Protein AF-A0A834GKZ4-F1 (afdb_monomer_lite)

pLDDT: mean 85.75, std 13.31, range [31.8, 98.5]

Sequence (608 aa):
MCSLTSIPEKIVEKIVETVFQSVGRHVSFLLHYKQNLKNLEDEVNNLQEQRSSVEREVDEANHRGEAINNDVLDWLKYVDETKQGVDKFMDDKTVKENMCVNFSCPNFISRYRLSKEAEKKVIDIKHVTEKGGKIGTVSHPRKAPPELEFLSSKDYEVFHSRDKVFEGIVESLKDPNVNMIGVYGTSGVGKTTMVRKVGDVVKKDGTFDEVIMAVVSQDVNVIKIQGQLADRLNLTLSGETEVGRATGLWNRLNNRKKNLILLDDVRQELDFKEIGIPITDENKSCKVVLTSRNRDVWKNMDVKDFKIEILSEEESWTLFKKKVGNNVEAHELRDKAWAICKECQCLPGAIIAHGASLKGKDMDAWQDELNKLKKPMPNKKLSYINAAFRSSRTNQAYLFMKNEYLLLDYAPGTNNDRVLNGPLRIFKGYPSLKNTTFAEAGIDCAFGSHHGDEAFIFSRNLCARINYAPGTTNDKIIQGPMTIIEMFHFFKGTVFESSVDSAFESTVSDEAYLFKGNQYALINYNNPHLIAIRHVTEGFASLKDTIFESGIEAAFASHRTNEAYLFKGNSYTCINFAPRTTNDYIIDGVKEIVPYWPSLRGILPRKN

Secondary structure (DSSP, 8-state):
---TTHHHHHHHHHHHHHHHHHHHHHHHHHHSHHHHHHHHHHHHHHHHHHHHHHHHHHHHHHHTTPEEPHHHHHHHHHHHHHHHHHHHHHHHHHHHHHTTTSS----HHHHHHHHHHHHHHHHHHHHHHHHHTT---SEEPPPPPGGGTS--TTTPPP-GGGHHHHHHHHHHHH-TT--EEEEE-STTSSHHHHHHHHHHHHHHTTS-SEEEEEEPPSS--HHHHHHHHHHHHT-----SSHHHHHHHHHHHH-SSS-EEEEEES--S---HHHHT---BTTBTTEEEEEEES-GGGGTTS--EEEEPPPPPHHHHHHHHHHHH-GGGGSHHHHHHHHHHHHHTTT-HHHHHHHHHHTTT--HHHHHHHHHHHHS--TT-S--S-SEEEE-SSTTEEEEEETTEEEEEE--TTSS--EEEEEEEEHHHH-GGGTTSHHHHT--SEEEE-SSTTEEEEEETTEEEEEE--TTSS--EEEEEEEEHHHH-GGGTTSTTSS--SEEEE-SSTTEEEEEETTEEEEEETTTTEEEEEEEHHHH-GGGTTSTTTT--SEEEE-SSTTEEEEEETTEEEEEE--TTSS--EEEEEEEEHHHH-GGGBTTBS---

Radius of gyration: 41.43 Å; chains: 1; bounding box: 109×66×119 Å

Foldseek 3Di:
DDDPPVPVVVVVVVVVVVVCVVVVVLVCLQVCLVVLLVLLVVLLVVLVVLLVVLVVLVVVCVVVVWAFDVLSVVLNVLNVVLVVVVVVLVVVVVVVVVVPPPDDDDCRVVSSVSSVVSVVSSVVSVVSVVSSVPDDRGTAHDADDVVVQAPDPVRADDAPVCPVVLVVVLVLLLDLVAQAAEEAAAPLQQSVVSVRVSQVVCCVVVVFVEEFEDEADPPGDLVRRLVRRCSNLVHDQPDPDLLSSLCRLLVSQQPPTAYEYEYEAQDAADDSSSSNFPDDNVDSRYHYYYYYHDPVRQVVDPYHYDYRDAHDLVVLLVLLCVLQDDPCPPPVNVVLSSLCSVLLVSRNRSSNVLSNVNHPDDPVVSVVSSVCSVVPDPPDQLFQFQEKEDFPDAQWMWTKAFQFIWIKNCPPPALPIATPGDRDGNCVQAVQCPPHCCRHGHFREKYAAPDAQWIWTDDFQFIFIKRSPPPDRPIHTPDDRDGPCVLAVQCVPHLPRGHFQYKEAAPPHQWIWTKDFQKIWIARNVPRDTPDIDGPCVQAVQCPPHPPNRHFRYKYAHPPHQWIWTGDRQKIWIKRGDPPDRPIHTDPDIGGCCVRNVNCVVVPNPDD

InterPro domains:
  IPR002182 NB-ARC [PF00931] (164-327)
  IPR018487 Hemopexin-like repeats [PS51642] (497-543)
  IPR018487 Hemopexin-like repeats [PS51642] (549-600)
  IPR018487 Hemopexin-like repeats [SM00120] (385-432)
  IPR018487 Hemopexin-like repeats [SM00120] (500-545)
  IPR018487 Hemopexin-like repeats [SM00120] (552-589)
  IPR027417 P-loop containing nucleoside triphosphate hydrolase [G3DSA:3.40.50.300] (149-310)
  IPR027417 P-loop containing nucleoside triphosphate hydrolase [SSF52540] (148-385)
  IPR036375 Hemopexin-like domain superfamily [G3DSA:2.110.10.10] (385-606)
  IPR036375 Hemopexin-like domain superfamily [SSF50923] (384-590)
  IPR042197 Apoptotic protease-activating factors, helical domain [G3DSA:1.10.8.430] (311-384)
  IPR050905 Plant disease resistance NBS-LRR [PTHR33463] (23-384)

Structure (mmCIF, N/CA/C/O backbone):
data_AF-A0A834GKZ4-F1
#
_entry.id   AF-A0A834GKZ4-F1
#
loop_
_atom_site.group_PDB
_atom_site.id
_atom_site.type_symbol
_atom_site.label_atom_id
_atom_site.label_alt_id
_atom_site.label_comp_id
_atom_site.label_asym_id
_atom_site.label_entity_id
_atom_site.label_seq_id
_atom_site.pdbx_PDB_ins_code
_atom_site.Cartn_x
_atom_site.Cartn_y
_atom_site.Cartn_z
_atom_site.occupancy
_atom_site.B_iso_or_equiv
_atom_site.auth_seq_id
_atom_site.auth_comp_id
_atom_site.auth_asym_id
_atom_site.auth_atom_id
_atom_site.pdbx_PDB_model_num
ATOM 1 N N . MET A 1 1 ? -64.827 -24.936 81.371 1.00 37.88 1 MET A N 1
ATOM 2 C CA . MET A 1 1 ? -65.372 -23.646 80.899 1.00 37.88 1 MET A CA 1
ATOM 3 C C . MET A 1 1 ? -64.215 -22.670 80.807 1.00 37.88 1 MET A C 1
ATOM 5 O O . MET A 1 1 ? -63.679 -22.277 81.834 1.00 37.88 1 MET A O 1
ATOM 9 N N . CYS A 1 2 ? -63.751 -22.398 79.588 1.00 36.53 2 CYS A N 1
ATOM 10 C CA . CYS A 1 2 ? -62.677 -21.448 79.314 1.00 36.53 2 CYS A CA 1
ATOM 11 C C . CYS A 1 2 ? -63.178 -20.027 79.581 1.00 36.53 2 CYS A C 1
ATOM 13 O O . CYS A 1 2 ? -64.219 -19.636 79.056 1.00 36.53 2 CYS A O 1
ATOM 15 N N . SER A 1 3 ? -62.448 -19.276 80.404 1.00 38.28 3 SER A N 1
ATOM 16 C CA . SER A 1 3 ? -62.730 -17.865 80.644 1.00 38.28 3 SER A CA 1
ATOM 17 C C . SER A 1 3 ? -62.572 -17.063 79.348 1.00 38.28 3 SER A C 1
ATOM 19 O O . SER A 1 3 ? -61.500 -17.047 78.745 1.00 38.28 3 SER A O 1
ATOM 21 N N . LEU A 1 4 ? -63.644 -16.380 78.945 1.00 44.22 4 LEU A N 1
ATOM 22 C CA . LEU A 1 4 ? -63.705 -15.431 77.829 1.00 44.22 4 LEU A CA 1
ATOM 23 C C . LEU A 1 4 ? -63.156 -14.033 78.198 1.00 44.22 4 LEU A C 1
ATOM 25 O O . LEU A 1 4 ? -63.308 -13.097 77.418 1.00 44.22 4 LEU A O 1
ATOM 29 N N . THR A 1 5 ? -62.497 -13.865 79.353 1.00 46.75 5 THR A N 1
ATOM 30 C CA . THR A 1 5 ? -62.009 -12.550 79.817 1.00 46.75 5 THR A CA 1
ATOM 31 C C . THR A 1 5 ? -60.605 -12.162 79.331 1.00 46.75 5 THR A C 1
ATOM 33 O O . THR A 1 5 ? -60.229 -11.012 79.501 1.00 46.75 5 THR A O 1
ATOM 36 N N . SER A 1 6 ? -59.838 -13.050 78.681 1.00 53.84 6 SER A N 1
ATOM 37 C CA . SER A 1 6 ? -58.428 -12.781 78.307 1.00 53.84 6 SER A CA 1
ATOM 38 C C . SER A 1 6 ? -58.203 -12.255 76.879 1.00 53.84 6 SER A C 1
ATOM 40 O O . SER A 1 6 ? -57.093 -11.860 76.522 1.00 53.84 6 SER A O 1
ATOM 42 N N . ILE A 1 7 ? -59.240 -12.256 76.034 1.00 50.81 7 ILE A N 1
ATOM 43 C CA . ILE A 1 7 ? -59.170 -11.762 74.647 1.00 50.81 7 ILE A CA 1
ATOM 44 C C . ILE A 1 7 ? -59.251 -10.222 74.584 1.00 50.81 7 ILE A C 1
ATOM 46 O O . ILE A 1 7 ? -58.447 -9.633 73.859 1.00 50.81 7 ILE A O 1
ATOM 50 N N . PRO A 1 8 ? -60.137 -9.539 75.345 1.00 52.84 8 PRO A N 1
ATOM 51 C CA . PRO A 1 8 ? -60.192 -8.077 75.359 1.00 52.84 8 PRO A CA 1
ATOM 52 C C . PRO A 1 8 ? -58.909 -7.449 75.911 1.00 52.84 8 PRO A C 1
ATOM 54 O O . PRO A 1 8 ? -58.435 -6.471 75.349 1.00 52.84 8 PRO A O 1
ATOM 57 N N . GLU A 1 9 ? -58.305 -8.039 76.948 1.00 52.84 9 GLU A N 1
ATOM 58 C CA . GLU A 1 9 ? -57.062 -7.540 77.556 1.00 52.84 9 GLU A CA 1
ATOM 59 C C . GLU A 1 9 ? -55.887 -7.571 76.576 1.00 52.84 9 GLU A C 1
ATOM 61 O O . GLU A 1 9 ? -55.215 -6.560 76.415 1.00 52.84 9 GLU A O 1
ATOM 66 N N . LYS A 1 10 ? -55.699 -8.667 75.826 1.00 54.72 10 LYS A N 1
ATOM 67 C CA . LYS A 1 10 ? -54.648 -8.756 74.795 1.00 54.72 10 LYS A CA 1
ATOM 68 C C . LYS A 1 10 ? -54.867 -7.801 73.622 1.00 54.72 10 LYS A C 1
ATOM 70 O O . LYS A 1 10 ? -53.905 -7.345 73.009 1.00 54.72 10 LYS A O 1
ATOM 75 N N . ILE A 1 11 ? -56.122 -7.516 73.273 1.00 55.12 11 ILE A N 1
ATOM 76 C CA . ILE A 1 11 ? -56.456 -6.540 72.228 1.00 55.12 11 ILE A CA 1
ATOM 77 C C . ILE A 1 11 ? -56.189 -5.118 72.734 1.00 55.12 11 ILE A C 1
ATOM 79 O O . ILE A 1 11 ? -55.584 -4.329 72.014 1.00 55.12 11 ILE A O 1
ATOM 83 N N . VAL A 1 12 ? -56.582 -4.802 73.971 1.00 52.94 12 VAL A N 1
ATOM 84 C CA . VAL A 1 12 ? -56.315 -3.508 74.614 1.00 52.94 12 VAL A CA 1
ATOM 85 C C . VAL A 1 12 ? -54.816 -3.288 74.779 1.00 52.94 12 VAL A C 1
ATOM 87 O O . VAL A 1 12 ? -54.335 -2.229 74.406 1.00 52.94 12 VAL A O 1
ATOM 90 N N . GLU A 1 13 ? -54.062 -4.284 75.236 1.00 55.50 13 GLU A N 1
ATOM 91 C CA . GLU A 1 13 ? -52.603 -4.226 75.376 1.00 55.50 13 GLU A CA 1
ATOM 92 C C . GLU A 1 13 ? -51.919 -3.954 74.030 1.00 55.50 13 GLU A C 1
ATOM 94 O O . GLU A 1 13 ? -51.102 -3.044 73.924 1.00 55.50 13 GLU A O 1
ATOM 99 N N . LYS A 1 14 ? -52.345 -4.634 72.958 1.00 57.78 14 LYS A N 1
ATOM 100 C CA . LYS A 1 14 ? -51.806 -4.431 71.606 1.00 57.78 14 LYS A CA 1
ATOM 101 C C . LYS A 1 14 ? -52.193 -3.074 71.005 1.00 57.78 14 LYS A C 1
ATOM 103 O O . LYS A 1 14 ? -51.390 -2.462 70.303 1.00 57.78 14 LYS A O 1
ATOM 108 N N . ILE A 1 15 ? -53.402 -2.575 71.278 1.00 54.44 15 ILE A N 1
ATOM 109 C CA . ILE A 1 15 ? -53.840 -1.225 70.878 1.00 54.44 15 ILE A CA 1
ATOM 110 C C . ILE A 1 15 ? -53.055 -0.166 71.652 1.00 54.44 15 ILE A C 1
ATOM 112 O O . ILE A 1 15 ? -52.579 0.792 71.050 1.00 54.44 15 ILE A O 1
ATOM 116 N N . VAL A 1 16 ? -52.882 -0.348 72.961 1.00 53.38 16 VAL A N 1
ATOM 117 C CA . VAL A 1 16 ? -52.107 0.539 73.831 1.00 53.38 16 VAL A CA 1
ATOM 118 C C . VAL A 1 16 ? -50.648 0.555 73.384 1.00 53.38 16 VAL A C 1
ATOM 120 O O . VAL A 1 16 ? -50.127 1.638 73.158 1.00 53.38 16 VAL A O 1
ATOM 123 N N . GLU A 1 17 ? -50.015 -0.590 73.122 1.00 54.84 17 GLU A N 1
ATOM 124 C CA . GLU A 1 17 ? -48.667 -0.658 72.540 1.00 54.84 17 GLU A CA 1
ATOM 125 C C . GLU A 1 17 ? -48.580 0.053 71.189 1.00 54.84 17 GLU A C 1
ATOM 127 O O . GLU A 1 17 ? -47.667 0.844 70.976 1.00 54.84 17 GLU A O 1
ATOM 132 N N . THR A 1 18 ? -49.540 -0.163 70.286 1.00 53.56 18 THR A N 1
ATOM 133 C CA . THR A 1 18 ? -49.537 0.475 68.958 1.00 53.56 18 THR A CA 1
ATOM 134 C C . THR A 1 18 ? -49.703 1.995 69.070 1.00 53.56 18 THR A C 1
ATOM 136 O O . THR A 1 18 ? -49.032 2.758 68.373 1.00 53.56 18 THR A O 1
ATOM 139 N N . VAL A 1 19 ? -50.564 2.462 69.979 1.00 56.56 19 VAL A N 1
ATOM 140 C CA . VAL A 1 19 ? -50.768 3.889 70.259 1.00 56.56 19 VAL A CA 1
ATOM 141 C C . VAL A 1 19 ? -49.548 4.485 70.958 1.00 56.56 19 VAL A C 1
ATOM 143 O O . VAL A 1 19 ? -49.124 5.564 70.565 1.00 56.56 19 VAL A O 1
ATOM 146 N N . PHE A 1 20 ? -48.925 3.800 71.921 1.00 53.84 20 PHE A N 1
ATOM 147 C CA . PHE A 1 20 ? -47.692 4.254 72.575 1.00 53.84 20 PHE A CA 1
ATOM 148 C C . PHE A 1 20 ? -46.503 4.276 71.615 1.00 53.84 20 PHE A C 1
ATOM 150 O O . PHE A 1 20 ? -45.717 5.218 71.656 1.00 53.84 20 PHE A O 1
ATOM 157 N N . GLN A 1 21 ? -46.388 3.305 70.711 1.00 58.97 21 GLN A N 1
ATOM 158 C CA . GLN A 1 21 ? -45.387 3.311 69.644 1.00 58.97 21 GLN A CA 1
ATOM 159 C C . GLN A 1 21 ? -45.631 4.470 68.670 1.00 58.97 21 GLN A C 1
ATOM 161 O O . GLN A 1 21 ? -44.696 5.184 68.310 1.00 58.97 21 GLN A O 1
ATOM 166 N N . SER A 1 22 ? -46.890 4.714 68.292 1.00 57.28 22 SER A N 1
ATOM 167 C CA . SER A 1 22 ? -47.272 5.823 67.414 1.00 57.28 22 SER A CA 1
ATOM 168 C C . SER A 1 22 ? -47.021 7.187 68.073 1.00 57.28 22 SER A C 1
ATOM 170 O O . SER A 1 22 ? -46.301 8.024 67.533 1.00 57.28 22 SER A O 1
ATOM 172 N N . VAL A 1 23 ? -47.537 7.411 69.282 1.00 64.25 23 VAL A N 1
ATOM 173 C CA . VAL A 1 23 ? -47.357 8.653 70.049 1.00 64.25 23 VAL A CA 1
ATOM 174 C C . VAL A 1 23 ? -45.888 8.854 70.420 1.00 64.25 23 VAL A C 1
ATOM 176 O O . VAL A 1 23 ? -45.367 9.954 70.255 1.00 64.25 23 VAL A O 1
ATOM 179 N N . GLY A 1 24 ? -45.189 7.795 70.832 1.00 64.06 24 GLY A N 1
ATOM 180 C CA . GLY A 1 24 ? -43.756 7.809 71.118 1.00 64.06 24 GLY A CA 1
ATOM 181 C C . GLY A 1 24 ? -42.926 8.238 69.909 1.00 64.06 24 GLY A C 1
ATOM 182 O O . GLY A 1 24 ? -42.024 9.061 70.050 1.00 64.06 24 GLY A O 1
ATOM 183 N N . ARG A 1 25 ? -43.292 7.790 68.701 1.00 68.94 25 ARG A N 1
ATOM 184 C CA . ARG A 1 25 ? -42.680 8.247 67.444 1.00 68.94 25 ARG A CA 1
ATOM 185 C C . ARG A 1 25 ? -42.948 9.729 67.168 1.00 68.94 25 ARG A C 1
ATOM 187 O O . ARG A 1 25 ? -42.060 10.447 66.730 1.00 68.94 25 ARG A O 1
ATOM 194 N N . HIS A 1 26 ? -44.150 10.227 67.450 1.00 70.75 26 HIS A N 1
ATOM 195 C CA . HIS A 1 26 ? -44.462 11.652 67.293 1.00 70.75 26 HIS A CA 1
ATOM 196 C C . HIS A 1 26 ? -43.725 12.546 68.308 1.00 70.75 26 HIS A C 1
ATOM 198 O O . HIS A 1 26 ? -43.273 13.637 67.953 1.00 70.75 26 HIS A O 1
ATOM 204 N N . VAL A 1 27 ? -43.562 12.075 69.547 1.00 71.81 27 VAL A N 1
ATOM 205 C CA . VAL A 1 27 ? -42.802 12.756 70.607 1.00 71.81 27 VAL A CA 1
ATOM 206 C C . VAL A 1 27 ? -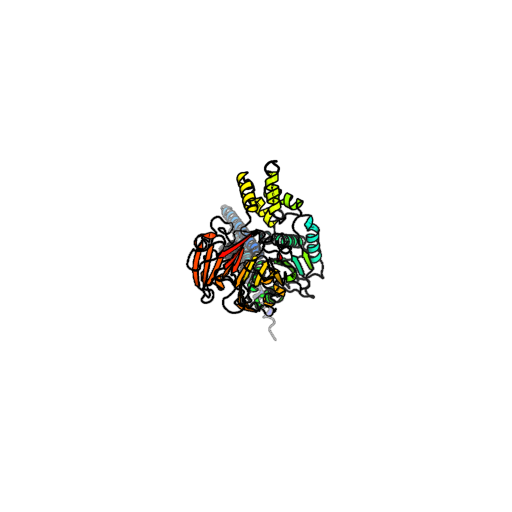41.293 12.705 70.339 1.00 71.81 27 VAL A C 1
ATOM 208 O O . VAL A 1 27 ? -40.591 13.679 70.616 1.00 71.81 27 VAL A O 1
ATOM 211 N N . SER A 1 28 ? -40.778 11.633 69.730 1.00 70.31 28 SER A N 1
ATOM 212 C CA . SER A 1 28 ? -39.353 11.528 69.397 1.00 70.31 28 SER A CA 1
ATOM 213 C C . SER A 1 28 ? -38.908 12.598 68.390 1.00 70.31 28 SER A C 1
ATOM 215 O O . SER A 1 28 ? -37.840 13.177 68.570 1.00 70.31 28 SER A O 1
ATOM 217 N N . PHE A 1 29 ? -39.745 12.969 67.411 1.00 74.12 29 PHE A N 1
ATOM 218 C CA . PHE A 1 29 ? -39.462 14.084 66.489 1.00 74.12 29 PHE A CA 1
ATOM 219 C C . PHE A 1 29 ? -39.339 15.444 67.192 1.00 74.12 29 PHE A C 1
ATOM 221 O O . PHE A 1 29 ? -38.611 16.321 66.732 1.00 74.12 29 PHE A O 1
ATOM 228 N N . LEU A 1 30 ? -40.037 15.640 68.315 1.00 69.62 30 LEU A N 1
ATOM 229 C CA . LEU A 1 30 ? -39.945 16.863 69.117 1.00 69.62 30 LEU A CA 1
ATOM 230 C C . LEU A 1 30 ? -38.661 16.905 69.951 1.00 69.62 30 LEU A C 1
ATOM 232 O O . LEU A 1 30 ? -38.002 17.947 70.023 1.00 69.62 30 LEU A O 1
ATOM 236 N N . LEU A 1 31 ? -38.320 15.781 70.587 1.00 72.75 31 LEU A N 1
ATOM 237 C CA . LEU A 1 31 ? -37.195 15.672 71.521 1.00 72.75 31 LEU A CA 1
ATOM 238 C C . LEU A 1 31 ? -35.845 15.524 70.806 1.00 72.75 31 LEU A C 1
ATOM 240 O O . LEU A 1 31 ? -34.857 16.118 71.233 1.00 72.75 31 LEU A O 1
ATOM 244 N N . HIS A 1 32 ? -35.808 14.801 69.686 1.00 78.56 32 HIS A N 1
ATOM 245 C CA . HIS A 1 32 ? -34.588 14.487 68.938 1.00 78.56 32 HIS A CA 1
ATOM 246 C C . HIS A 1 32 ? -34.416 15.323 67.662 1.00 78.56 32 HIS A C 1
ATOM 248 O O . HIS A 1 32 ? -33.612 14.969 66.804 1.00 78.56 32 HIS A O 1
ATOM 254 N N . TYR A 1 33 ? -35.108 16.462 67.527 1.00 80.12 33 TYR A N 1
ATOM 255 C CA . TYR A 1 33 ? -35.053 17.280 66.305 1.00 80.12 33 TYR A CA 1
ATOM 256 C C . TYR A 1 33 ? -33.617 17.671 65.898 1.00 80.12 33 TYR A C 1
ATOM 258 O O . TYR A 1 33 ? -33.276 17.612 64.721 1.00 80.12 33 TYR A O 1
ATOM 266 N N . LYS A 1 34 ? -32.752 18.020 66.868 1.00 79.31 34 LYS A N 1
ATOM 267 C CA . LYS A 1 34 ? -31.334 18.338 66.610 1.00 79.31 34 LYS A CA 1
ATOM 268 C C . LYS A 1 34 ? -30.564 17.131 66.083 1.00 79.31 34 LYS A C 1
ATOM 270 O O . LYS A 1 34 ? -29.748 17.287 65.187 1.00 79.31 34 LYS A O 1
ATOM 275 N N . GLN A 1 35 ? -30.839 15.946 66.627 1.00 83.38 35 GLN A N 1
ATOM 276 C CA . GLN A 1 35 ? -30.205 14.707 66.187 1.00 83.38 35 GLN A CA 1
ATOM 277 C C . GLN A 1 35 ? -30.645 14.339 64.767 1.00 83.38 35 GLN A C 1
ATOM 279 O O . GLN A 1 35 ? -29.815 13.921 63.973 1.00 83.38 35 GLN A O 1
ATOM 284 N N . ASN A 1 36 ? -31.920 14.546 64.427 1.00 83.31 36 ASN A N 1
ATOM 285 C CA . ASN A 1 36 ? -32.441 14.287 63.082 1.00 83.31 36 ASN A CA 1
ATOM 286 C C . ASN A 1 36 ? -31.892 15.275 62.041 1.00 83.31 36 ASN A C 1
ATOM 288 O O . ASN A 1 36 ? -31.619 14.876 60.915 1.00 83.31 36 ASN A O 1
ATOM 292 N N . LEU A 1 37 ? -31.681 16.540 62.421 1.00 85.25 37 LEU A N 1
ATOM 293 C CA . LEU A 1 37 ? -30.995 17.523 61.575 1.00 85.25 37 LEU A CA 1
ATOM 294 C C . LEU A 1 37 ? -29.514 17.183 61.392 1.00 85.25 37 LEU A C 1
ATOM 296 O O . LEU A 1 37 ? -29.027 17.229 60.271 1.00 85.25 37 LEU A O 1
ATOM 300 N N . LYS A 1 38 ? -28.826 16.774 62.464 1.00 87.00 38 LYS A N 1
ATOM 301 C CA . LYS A 1 38 ? -27.444 16.293 62.371 1.00 87.00 38 LYS A CA 1
ATOM 302 C C . LYS A 1 38 ? -27.341 15.056 61.473 1.00 87.00 38 LYS A C 1
ATOM 304 O O . LYS A 1 38 ? -26.481 15.001 60.614 1.00 87.00 38 LYS A O 1
ATOM 309 N N . ASN A 1 39 ? -28.265 14.105 61.610 1.00 88.75 39 ASN A N 1
ATOM 310 C CA . ASN A 1 39 ? -28.325 12.933 60.739 1.00 88.75 39 ASN A CA 1
ATOM 311 C C . ASN A 1 39 ? -28.555 13.317 59.267 1.00 88.75 39 ASN A C 1
ATOM 313 O O . ASN A 1 39 ? -27.990 12.691 58.383 1.00 88.75 39 ASN A O 1
ATOM 317 N N . LEU A 1 40 ? -29.363 14.348 58.989 1.00 89.50 40 LEU A N 1
ATOM 318 C CA . LEU A 1 40 ? -29.508 14.877 57.630 1.00 89.50 40 LEU A CA 1
ATOM 319 C C . LEU A 1 40 ? -28.186 15.450 57.097 1.00 89.50 40 LEU A C 1
ATOM 321 O O . LEU A 1 40 ? -27.826 15.143 55.966 1.00 89.50 40 LEU A O 1
ATOM 325 N N . GLU A 1 41 ? -27.470 16.248 57.894 1.00 88.31 41 GLU A N 1
ATOM 326 C CA . GLU A 1 41 ? -26.143 16.773 57.529 1.00 88.31 41 GLU A CA 1
ATOM 327 C C . GLU A 1 41 ? -25.140 15.637 57.268 1.00 88.31 41 GLU A C 1
ATOM 329 O O . GLU A 1 41 ? -24.465 15.640 56.241 1.00 88.31 41 GLU A O 1
ATOM 334 N N . ASP A 1 42 ? -25.089 14.638 58.152 1.00 90.25 42 ASP A N 1
ATOM 335 C CA . ASP A 1 42 ? -24.199 13.478 58.036 1.00 90.25 42 ASP A CA 1
ATOM 336 C C . ASP A 1 42 ? -24.490 12.668 56.752 1.00 90.25 42 ASP A C 1
ATOM 338 O O . ASP A 1 42 ? -23.568 12.308 56.018 1.00 90.25 42 ASP A O 1
ATOM 342 N N . GLU A 1 43 ? -25.765 12.426 56.424 1.00 91.00 43 GLU A N 1
ATOM 343 C CA . GLU A 1 43 ? -26.165 11.692 55.210 1.00 91.00 43 GLU A CA 1
ATOM 344 C C . GLU A 1 43 ? -25.909 12.500 53.925 1.00 91.00 43 GLU A C 1
ATOM 346 O O . GLU A 1 43 ? -25.521 11.924 52.906 1.00 91.00 43 GLU A O 1
ATOM 351 N N . VAL A 1 44 ? -26.062 13.832 53.955 1.00 90.31 44 VAL A N 1
ATOM 352 C CA . VAL A 1 44 ? -25.651 14.693 52.830 1.00 90.31 44 VAL A CA 1
ATOM 353 C C . VAL A 1 44 ? -24.142 14.641 52.629 1.00 90.31 44 VAL A C 1
ATOM 355 O O . VAL A 1 44 ? -23.699 14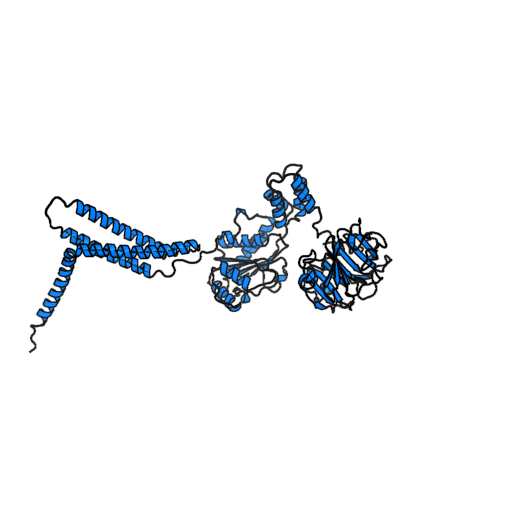.526 51.487 1.00 90.31 44 VAL A O 1
ATOM 358 N N . ASN A 1 45 ? -23.352 14.701 53.703 1.00 89.75 45 ASN A N 1
ATOM 359 C CA . ASN A 1 45 ? -21.895 14.610 53.611 1.00 89.75 45 ASN A CA 1
ATOM 360 C C . ASN A 1 45 ? -21.460 13.268 53.006 1.00 89.75 45 ASN A C 1
ATOM 362 O O . ASN A 1 45 ? -20.667 13.262 52.069 1.00 89.75 45 ASN A O 1
ATOM 366 N N . ASN A 1 46 ? -22.055 12.156 53.446 1.00 90.06 46 ASN A N 1
ATOM 367 C CA . ASN A 1 46 ? -21.821 10.832 52.861 1.00 90.06 46 ASN A CA 1
ATOM 368 C C . ASN A 1 46 ? -22.157 10.798 51.354 1.00 90.06 46 ASN A C 1
ATOM 370 O O . ASN A 1 46 ? -21.353 10.358 50.531 1.00 90.06 46 ASN A O 1
ATOM 374 N N . LEU A 1 47 ? -23.314 11.346 50.958 1.00 90.62 47 LEU A N 1
ATOM 375 C CA . LEU A 1 47 ? -23.688 11.441 49.543 1.00 90.62 47 LEU A CA 1
ATOM 376 C C . LEU A 1 47 ? -22.696 12.301 48.735 1.00 90.62 47 LEU A C 1
ATOM 378 O O . LEU A 1 47 ? -22.402 11.990 47.581 1.00 90.62 47 LEU A O 1
ATOM 382 N N . GLN A 1 48 ? -22.160 13.373 49.325 1.00 91.44 48 GLN A N 1
ATOM 383 C CA . GLN A 1 48 ? -21.149 14.222 48.687 1.00 91.44 48 GLN A CA 1
ATOM 384 C C . GLN A 1 48 ? -19.782 13.539 48.565 1.00 91.44 48 GLN A C 1
ATOM 386 O O . GLN A 1 48 ? -19.102 13.727 47.555 1.00 91.44 48 GLN A O 1
ATOM 391 N N . GLU A 1 49 ? -19.377 12.732 49.543 1.00 89.81 49 GLU A N 1
ATOM 392 C CA . GLU A 1 49 ? -18.164 11.911 49.457 1.00 89.81 49 GLU A CA 1
ATOM 393 C C . GLU A 1 49 ? -18.270 10.885 48.324 1.00 89.81 49 GLU A C 1
ATOM 395 O O . GLU A 1 49 ? -17.367 10.783 47.488 1.00 89.81 49 GLU A O 1
ATOM 400 N N . GLN A 1 50 ? -19.410 10.192 48.224 1.00 90.44 50 GLN A N 1
ATOM 401 C CA . GLN A 1 50 ? -19.679 9.276 47.117 1.00 90.44 50 GLN A CA 1
ATOM 402 C C . GLN A 1 50 ? -19.670 10.005 45.766 1.00 90.44 50 GLN A C 1
ATOM 404 O O . GLN A 1 50 ? -19.021 9.543 44.826 1.00 90.44 50 GLN A O 1
ATOM 409 N N . ARG A 1 51 ? -20.330 11.170 45.673 1.00 92.38 51 ARG A N 1
ATOM 410 C CA . ARG A 1 51 ? -20.324 12.029 44.475 1.00 92.38 51 ARG A CA 1
ATOM 411 C C . ARG A 1 51 ? -18.903 12.397 44.067 1.00 92.38 51 ARG A C 1
ATOM 413 O O . ARG A 1 51 ? -18.557 12.237 42.906 1.00 92.38 51 ARG A O 1
ATOM 420 N N . SER A 1 52 ? -18.075 12.815 45.023 1.00 91.75 52 SER A N 1
ATOM 421 C CA . SER A 1 52 ? -16.679 13.192 44.778 1.00 91.75 52 SER A CA 1
ATOM 422 C C . SER A 1 52 ? -15.844 12.008 44.283 1.00 91.75 52 SER A C 1
ATOM 424 O O . SER A 1 52 ? -14.953 12.179 43.456 1.00 91.75 52 SER A O 1
ATOM 426 N N . SER A 1 53 ? -16.118 10.789 44.762 1.00 90.19 53 SER A N 1
ATOM 427 C CA . SER A 1 53 ? -15.463 9.587 44.236 1.00 90.19 53 SER A CA 1
ATOM 428 C C . SER A 1 53 ? -15.854 9.309 42.787 1.00 90.19 53 SER A C 1
ATOM 430 O O . SER A 1 53 ? -14.970 9.109 41.959 1.00 90.19 53 SER A O 1
ATOM 432 N N . VAL A 1 54 ? -17.152 9.351 42.473 1.00 91.19 54 VAL A N 1
ATOM 433 C CA . VAL A 1 54 ? -17.657 9.144 41.106 1.00 91.19 54 VAL A CA 1
ATOM 434 C C . VAL A 1 54 ? -17.161 10.242 40.163 1.00 91.19 54 VAL A C 1
ATOM 436 O O . VAL A 1 54 ? -16.793 9.949 39.032 1.00 91.19 54 VAL A O 1
ATOM 439 N N . GLU A 1 55 ? -17.081 11.493 40.618 1.00 92.12 55 GLU A N 1
ATOM 440 C CA . GLU A 1 55 ? -16.515 12.591 39.828 1.00 92.12 55 GLU A CA 1
ATOM 441 C C . GLU A 1 55 ? -15.046 12.363 39.480 1.00 92.12 55 GLU A C 1
ATOM 443 O O . GLU A 1 55 ? -14.675 12.565 38.329 1.00 92.12 55 GLU A O 1
ATOM 448 N N . ARG A 1 56 ? -14.221 11.866 40.413 1.00 91.50 56 ARG A N 1
ATOM 449 C CA . ARG A 1 56 ? -12.835 11.492 40.081 1.00 91.50 56 ARG A CA 1
ATOM 450 C C . ARG A 1 56 ? -12.786 10.405 39.014 1.00 91.50 56 ARG A C 1
ATOM 452 O O . ARG A 1 56 ? -11.975 10.496 38.101 1.00 91.50 56 ARG A O 1
ATOM 459 N N . GLU A 1 57 ? -13.649 9.395 39.101 1.00 90.94 57 GLU A N 1
ATOM 460 C CA . GLU A 1 57 ? -13.719 8.336 38.085 1.00 90.94 57 GLU A CA 1
ATOM 461 C C . GLU A 1 57 ? -14.169 8.880 36.720 1.00 90.94 57 GLU A C 1
ATOM 463 O O . GLU A 1 57 ? -13.636 8.474 35.684 1.00 90.94 57 GLU A O 1
ATOM 468 N N . VAL A 1 58 ? -15.104 9.836 36.709 1.00 92.06 58 VAL A N 1
ATOM 469 C CA . VAL A 1 58 ? -15.530 10.565 35.506 1.00 92.06 58 VAL A CA 1
ATOM 470 C C . VAL A 1 58 ? -14.382 11.394 34.930 1.00 92.06 58 VAL A C 1
ATOM 472 O O . VAL A 1 58 ? -14.153 11.354 33.721 1.00 92.06 58 VAL A O 1
ATOM 475 N N . ASP A 1 59 ? -13.632 12.111 35.762 1.00 92.12 59 ASP A N 1
ATOM 476 C CA . ASP A 1 59 ? -12.479 12.908 35.341 1.00 92.12 59 ASP A CA 1
ATOM 477 C C . ASP A 1 59 ? -11.367 12.027 34.762 1.00 92.12 59 ASP A C 1
ATOM 479 O O . ASP A 1 59 ? -10.813 12.333 33.704 1.00 92.12 59 ASP A O 1
ATOM 483 N N . GLU A 1 60 ? -11.082 10.891 35.398 1.00 91.06 60 GLU A N 1
ATOM 484 C CA . GLU A 1 60 ? -10.140 9.896 34.889 1.00 91.06 60 GLU A CA 1
ATOM 485 C C . GLU A 1 60 ? -10.606 9.305 33.550 1.00 91.06 60 GLU A C 1
ATOM 487 O O . GLU A 1 60 ? -9.808 9.185 32.617 1.00 91.06 60 GLU A O 1
ATOM 492 N N . ALA A 1 61 ? -11.891 8.968 33.417 1.00 90.69 61 ALA A N 1
ATOM 493 C CA . ALA A 1 61 ? -12.466 8.477 32.166 1.00 90.69 61 ALA A CA 1
ATOM 494 C C . ALA A 1 61 ? -12.395 9.528 31.046 1.00 90.69 61 ALA A C 1
ATOM 496 O O . ALA A 1 61 ? -12.001 9.213 29.920 1.00 90.69 61 ALA A O 1
ATOM 497 N N . ASN A 1 62 ? -12.688 10.792 31.359 1.00 89.19 62 ASN A N 1
ATOM 498 C CA . ASN A 1 62 ? -12.523 11.909 30.433 1.00 89.19 62 ASN A CA 1
ATOM 499 C C . ASN A 1 62 ? -11.056 12.075 30.012 1.00 89.19 62 ASN A C 1
ATOM 501 O O . ASN A 1 62 ? -10.782 12.285 28.829 1.00 89.19 62 ASN A O 1
ATOM 505 N N . HIS A 1 63 ? -10.108 11.923 30.943 1.00 87.31 63 HIS A N 1
ATOM 506 C CA . HIS A 1 63 ? -8.675 11.969 30.647 1.00 87.31 63 HIS A CA 1
ATOM 507 C C . HIS A 1 63 ? -8.229 10.820 29.729 1.00 87.31 63 HIS A C 1
ATOM 509 O O . HIS A 1 63 ? -7.376 11.014 28.864 1.00 87.31 63 HIS A O 1
ATOM 515 N N . ARG A 1 64 ? -8.850 9.638 29.857 1.00 86.12 64 ARG A N 1
ATOM 516 C CA . ARG A 1 64 ? -8.675 8.501 28.934 1.00 86.12 64 ARG A CA 1
ATOM 517 C C . ARG A 1 64 ? -9.425 8.663 27.603 1.00 86.12 64 ARG A C 1
ATOM 519 O O . ARG A 1 64 ? -9.253 7.839 26.708 1.00 86.12 64 ARG A O 1
ATOM 526 N N . GLY A 1 65 ? -10.236 9.712 27.444 1.00 82.56 65 GLY A N 1
ATOM 527 C CA . GLY A 1 65 ? -11.017 9.974 26.233 1.00 82.56 65 GLY A CA 1
ATOM 528 C C . GLY A 1 65 ? -12.256 9.085 26.073 1.00 82.56 65 GLY A C 1
ATOM 529 O O . GLY A 1 65 ? -12.773 8.948 24.962 1.00 82.56 65 GLY A O 1
ATOM 530 N N . GLU A 1 66 ? -12.730 8.475 27.157 1.00 88.62 66 GLU A N 1
ATOM 531 C CA . GLU A 1 66 ? -13.906 7.605 27.184 1.00 88.62 66 GLU A CA 1
ATOM 532 C C . GLU A 1 66 ? -15.216 8.415 27.192 1.00 88.62 66 GLU A C 1
ATOM 534 O O . GLU A 1 66 ? -15.238 9.620 27.445 1.00 88.62 66 GLU A O 1
ATOM 539 N N . ALA A 1 67 ? -16.332 7.757 26.874 1.00 88.25 67 ALA A N 1
ATOM 540 C CA . ALA A 1 67 ? -17.665 8.330 27.017 1.00 88.25 67 ALA A CA 1
ATOM 541 C C . ALA A 1 67 ? -18.273 7.912 28.359 1.00 88.25 67 ALA A C 1
ATOM 543 O O . ALA A 1 67 ? -18.237 6.736 28.720 1.00 88.25 67 ALA A O 1
ATOM 544 N N . ILE A 1 68 ? -18.849 8.870 29.082 1.00 92.25 68 ILE A N 1
ATOM 545 C CA . ILE A 1 68 ? -19.526 8.617 30.357 1.00 92.25 68 ILE A CA 1
ATOM 546 C C . ILE A 1 68 ? -20.904 8.015 30.091 1.00 92.25 68 ILE A C 1
ATOM 548 O O . ILE A 1 68 ? -21.602 8.432 29.162 1.00 92.25 68 ILE A O 1
ATOM 552 N N . ASN A 1 69 ? -21.293 7.024 30.890 1.00 91.06 69 ASN A N 1
ATOM 553 C CA . ASN A 1 69 ? -22.616 6.426 30.780 1.00 91.06 69 ASN A CA 1
ATOM 554 C C . ASN A 1 69 ? -23.703 7.414 31.235 1.00 91.06 69 ASN A C 1
ATOM 556 O O . ASN A 1 69 ? -23.521 8.186 32.177 1.00 91.06 69 ASN A O 1
ATOM 560 N N . ASN A 1 70 ? -24.851 7.403 30.554 1.00 89.81 70 ASN A N 1
ATOM 561 C CA . ASN A 1 70 ? -25.923 8.365 30.829 1.00 89.81 70 ASN A CA 1
ATOM 562 C C . ASN A 1 70 ? -26.505 8.219 32.244 1.00 89.81 70 ASN A C 1
ATOM 564 O O . ASN A 1 70 ? -26.867 9.218 32.851 1.00 89.81 70 ASN A O 1
ATOM 568 N N . ASP A 1 71 ? -26.552 7.001 32.786 1.00 89.56 71 ASP A N 1
ATOM 569 C CA . ASP A 1 71 ? -27.014 6.727 34.151 1.00 89.56 71 ASP A CA 1
ATOM 570 C C . ASP A 1 71 ? -26.136 7.396 35.221 1.00 89.56 71 ASP A C 1
ATOM 572 O O . ASP A 1 71 ? -26.661 7.870 36.229 1.00 89.56 71 ASP A O 1
ATOM 576 N N . VAL A 1 72 ? -24.826 7.508 34.982 1.00 92.50 72 VAL A N 1
ATOM 577 C CA . VAL A 1 72 ? -23.894 8.258 35.839 1.00 92.50 72 VAL A CA 1
ATOM 578 C C . VAL A 1 72 ? -24.194 9.753 35.797 1.00 92.50 72 VAL A C 1
ATOM 580 O O . VAL A 1 72 ? -24.268 10.395 36.844 1.00 92.50 72 VAL A O 1
ATOM 583 N N . LEU A 1 73 ? -24.379 10.316 34.597 1.00 92.12 73 LEU A N 1
ATOM 584 C CA . LEU A 1 73 ? -24.684 11.741 34.423 1.00 92.12 73 LEU A CA 1
ATOM 585 C C . LEU A 1 73 ? -26.024 12.107 35.071 1.00 92.12 73 LEU A C 1
ATOM 587 O O . LEU A 1 73 ? -26.120 13.116 35.772 1.00 92.12 73 LEU A O 1
ATOM 591 N N . ASP A 1 74 ? -27.037 11.262 34.878 1.00 91.50 74 ASP A N 1
ATOM 592 C CA . ASP A 1 74 ? -28.345 11.414 35.507 1.00 91.50 74 ASP A CA 1
ATOM 593 C C . ASP A 1 74 ? -28.227 11.334 37.033 1.00 91.50 74 ASP A C 1
ATOM 595 O O . ASP A 1 74 ? -28.813 12.152 37.743 1.00 91.50 74 ASP A O 1
ATOM 599 N N . TRP A 1 75 ? -27.433 10.395 37.558 1.00 93.88 75 TRP A N 1
ATOM 600 C CA . TRP A 1 75 ? -27.200 10.275 38.995 1.00 93.88 75 TRP A CA 1
ATOM 601 C C . TRP A 1 75 ? -26.511 11.510 39.585 1.00 93.88 75 TRP A C 1
ATOM 603 O O . TRP A 1 75 ? -27.015 12.052 40.568 1.00 93.88 75 TRP A O 1
ATOM 613 N N . LEU A 1 76 ? -25.429 12.007 38.974 1.00 92.69 76 LEU A N 1
ATOM 614 C CA . LEU A 1 76 ? -24.743 13.229 39.419 1.00 92.69 76 LEU A CA 1
ATOM 615 C C . LEU A 1 76 ? -25.707 14.420 39.471 1.00 92.69 76 LEU A C 1
ATOM 617 O O . LEU A 1 76 ? -25.758 15.141 40.470 1.00 92.69 76 LEU A O 1
ATOM 621 N N . LYS A 1 77 ? -26.544 14.564 38.438 1.00 93.50 77 LYS A N 1
ATOM 622 C CA . LYS A 1 77 ? -27.589 15.588 38.393 1.00 93.50 77 LYS A CA 1
ATOM 623 C C . LYS A 1 77 ? -28.594 15.434 39.540 1.00 93.50 77 LYS A C 1
ATOM 625 O O . LYS A 1 77 ? -28.926 16.421 40.195 1.00 93.50 77 LYS A O 1
ATOM 630 N N . TYR A 1 78 ? -29.060 14.214 39.818 1.00 91.56 78 TYR A N 1
ATOM 631 C CA . TYR A 1 78 ? -29.970 13.961 40.940 1.00 91.56 78 TYR A CA 1
ATOM 632 C C . TYR A 1 78 ? -29.339 14.282 42.297 1.00 91.56 78 TYR A C 1
ATOM 634 O O . TYR A 1 78 ? -30.036 14.772 43.189 1.00 91.56 78 TYR A O 1
ATOM 642 N N . VAL A 1 79 ? -28.038 14.035 42.471 1.00 92.44 79 VAL A N 1
ATOM 643 C CA . VAL A 1 79 ? -27.328 14.420 43.696 1.00 92.44 79 VAL A CA 1
ATOM 644 C C . VAL A 1 79 ? -27.313 15.939 43.863 1.00 92.44 79 VAL A C 1
ATOM 646 O O . VAL A 1 79 ? -27.601 16.422 44.959 1.00 92.44 79 VAL A O 1
ATOM 649 N N . ASP A 1 80 ? -27.038 16.691 42.796 1.00 91.56 80 ASP A N 1
ATOM 650 C CA . ASP A 1 80 ? -27.008 18.158 42.835 1.00 91.56 80 ASP A CA 1
ATOM 651 C C . ASP A 1 80 ? -28.390 18.749 43.162 1.00 91.56 80 ASP A C 1
ATOM 653 O O . ASP A 1 80 ? -28.510 19.611 44.037 1.00 91.56 80 ASP A O 1
ATOM 657 N N . GLU A 1 81 ? -29.453 18.232 42.536 1.00 92.00 81 GLU A N 1
ATOM 658 C CA . GLU A 1 81 ? -30.841 18.615 42.835 1.00 92.00 81 GLU A CA 1
ATOM 659 C C . GLU A 1 81 ? -31.218 18.294 44.293 1.00 92.00 81 GLU A C 1
ATOM 661 O O . GLU A 1 81 ? -31.848 19.106 44.982 1.00 92.00 81 GLU A O 1
ATOM 666 N N . THR A 1 82 ? -30.794 17.129 44.795 1.00 89.81 82 THR A N 1
ATOM 667 C CA . THR A 1 82 ? -31.040 16.706 46.182 1.00 89.81 82 THR A CA 1
ATOM 668 C C . THR A 1 82 ? -30.315 17.620 47.167 1.00 89.81 82 THR A C 1
ATOM 670 O O . THR A 1 82 ? -30.933 18.091 48.125 1.00 89.81 82 THR A O 1
ATOM 673 N N . LYS A 1 83 ? -29.037 17.930 46.912 1.00 90.88 83 LYS A N 1
ATOM 674 C CA . LYS A 1 83 ? -28.228 18.831 47.743 1.00 90.88 83 LYS A CA 1
ATOM 675 C C . LYS A 1 83 ? -28.836 20.229 47.793 1.00 90.88 83 LYS A C 1
ATOM 677 O O . LYS A 1 83 ? -29.099 20.728 48.881 1.00 90.88 83 LYS A O 1
ATOM 682 N N . GLN A 1 84 ? -29.175 20.808 46.641 1.00 91.94 84 GLN A N 1
ATOM 683 C CA . GLN A 1 84 ? -29.827 22.118 46.573 1.00 91.94 84 GLN A CA 1
ATOM 684 C C . GLN A 1 84 ? -31.149 22.136 47.357 1.00 91.94 84 GLN A C 1
ATOM 686 O O . GLN A 1 84 ? -31.474 23.107 48.045 1.00 91.94 84 GLN A O 1
ATOM 691 N N . GLY A 1 85 ? -31.917 21.045 47.280 1.00 90.12 85 GLY A N 1
ATOM 692 C CA . GLY A 1 85 ? -33.138 20.869 48.055 1.00 90.12 85 GLY A CA 1
ATOM 693 C C . GLY A 1 85 ? -32.906 20.805 49.569 1.00 90.12 85 GLY A C 1
ATOM 694 O O . GLY A 1 85 ? -33.805 21.188 50.326 1.00 90.12 85 GLY A O 1
ATOM 695 N N . VAL A 1 86 ? -31.754 20.313 50.030 1.00 89.56 86 VAL A N 1
ATOM 696 C CA . VAL A 1 86 ? -31.365 20.322 51.450 1.00 89.56 86 VAL A CA 1
ATOM 697 C C . VAL A 1 86 ? -30.832 21.689 51.865 1.00 89.56 86 VAL A C 1
ATOM 699 O O . VAL A 1 86 ? -31.297 22.207 52.875 1.00 89.56 86 VAL A O 1
ATOM 702 N N . ASP A 1 87 ? -29.960 22.310 51.073 1.00 89.19 87 ASP A N 1
ATOM 703 C CA . ASP A 1 87 ? -29.395 23.636 51.356 1.00 89.19 87 ASP A CA 1
ATOM 704 C C . ASP A 1 87 ? -30.510 24.674 51.540 1.00 89.19 87 ASP A C 1
ATOM 706 O O . ASP A 1 87 ? -30.585 25.339 52.572 1.00 89.19 87 ASP A O 1
ATOM 710 N N . LYS A 1 88 ? -31.488 24.701 50.623 1.00 89.44 88 LYS A N 1
ATOM 711 C CA . LYS A 1 88 ? -32.667 25.574 50.736 1.00 89.44 88 LYS A CA 1
ATOM 712 C C . LYS A 1 88 ? -33.461 25.335 52.025 1.00 89.44 88 LYS A C 1
ATOM 714 O O . LYS A 1 88 ? -33.976 26.273 52.628 1.00 89.44 88 LYS A O 1
ATOM 719 N N . PHE A 1 89 ? -33.584 24.078 52.448 1.00 88.81 89 PHE A N 1
ATOM 720 C CA . PHE A 1 89 ? -34.261 23.730 53.697 1.00 88.81 89 PHE A CA 1
ATOM 721 C C . PHE A 1 89 ? -33.474 24.207 54.929 1.00 88.81 89 PHE A C 1
ATOM 723 O O . PHE A 1 89 ? -34.076 24.697 55.889 1.00 88.81 89 PHE A O 1
ATOM 730 N N . MET A 1 90 ? -32.144 24.106 54.896 1.00 83.06 90 MET A N 1
ATOM 731 C CA . MET A 1 90 ? -31.264 24.579 55.967 1.00 83.06 90 MET A CA 1
ATOM 732 C C . MET A 1 90 ? -31.256 26.112 56.058 1.00 83.06 90 MET A C 1
ATOM 734 O O . MET A 1 90 ? -31.332 26.658 57.162 1.00 83.06 90 MET A O 1
ATOM 738 N N . ASP A 1 91 ? -31.290 26.817 54.929 1.00 82.31 91 ASP A N 1
ATOM 739 C CA . ASP A 1 91 ? -31.428 28.276 54.882 1.00 82.31 91 ASP A CA 1
ATOM 740 C C . ASP A 1 91 ? -32.779 28.738 55.451 1.00 82.31 91 ASP A C 1
ATOM 742 O O . ASP A 1 91 ? -32.829 29.584 56.350 1.00 82.31 91 ASP A O 1
ATOM 746 N N . ASP A 1 92 ? -33.884 28.121 55.010 1.00 79.44 92 ASP A N 1
ATOM 747 C CA . ASP A 1 92 ? -35.238 28.411 55.502 1.00 79.44 92 ASP A CA 1
ATOM 748 C C . ASP A 1 92 ? -35.363 28.192 57.017 1.00 79.44 92 ASP A C 1
ATOM 750 O O . ASP A 1 92 ? -36.065 28.941 57.709 1.00 79.44 92 ASP A O 1
ATOM 754 N N . LYS A 1 93 ? -34.694 27.162 57.553 1.00 76.50 93 LYS A N 1
ATOM 755 C CA . LYS A 1 93 ? -34.585 26.930 58.998 1.00 76.50 93 LYS A CA 1
ATOM 756 C C . LYS A 1 93 ? -33.863 28.096 59.678 1.00 76.50 93 LYS A C 1
ATOM 758 O O . LYS A 1 93 ? -34.383 28.623 60.659 1.00 76.50 93 LYS A O 1
ATOM 763 N N . THR A 1 94 ? -32.706 28.506 59.162 1.00 69.31 94 THR A N 1
ATOM 764 C CA . THR A 1 94 ? -31.857 29.556 59.754 1.00 69.31 94 THR A CA 1
ATOM 765 C C . THR A 1 94 ? -32.587 30.904 59.815 1.00 69.31 94 THR A C 1
ATOM 767 O O . THR A 1 94 ? -32.556 31.597 60.833 1.00 69.31 94 THR A O 1
ATOM 770 N N . VAL A 1 95 ? -33.346 31.246 58.768 1.00 63.88 95 VAL A N 1
ATOM 771 C CA . VAL A 1 95 ? -34.205 32.444 58.733 1.00 63.88 95 VAL A CA 1
ATOM 772 C C . VAL A 1 95 ? -35.334 32.368 59.771 1.00 63.88 95 VAL A C 1
ATOM 774 O O . VAL A 1 95 ? -35.594 33.345 60.479 1.00 63.88 95 VAL A O 1
ATOM 777 N N . LYS A 1 96 ? -35.995 31.209 59.906 1.00 64.75 96 LYS A N 1
ATOM 778 C CA . LYS A 1 96 ? -37.083 30.998 60.881 1.00 64.75 96 LYS A CA 1
ATOM 779 C C . LYS A 1 96 ? -36.590 30.987 62.331 1.00 64.75 96 LYS A C 1
ATOM 781 O O . LYS A 1 96 ? -37.320 31.432 63.213 1.00 64.75 96 LYS A O 1
ATOM 786 N N . GLU A 1 97 ? -35.371 30.515 62.586 1.00 64.62 97 GLU A N 1
ATOM 787 C CA . GLU A 1 97 ? -34.736 30.579 63.909 1.00 64.62 97 GLU A CA 1
ATOM 788 C C . GLU A 1 97 ? -34.354 32.028 64.283 1.00 64.62 97 GLU A C 1
ATOM 790 O O . GLU A 1 97 ? -34.570 32.425 65.427 1.00 64.62 97 GLU A O 1
ATOM 795 N N . ASN A 1 98 ? -33.919 32.853 63.319 1.00 56.38 98 ASN A N 1
ATOM 796 C CA . ASN A 1 98 ? -33.550 34.262 63.536 1.00 56.38 98 ASN A CA 1
ATOM 797 C C . ASN A 1 98 ? -34.740 35.240 63.661 1.00 56.38 98 ASN A C 1
ATOM 799 O O . ASN A 1 98 ? -34.594 36.290 64.282 1.00 56.38 98 ASN A O 1
ATOM 803 N N . MET A 1 99 ? -35.927 34.928 63.120 1.00 53.34 99 MET A N 1
ATOM 804 C CA . MET A 1 99 ? -37.136 35.757 63.317 1.00 53.34 99 MET A CA 1
ATOM 805 C C . MET A 1 99 ? -37.811 35.554 64.689 1.00 53.34 99 MET A C 1
ATOM 807 O O . MET A 1 99 ? -38.630 36.372 65.109 1.00 53.34 99 M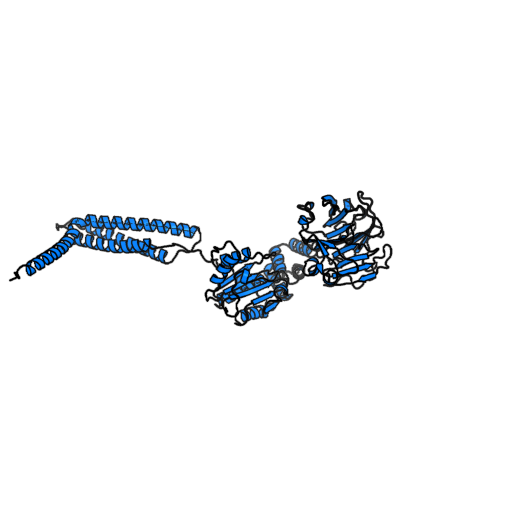ET A O 1
ATOM 811 N N . CYS A 1 100 ? -37.483 34.480 65.412 1.00 49.06 100 CYS A N 1
ATOM 812 C CA . CYS A 1 100 ? -38.151 34.069 66.652 1.00 49.06 100 CYS A CA 1
ATOM 813 C C . CYS A 1 100 ? -37.556 34.705 67.926 1.00 49.06 100 CYS A C 1
ATOM 815 O O . CYS A 1 100 ? -37.413 34.031 68.944 1.00 49.06 100 CYS A O 1
ATOM 817 N N . VAL A 1 101 ? -37.232 36.002 67.906 1.00 46.69 101 VAL A N 1
ATOM 818 C CA . VAL A 1 101 ? -36.630 36.685 69.073 1.00 46.69 101 VAL A CA 1
ATOM 819 C C . VAL A 1 101 ? -37.651 37.406 69.970 1.00 46.69 101 VAL A C 1
ATOM 821 O O . VAL A 1 101 ? -37.289 37.801 71.071 1.00 46.69 101 VAL A O 1
ATOM 824 N N . ASN A 1 102 ? -38.928 37.547 69.569 1.00 44.94 102 ASN A N 1
ATOM 825 C CA . ASN A 1 102 ? -39.849 38.482 70.248 1.00 44.94 102 ASN A CA 1
ATOM 826 C C . ASN A 1 102 ? -41.173 37.953 70.834 1.00 44.94 102 ASN A C 1
ATOM 828 O O . ASN A 1 102 ? -41.895 38.762 71.403 1.00 44.94 102 ASN A O 1
ATOM 832 N N . PHE A 1 103 ? -41.508 36.655 70.809 1.00 38.94 103 PHE A N 1
ATOM 833 C CA . PHE A 1 103 ? -42.674 36.160 71.572 1.00 38.94 103 PHE A CA 1
ATOM 834 C C . PHE A 1 103 ? -42.476 34.746 72.136 1.00 38.94 103 PHE A C 1
ATOM 836 O O . PHE A 1 103 ? -42.069 33.821 71.436 1.00 38.94 103 PHE A O 1
ATOM 843 N N . SER A 1 104 ? -42.800 34.589 73.424 1.00 46.28 104 SER A N 1
ATOM 844 C CA . SER A 1 104 ? -42.757 33.331 74.179 1.00 46.28 104 SER A CA 1
ATOM 845 C C . SER A 1 104 ? -43.760 32.309 73.636 1.00 46.28 104 SER A C 1
ATOM 847 O O . SER A 1 104 ? -44.919 32.278 74.039 1.00 46.28 104 SER A O 1
ATOM 849 N N . CYS A 1 105 ? -43.304 31.432 72.748 1.00 47.66 105 CYS A N 1
ATOM 850 C CA . CYS A 1 105 ? -43.923 30.137 72.480 1.00 47.66 105 CYS A CA 1
ATOM 851 C C . CYS A 1 105 ? -42.808 29.086 72.459 1.00 47.66 105 CYS A C 1
ATOM 853 O O . CYS A 1 105 ? -41.851 29.240 71.695 1.00 47.66 105 CYS A O 1
ATOM 855 N N . PRO A 1 106 ? -42.878 28.011 73.263 1.00 52.09 106 PRO A N 1
ATOM 856 C CA . PRO A 1 106 ? -41.903 26.944 73.145 1.00 52.09 106 PRO A CA 1
ATOM 857 C C . PRO A 1 106 ? -42.082 26.296 71.767 1.00 52.09 106 PRO A C 1
ATOM 859 O O . PRO A 1 106 ? -43.172 25.870 71.388 1.00 52.09 106 PRO A O 1
ATOM 862 N N . ASN A 1 107 ? -41.000 26.301 70.992 1.00 64.44 107 ASN A N 1
ATOM 863 C CA . ASN A 1 107 ? -40.939 26.099 69.542 1.00 64.44 107 ASN A CA 1
ATOM 864 C C . ASN A 1 107 ? -41.231 24.637 69.097 1.00 64.44 107 ASN A C 1
ATOM 866 O O . ASN A 1 107 ? -40.551 24.088 68.238 1.00 64.44 107 ASN A O 1
ATOM 870 N N . PHE A 1 108 ? -42.192 23.946 69.722 1.00 67.38 108 PHE A N 1
ATOM 871 C CA . PHE A 1 108 ? -42.462 22.517 69.532 1.00 67.38 108 PHE A CA 1
ATOM 872 C C . PHE A 1 108 ? -43.030 22.206 68.139 1.00 67.38 108 PHE A C 1
ATOM 874 O O . PHE A 1 108 ? -42.535 21.310 67.464 1.00 67.38 108 PHE A O 1
ATOM 881 N N . ILE A 1 109 ? -44.013 22.973 67.651 1.00 71.38 109 ILE A N 1
ATOM 882 C CA . ILE A 1 109 ? -44.627 22.731 66.329 1.00 71.38 109 ILE A CA 1
ATOM 883 C C . ILE A 1 109 ? -43.593 22.867 65.200 1.00 71.38 109 ILE A C 1
ATOM 885 O O . ILE A 1 109 ? -43.599 22.075 64.258 1.00 71.38 109 ILE A O 1
ATOM 889 N N . SER A 1 110 ? -42.687 23.843 65.290 1.00 72.69 110 SER A N 1
ATOM 890 C CA . SER A 1 110 ? -41.630 24.026 64.291 1.00 72.69 110 SER A CA 1
ATOM 891 C C . SER A 1 110 ? -40.564 22.932 64.386 1.00 72.69 110 SER A C 1
ATOM 893 O O . SER A 1 110 ? -40.213 22.369 63.356 1.00 72.69 110 SER A O 1
ATOM 895 N N . ARG A 1 111 ? -40.117 22.555 65.597 1.00 78.00 111 ARG A N 1
ATOM 896 C CA . ARG A 1 111 ? -39.175 21.444 65.819 1.00 78.00 111 ARG A CA 1
ATOM 897 C C . ARG A 1 111 ? -39.714 20.137 65.254 1.00 78.00 111 ARG A C 1
ATOM 899 O O . ARG A 1 111 ? -38.990 19.445 64.549 1.00 78.00 111 ARG A O 1
ATOM 906 N N . TYR A 1 112 ? -40.993 19.843 65.491 1.00 79.81 112 TYR A N 1
ATOM 907 C CA . TYR A 1 112 ? -41.664 18.683 64.908 1.00 79.81 112 TYR A CA 1
ATOM 908 C C . TYR A 1 112 ? -41.654 18.728 63.375 1.00 79.81 112 TYR A C 1
ATOM 910 O O . TYR A 1 112 ? -41.271 17.751 62.736 1.00 79.81 112 TYR A O 1
ATOM 918 N N . ARG A 1 113 ? -42.047 19.863 62.774 1.00 81.44 113 ARG A N 1
ATOM 919 C CA . ARG A 1 113 ? -42.075 20.028 61.309 1.00 81.44 113 ARG A CA 1
ATOM 920 C C . ARG A 1 113 ? -40.686 19.872 60.691 1.00 81.44 113 ARG A C 1
ATOM 922 O O . ARG A 1 113 ? -40.539 19.069 59.778 1.00 81.44 113 ARG A O 1
ATOM 929 N N . LEU A 1 114 ? -39.686 20.571 61.230 1.00 84.25 114 LEU A N 1
ATOM 930 C CA . LEU A 1 114 ? -38.291 20.490 60.789 1.00 84.25 114 LEU A CA 1
ATOM 931 C C . LEU A 1 114 ? -37.753 19.065 60.914 1.00 84.25 114 LEU A C 1
ATOM 933 O O . LEU A 1 114 ? -37.149 18.552 59.981 1.00 84.25 114 LEU A O 1
ATOM 937 N N . SER A 1 115 ? -38.011 18.401 62.042 1.00 84.19 115 SER A N 1
ATOM 938 C CA . SER A 1 115 ? -37.553 17.032 62.257 1.00 84.19 115 SER A CA 1
ATOM 939 C C . SER A 1 115 ? -38.192 16.032 61.294 1.00 84.19 115 SER A C 1
ATOM 941 O O . SER A 1 115 ? -37.515 15.109 60.852 1.00 84.19 115 SER A O 1
ATOM 943 N N . LYS A 1 116 ? -39.486 16.185 60.994 1.00 84.62 116 LYS A N 1
ATOM 944 C CA . LYS A 1 116 ? -40.209 15.305 60.069 1.00 84.62 116 LYS A CA 1
ATOM 945 C C . LYS A 1 116 ? -39.771 15.528 58.621 1.00 84.62 116 LYS A C 1
ATOM 947 O O . LYS A 1 116 ? -39.646 14.579 57.854 1.00 84.62 116 LYS A O 1
ATOM 952 N N . GLU A 1 117 ? -39.542 16.781 58.243 1.00 86.69 117 GLU A N 1
ATOM 953 C CA . GLU A 1 117 ? -39.035 17.129 56.917 1.00 86.69 117 GLU A CA 1
ATOM 954 C C . GLU A 1 117 ? -37.588 16.654 56.721 1.00 86.69 117 GLU A C 1
ATOM 956 O O . GLU A 1 117 ? -37.269 16.119 55.661 1.00 86.69 117 GLU A O 1
ATOM 961 N N . ALA A 1 118 ? -36.751 16.743 57.762 1.00 86.56 118 ALA A N 1
ATOM 962 C CA . ALA A 1 118 ? -35.400 16.191 57.759 1.00 86.56 118 ALA A CA 1
ATOM 963 C C . ALA A 1 118 ? -35.395 14.663 57.590 1.00 86.56 118 ALA A C 1
ATOM 965 O O . ALA A 1 118 ? -34.667 14.156 56.743 1.00 86.56 118 ALA A O 1
ATOM 966 N N . GLU A 1 119 ? -36.248 13.929 58.318 1.00 88.44 119 GLU A N 1
ATOM 967 C CA . GLU A 1 119 ? -36.383 12.472 58.144 1.00 88.44 119 GLU A CA 1
ATOM 968 C C . GLU A 1 119 ? -36.805 12.115 56.709 1.00 88.44 119 GLU A C 1
ATOM 970 O O . GLU A 1 119 ? -36.240 11.205 56.105 1.00 88.44 119 GLU A O 1
ATOM 975 N N . LYS A 1 120 ? -37.749 12.867 56.124 1.00 89.25 120 LYS A N 1
ATOM 976 C CA . LYS A 1 120 ? -38.170 12.656 54.733 1.00 89.25 120 LYS A CA 1
ATOM 977 C C . LYS A 1 120 ? -37.010 12.854 53.750 1.00 89.25 120 LYS A C 1
ATOM 979 O O . LYS A 1 120 ? -36.789 11.997 52.903 1.00 89.25 120 LYS A O 1
ATOM 984 N N . LYS A 1 121 ? -36.248 13.943 53.891 1.00 89.94 121 LYS A N 1
ATOM 985 C CA . LYS A 1 121 ? -35.081 14.217 53.035 1.00 89.94 121 LYS A CA 1
ATOM 986 C C . LYS A 1 121 ? -33.975 13.175 53.210 1.00 89.94 121 LYS A C 1
ATOM 988 O O . LYS A 1 121 ? -33.354 12.807 52.223 1.00 89.94 121 LYS A O 1
ATOM 993 N N . VAL A 1 122 ? -33.768 12.648 54.421 1.00 90.38 122 VAL A N 1
ATOM 994 C CA . VAL A 1 122 ? -32.845 11.522 54.664 1.00 90.38 122 VAL A CA 1
ATOM 995 C C . VAL A 1 122 ? -33.262 10.280 53.875 1.00 90.38 122 VAL A C 1
ATOM 997 O O . VAL A 1 122 ? -32.405 9.611 53.307 1.00 90.38 122 VAL A O 1
ATOM 1000 N N . ILE A 1 123 ? -34.558 9.962 53.814 1.00 88.69 123 ILE A N 1
ATOM 1001 C CA . ILE A 1 123 ? -35.054 8.828 53.016 1.00 88.69 123 ILE A CA 1
ATOM 1002 C C . ILE A 1 123 ? -34.762 9.051 51.526 1.00 88.69 123 ILE A C 1
ATOM 1004 O O . ILE A 1 123 ? -34.268 8.139 50.862 1.00 88.69 123 ILE A O 1
ATOM 1008 N N . ASP A 1 124 ? -35.017 10.262 51.022 1.00 88.81 124 ASP A N 1
ATOM 1009 C CA . ASP A 1 124 ? -34.729 10.622 49.630 1.00 88.81 124 ASP A CA 1
ATOM 1010 C C . ASP A 1 124 ? -33.219 10.504 49.329 1.00 88.81 124 ASP A C 1
ATOM 1012 O O . ASP A 1 124 ? -32.838 9.877 48.341 1.00 88.81 124 ASP A O 1
ATOM 1016 N N . ILE A 1 125 ? -32.353 11.009 50.220 1.00 91.06 125 ILE A N 1
ATOM 1017 C CA . ILE A 1 125 ? -30.887 10.891 50.114 1.00 91.06 125 ILE A CA 1
ATOM 1018 C C . ILE A 1 125 ? -30.460 9.428 50.071 1.00 91.06 125 ILE A C 1
ATOM 1020 O O . ILE A 1 125 ? -29.746 9.044 49.152 1.00 91.06 125 ILE A O 1
ATOM 1024 N N . LYS A 1 126 ? -30.940 8.591 50.998 1.00 89.94 126 LYS A N 1
ATOM 1025 C CA . LYS A 1 126 ? -30.592 7.161 51.035 1.00 89.94 126 LYS A CA 1
ATOM 1026 C C . LYS A 1 126 ? -30.942 6.454 49.736 1.00 89.94 126 LYS A C 1
ATOM 1028 O O . LYS A 1 126 ? -30.150 5.657 49.244 1.00 89.94 126 LYS A O 1
ATOM 1033 N N . HIS A 1 127 ? -32.085 6.787 49.143 1.00 89.25 127 HIS A N 1
ATOM 1034 C CA . HIS A 1 127 ? -32.467 6.242 47.847 1.00 89.25 127 HIS A CA 1
ATOM 1035 C C . HIS A 1 127 ? -31.491 6.645 46.726 1.00 89.25 127 HIS A C 1
ATOM 1037 O O . HIS A 1 127 ? -31.155 5.822 45.870 1.00 89.25 127 HIS A O 1
ATOM 1043 N N . VAL A 1 128 ? -31.015 7.893 46.725 1.00 89.75 128 VAL A N 1
ATOM 1044 C CA . VAL A 1 128 ? -30.015 8.377 45.760 1.00 89.75 128 VAL A CA 1
ATOM 1045 C C . VAL A 1 128 ? -28.647 7.726 46.007 1.00 89.75 128 VAL A C 1
ATOM 1047 O O . VAL A 1 128 ? -28.024 7.263 45.050 1.00 89.75 128 VAL A O 1
ATOM 1050 N N . THR A 1 129 ? -28.212 7.599 47.263 1.00 89.19 129 THR A N 1
ATOM 1051 C CA . THR A 1 129 ? -26.974 6.903 47.665 1.00 89.19 129 THR A CA 1
ATOM 1052 C C . THR A 1 129 ? -26.983 5.441 47.207 1.00 89.19 129 THR A C 1
ATOM 1054 O O . THR A 1 129 ? -26.026 4.956 46.601 1.00 89.19 129 THR A O 1
ATOM 1057 N N . GLU A 1 130 ? -28.097 4.732 47.421 1.00 89.19 130 GLU A N 1
ATOM 1058 C CA . GLU A 1 130 ? -28.277 3.343 46.982 1.00 89.19 130 GLU A CA 1
ATOM 1059 C C . GLU A 1 130 ? -28.214 3.189 45.459 1.00 89.19 130 GLU A C 1
ATOM 1061 O O . GLU A 1 130 ? -27.674 2.199 44.965 1.00 89.19 130 GLU A O 1
ATOM 1066 N N . LYS A 1 131 ? -28.768 4.146 44.702 1.00 85.00 131 LYS A N 1
ATOM 1067 C CA . LYS A 1 131 ? -28.641 4.163 43.237 1.00 85.00 131 LYS A CA 1
ATOM 1068 C C . LYS A 1 131 ? -27.191 4.354 42.808 1.00 85.00 131 LYS A C 1
ATOM 1070 O O . LYS A 1 131 ? -26.738 3.624 41.933 1.00 85.00 131 LYS A O 1
ATOM 1075 N N . GLY A 1 132 ? -26.466 5.258 43.465 1.00 82.44 132 GLY A N 1
ATOM 1076 C CA . GLY A 1 132 ? -25.044 5.493 43.208 1.00 82.44 132 GLY A CA 1
ATOM 1077 C C . GLY A 1 132 ? -24.198 4.251 43.469 1.00 82.44 132 GLY A C 1
ATOM 1078 O O . GLY A 1 132 ? -23.337 3.907 42.671 1.00 82.44 132 GLY A O 1
ATOM 1079 N N . GLY A 1 133 ? -24.504 3.508 44.538 1.00 81.06 133 GLY A N 1
ATOM 1080 C CA . GLY A 1 133 ? -23.795 2.270 44.885 1.00 81.06 133 GLY A CA 1
ATOM 1081 C C . GLY A 1 133 ? -24.039 1.101 43.923 1.00 81.06 133 GLY A C 1
ATOM 1082 O O . GLY A 1 133 ? -23.366 0.080 44.024 1.00 81.06 133 GLY A O 1
ATOM 1083 N N . LYS A 1 134 ? -25.005 1.227 43.004 1.00 85.12 134 LYS A N 1
ATOM 1084 C CA . LYS A 1 134 ? -25.315 0.230 41.965 1.00 85.12 134 LYS A CA 1
ATOM 1085 C C . LYS A 1 134 ? -24.763 0.604 40.591 1.00 85.12 134 LYS A C 1
ATOM 1087 O O . LYS A 1 134 ? -24.939 -0.175 39.655 1.00 85.12 134 LYS A O 1
ATOM 1092 N N . ILE A 1 135 ? -24.128 1.768 40.460 1.00 80.12 135 ILE A N 1
ATOM 1093 C CA . ILE A 1 135 ? -23.426 2.146 39.236 1.00 80.12 135 ILE A CA 1
ATOM 1094 C C . ILE A 1 135 ? -22.263 1.165 39.071 1.00 80.12 135 ILE A C 1
ATOM 1096 O O . ILE A 1 135 ? -21.419 1.036 39.952 1.00 80.12 135 ILE A O 1
ATOM 1100 N N . GLY A 1 136 ? -22.281 0.413 37.970 1.00 79.06 136 GLY A N 1
ATOM 1101 C CA . GLY A 1 136 ? -21.222 -0.529 37.629 1.00 79.06 136 GLY A CA 1
ATOM 1102 C C . GLY A 1 136 ? -20.033 0.208 37.023 1.00 79.06 136 GLY A C 1
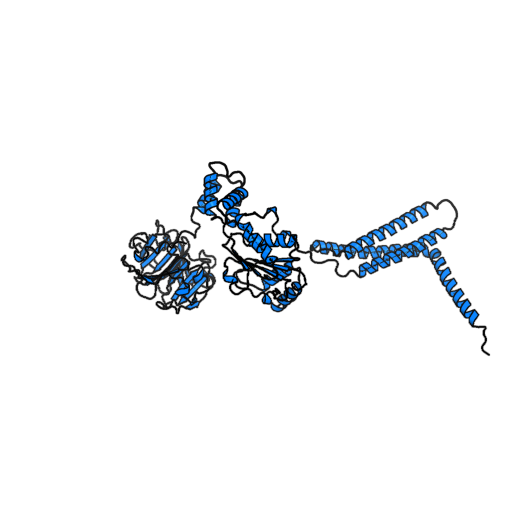ATOM 1103 O O . GLY A 1 136 ? -19.267 0.870 37.710 1.00 79.06 136 GLY A O 1
ATOM 1104 N N . THR A 1 137 ? -19.868 0.095 35.709 1.00 83.75 137 THR A N 1
ATOM 1105 C CA . THR A 1 137 ? -18.829 0.833 34.984 1.00 83.75 137 THR A CA 1
ATOM 1106 C C . THR A 1 137 ? -19.286 2.271 34.733 1.00 83.75 137 THR A C 1
ATOM 1108 O O . THR A 1 137 ? -20.389 2.481 34.234 1.00 83.75 137 THR A O 1
ATOM 1111 N N . VAL A 1 138 ? -18.441 3.259 35.044 1.00 89.12 138 VAL A N 1
ATOM 1112 C CA . VAL A 1 138 ? -18.753 4.693 34.869 1.00 89.12 138 VAL A CA 1
ATOM 1113 C C . VAL A 1 138 ? -18.704 5.142 33.402 1.00 89.12 138 VAL A C 1
ATOM 1115 O O . VAL A 1 138 ? -19.389 6.083 32.991 1.00 89.12 138 VAL A O 1
ATOM 1118 N N . SER A 1 139 ? -17.915 4.453 32.585 1.00 90.44 139 SER A N 1
ATOM 1119 C CA . SER A 1 139 ? -17.604 4.859 31.220 1.00 90.44 139 SER A CA 1
ATOM 1120 C C . SER A 1 139 ? -17.535 3.676 30.258 1.00 90.44 139 SER A C 1
ATOM 1122 O O . SER A 1 139 ? -17.544 2.507 30.645 1.00 90.44 139 SER A O 1
ATOM 1124 N N . HIS A 1 140 ? -17.466 3.986 28.969 1.00 83.44 140 HIS A N 1
ATOM 1125 C CA . HIS A 1 140 ? -17.169 3.035 27.908 1.00 83.44 140 HIS A CA 1
ATOM 1126 C C . HIS A 1 140 ? -16.249 3.679 26.863 1.00 83.44 140 HIS A C 1
ATOM 1128 O O . HIS A 1 140 ? -16.274 4.903 26.689 1.00 83.44 140 HIS A O 1
ATOM 1134 N N . PRO A 1 141 ? -15.447 2.887 26.126 1.00 80.19 141 PRO A N 1
ATOM 1135 C CA . PRO A 1 141 ? -14.586 3.438 25.092 1.00 80.19 141 PRO A CA 1
ATOM 1136 C C . PRO A 1 141 ? -15.404 4.202 24.053 1.00 80.19 141 PRO A C 1
ATOM 1138 O O . PRO A 1 141 ? -16.432 3.723 23.556 1.00 80.19 141 PRO A O 1
ATOM 1141 N N . ARG A 1 142 ? -14.944 5.409 23.725 1.00 74.88 142 ARG A N 1
ATOM 1142 C CA . ARG A 1 142 ? -15.595 6.256 22.731 1.00 74.88 142 ARG A CA 1
ATOM 1143 C C . ARG A 1 142 ? -15.369 5.658 21.346 1.00 74.88 142 ARG A C 1
ATOM 1145 O O . ARG A 1 142 ? -14.280 5.186 21.030 1.00 74.88 142 ARG A O 1
ATOM 1152 N N . LYS A 1 143 ? -16.399 5.692 20.500 1.00 69.38 143 LYS A N 1
ATOM 1153 C CA . LYS A 1 143 ? -16.237 5.300 19.095 1.00 69.38 143 LYS A CA 1
ATOM 1154 C C . LYS A 1 143 ? -15.253 6.242 18.408 1.00 69.38 143 LYS A C 1
ATOM 1156 O O . LYS A 1 143 ? -15.234 7.437 18.710 1.00 69.38 143 LYS A O 1
ATOM 1161 N N . ALA A 1 144 ? -14.475 5.701 17.473 1.00 67.00 144 ALA A N 1
ATOM 1162 C CA . ALA A 1 144 ? -13.584 6.503 16.651 1.00 67.00 144 ALA A CA 1
ATOM 1163 C C . ALA A 1 144 ? -14.380 7.629 15.953 1.00 67.00 144 ALA A C 1
ATOM 1165 O O . ALA A 1 144 ? -15.474 7.370 15.440 1.00 67.00 144 ALA A O 1
ATOM 1166 N N . PRO A 1 145 ? -13.863 8.871 15.940 1.00 67.06 145 PRO A N 1
ATOM 1167 C CA . PRO A 1 145 ? -14.470 9.965 15.196 1.00 67.06 145 PRO A CA 1
ATOM 1168 C C . PRO A 1 145 ? -14.666 9.592 13.715 1.00 67.06 145 PRO A C 1
ATOM 1170 O O . PRO A 1 145 ? -13.719 9.083 13.103 1.00 67.06 145 PRO A O 1
ATOM 1173 N N . PRO A 1 146 ? -15.842 9.861 13.113 1.00 62.34 146 PRO A N 1
ATOM 1174 C CA . PRO A 1 146 ? -16.090 9.606 11.691 1.00 62.34 146 PRO A CA 1
ATOM 1175 C C . PRO A 1 146 ? -15.056 10.259 10.760 1.00 62.34 146 PRO A C 1
ATOM 1177 O O . PRO A 1 146 ? -14.770 9.735 9.685 1.00 62.34 146 PRO A O 1
ATOM 1180 N N . GLU A 1 147 ? -14.454 11.374 11.183 1.00 62.12 147 GLU A N 1
ATOM 1181 C CA . GLU A 1 147 ? -13.408 12.113 10.468 1.00 62.12 147 GLU A CA 1
ATOM 1182 C C . GLU A 1 147 ? -12.095 11.328 10.321 1.00 62.12 147 GLU A C 1
ATOM 1184 O O . GLU A 1 147 ? -11.292 11.632 9.440 1.00 62.12 147 GLU A O 1
ATOM 1189 N N . LEU A 1 148 ? -11.857 10.320 11.168 1.00 62.34 148 LEU A N 1
ATOM 1190 C CA . LEU A 1 148 ? -10.701 9.424 11.052 1.00 62.34 148 LEU A CA 1
ATOM 1191 C C . LEU A 1 148 ? -10.956 8.246 10.102 1.00 62.34 148 LEU A C 1
ATOM 1193 O O . LEU A 1 148 ? -10.007 7.562 9.712 1.00 62.34 148 LEU A O 1
ATOM 1197 N N . GLU A 1 149 ? -12.217 7.982 9.759 1.00 61.09 149 GLU A N 1
ATOM 1198 C CA . GLU A 1 149 ? -12.627 6.865 8.900 1.00 61.09 149 GLU A CA 1
ATOM 1199 C C . GLU A 1 149 ? -12.945 7.323 7.473 1.00 61.09 149 GLU A C 1
ATOM 1201 O O . GLU A 1 149 ? -12.595 6.633 6.510 1.00 61.09 149 GLU A O 1
ATOM 1206 N N . PHE A 1 150 ? -13.539 8.509 7.318 1.00 68.19 150 PHE A N 1
ATOM 1207 C CA . PHE A 1 150 ? -13.989 9.033 6.032 1.00 68.19 150 PHE A CA 1
ATOM 1208 C C . PHE A 1 150 ? -13.387 10.396 5.707 1.00 68.19 150 PHE A C 1
ATOM 1210 O O . PHE A 1 150 ? -13.108 11.219 6.574 1.00 68.19 150 PHE A O 1
ATOM 1217 N N . LEU A 1 151 ? -13.202 10.643 4.408 1.00 60.62 151 LEU A N 1
ATOM 1218 C CA . LEU A 1 151 ? -12.745 11.938 3.915 1.00 60.62 151 LEU A CA 1
ATOM 1219 C C . LEU A 1 151 ? -13.829 12.991 4.158 1.00 60.62 151 LEU A C 1
ATOM 1221 O O . LEU A 1 151 ? -15.005 12.754 3.866 1.00 60.62 151 LEU A O 1
ATOM 1225 N N . SER A 1 152 ? -13.434 14.177 4.625 1.00 59.34 152 SER A N 1
ATOM 1226 C CA . SER A 1 152 ? -14.362 15.303 4.678 1.00 59.34 152 SER A CA 1
ATOM 1227 C C . SER A 1 152 ? -14.826 15.661 3.260 1.00 59.34 152 SER A C 1
ATOM 1229 O O . SER A 1 152 ? -14.108 15.461 2.275 1.00 59.34 152 SER A O 1
ATOM 1231 N N . SER A 1 153 ? -16.027 16.233 3.128 1.00 59.75 153 SER A N 1
ATOM 1232 C CA . SER A 1 153 ? -16.548 16.668 1.822 1.00 59.75 153 SER A CA 1
ATOM 1233 C C . SER A 1 153 ? -15.665 17.718 1.140 1.00 59.75 153 SER A C 1
ATOM 1235 O O . SER A 1 153 ? -15.729 17.856 -0.078 1.00 59.75 153 SER A O 1
ATOM 1237 N N . LYS A 1 154 ? -14.825 18.432 1.900 1.00 60.53 154 LYS A N 1
ATOM 1238 C CA . LYS A 1 154 ? -13.874 19.419 1.373 1.00 60.53 154 LYS A CA 1
ATOM 1239 C C . LYS A 1 154 ? -12.634 18.776 0.743 1.00 60.53 154 LYS A C 1
ATOM 1241 O O . LYS A 1 154 ? -11.985 19.416 -0.082 1.00 60.53 154 LYS A O 1
ATOM 1246 N N . ASP A 1 155 ? -12.332 17.527 1.094 1.00 65.69 155 ASP A N 1
ATOM 1247 C CA . ASP A 1 155 ? -11.109 16.826 0.684 1.00 65.69 155 ASP A CA 1
ATOM 1248 C C . ASP A 1 155 ? -11.319 15.883 -0.511 1.00 65.69 155 ASP A C 1
ATOM 1250 O O . ASP A 1 155 ? -10.349 15.365 -1.070 1.00 65.69 155 ASP A O 1
ATOM 1254 N N . TYR A 1 156 ? -12.572 15.664 -0.925 1.00 79.50 156 TYR A N 1
ATOM 1255 C CA . TYR A 1 156 ? -12.910 14.834 -2.078 1.00 79.50 156 TYR A CA 1
ATOM 1256 C C . TYR A 1 156 ? -13.057 15.673 -3.352 1.00 79.50 156 TYR A C 1
ATOM 1258 O O . TYR A 1 156 ? -13.846 16.616 -3.404 1.00 79.50 156 TYR A O 1
ATOM 1266 N N . GLU A 1 157 ? -12.322 15.298 -4.398 1.00 83.81 157 GLU A N 1
ATOM 1267 C CA . GLU A 1 157 ? -12.493 15.866 -5.734 1.00 83.81 157 GLU A CA 1
ATOM 1268 C C . GLU A 1 157 ? -13.460 15.010 -6.553 1.00 83.81 157 GLU A C 1
ATOM 1270 O O . GLU A 1 157 ? -13.288 13.792 -6.634 1.00 83.81 157 GLU A O 1
ATOM 1275 N N . VAL A 1 158 ? -14.453 15.651 -7.170 1.00 85.88 158 VAL A N 1
ATOM 1276 C CA . VAL A 1 158 ? -15.411 14.988 -8.059 1.00 85.88 158 VAL A CA 1
ATOM 1277 C C . VAL A 1 158 ? -14.837 14.945 -9.473 1.00 85.88 158 VAL A C 1
ATOM 1279 O O . VAL A 1 158 ? -14.362 15.957 -9.984 1.00 85.88 158 VAL A O 1
ATOM 1282 N N . PHE A 1 159 ? -14.899 13.771 -10.099 1.00 90.81 159 PHE A N 1
ATOM 1283 C CA . PHE A 1 159 ? -14.477 13.550 -11.481 1.00 90.81 159 PHE A CA 1
ATOM 1284 C C . PHE A 1 159 ? -15.630 12.908 -12.245 1.00 90.81 159 PHE A C 1
ATOM 1286 O O . PHE A 1 159 ? -15.953 11.745 -11.994 1.00 90.81 159 PHE A O 1
ATOM 1293 N N . HIS A 1 160 ? -16.226 13.650 -13.176 1.00 88.81 160 HIS A N 1
ATOM 1294 C CA . HIS A 1 160 ? -17.393 13.199 -13.934 1.00 88.81 160 HIS A CA 1
ATOM 1295 C C . HIS A 1 160 ? -17.121 11.946 -14.767 1.00 88.81 160 HIS A C 1
ATOM 1297 O O . HIS A 1 160 ? -18.005 11.109 -14.948 1.00 88.81 160 HIS A O 1
ATOM 1303 N N . SER A 1 161 ? -15.875 11.744 -15.211 1.00 90.00 161 SER A N 1
ATOM 1304 C CA . SER A 1 161 ? -15.468 10.507 -15.889 1.00 90.00 161 SER A CA 1
ATOM 1305 C C . SER A 1 161 ? -15.648 9.250 -15.031 1.00 90.00 161 SER A C 1
ATOM 1307 O O . SER A 1 161 ? -15.642 8.135 -15.555 1.00 90.00 161 SER A O 1
ATOM 1309 N N . ARG A 1 162 ? -15.823 9.408 -13.714 1.00 93.31 162 ARG A N 1
ATOM 1310 C CA . ARG A 1 162 ? -15.922 8.320 -12.739 1.00 93.31 162 ARG A CA 1
ATOM 1311 C C . ARG A 1 162 ? -17.312 8.161 -12.133 1.00 93.31 162 ARG A C 1
ATOM 1313 O O . ARG A 1 162 ? -17.494 7.215 -11.368 1.00 93.31 162 ARG A O 1
ATOM 1320 N N . ASP A 1 163 ? -18.278 9.003 -12.502 1.00 93.06 163 ASP A N 1
ATOM 1321 C CA . ASP A 1 163 ? -19.639 8.981 -11.945 1.00 93.06 163 ASP A CA 1
ATOM 1322 C C . ASP A 1 163 ? -20.290 7.603 -12.134 1.00 93.06 163 ASP A C 1
ATOM 1324 O O . ASP A 1 163 ? -20.725 6.987 -11.167 1.00 93.06 163 ASP A O 1
ATOM 1328 N N . LYS A 1 164 ? -20.202 7.024 -13.340 1.00 95.12 164 LYS A N 1
ATOM 1329 C CA . LYS A 1 164 ? -20.739 5.678 -13.628 1.00 95.12 164 LYS A CA 1
ATOM 1330 C C . LYS A 1 164 ? -20.113 4.571 -12.778 1.00 95.12 164 LYS A C 1
ATOM 1332 O O . LYS A 1 164 ? -20.788 3.618 -12.401 1.00 95.12 164 LYS A O 1
ATOM 1337 N N . VAL A 1 165 ? -18.809 4.664 -12.509 1.00 96.81 165 VAL A N 1
ATOM 1338 C CA . VAL A 1 165 ? -18.109 3.683 -11.666 1.00 96.81 165 VAL A CA 1
ATOM 1339 C C . VAL A 1 165 ? -18.554 3.840 -10.217 1.00 96.81 165 VAL A C 1
ATOM 1341 O O . VAL A 1 165 ? -18.838 2.848 -9.553 1.00 96.81 165 VAL A O 1
ATOM 1344 N N . PHE A 1 166 ? -18.644 5.080 -9.736 1.00 96.50 166 PHE A N 1
ATOM 1345 C CA . PHE A 1 166 ? -19.128 5.387 -8.397 1.00 96.50 166 PHE A CA 1
ATOM 1346 C C . PHE A 1 166 ? -20.566 4.883 -8.186 1.00 96.50 166 PHE A C 1
ATOM 1348 O O . PHE A 1 166 ? -20.816 4.132 -7.242 1.00 96.50 166 PHE A O 1
ATOM 1355 N N . GLU A 1 167 ? -21.484 5.233 -9.089 1.00 96.69 167 GLU A N 1
ATOM 1356 C CA . GLU A 1 167 ? -22.882 4.790 -9.078 1.00 96.69 167 GLU A CA 1
ATOM 1357 C C . GLU A 1 167 ? -22.977 3.265 -9.136 1.00 96.69 167 GLU A C 1
ATOM 1359 O O . GLU A 1 167 ? -23.623 2.659 -8.284 1.00 96.69 167 GLU A O 1
ATOM 1364 N N . GLY A 1 168 ? -22.240 2.627 -10.052 1.00 97.81 168 GLY A N 1
ATOM 1365 C CA . GLY A 1 168 ? -22.224 1.173 -10.185 1.00 97.81 168 GLY A CA 1
ATOM 1366 C C . GLY A 1 168 ? -21.767 0.450 -8.914 1.00 97.81 168 GLY A C 1
ATOM 1367 O O . GLY A 1 168 ? -22.332 -0.592 -8.566 1.00 97.81 168 GLY A O 1
ATOM 1368 N N . ILE A 1 169 ? -20.791 1.000 -8.179 1.00 98.06 169 ILE A N 1
ATOM 1369 C CA . ILE A 1 169 ? -20.371 0.455 -6.879 1.00 98.06 169 ILE A CA 1
ATOM 1370 C C . ILE A 1 169 ? -21.498 0.611 -5.848 1.00 98.06 169 ILE A C 1
ATOM 1372 O O . ILE A 1 169 ? -21.833 -0.360 -5.168 1.00 98.06 169 ILE A O 1
ATOM 1376 N N . VAL A 1 170 ? -22.102 1.800 -5.731 1.00 97.12 170 VAL A N 1
ATOM 1377 C CA . VAL A 1 170 ? -23.185 2.071 -4.765 1.00 97.12 170 VAL A CA 1
ATOM 1378 C C . VAL A 1 170 ? -24.412 1.193 -5.034 1.00 97.12 170 VAL A C 1
ATOM 1380 O O . VAL A 1 170 ? -24.977 0.625 -4.100 1.00 97.12 170 VAL A O 1
ATOM 1383 N N . GLU A 1 171 ? -24.806 1.029 -6.294 1.00 97.06 171 GLU A N 1
ATOM 1384 C CA . GLU A 1 171 ? -25.908 0.148 -6.694 1.00 97.06 171 GLU A CA 1
ATOM 1385 C C . GLU A 1 171 ? -25.602 -1.318 -6.380 1.00 97.06 171 GLU A C 1
ATOM 1387 O O . GLU A 1 171 ? -26.436 -2.024 -5.815 1.00 97.06 171 GLU A O 1
ATOM 1392 N N . SER A 1 172 ? -24.376 -1.768 -6.656 1.00 96.69 172 SER A N 1
ATOM 1393 C CA . SER A 1 172 ? -23.948 -3.137 -6.341 1.00 96.69 172 SER A CA 1
ATOM 1394 C C . SER A 1 172 ? -23.916 -3.398 -4.834 1.00 96.69 172 SER A C 1
ATOM 1396 O O . SER A 1 172 ? -24.227 -4.496 -4.381 1.00 96.69 172 SER A O 1
ATOM 1398 N N . LEU A 1 173 ? -23.616 -2.382 -4.022 1.00 95.50 173 LEU A N 1
ATOM 1399 C CA . LEU A 1 173 ? -23.734 -2.485 -2.569 1.00 95.50 173 LEU A CA 1
ATOM 1400 C C . LEU A 1 173 ? -25.189 -2.614 -2.098 1.00 95.50 173 LEU A C 1
ATOM 1402 O O . LEU A 1 173 ? -25.424 -3.250 -1.070 1.00 95.50 173 LEU A O 1
ATOM 1406 N N . LYS A 1 174 ? -26.163 -2.086 -2.846 1.00 93.62 174 LYS A N 1
ATOM 1407 C CA . LYS A 1 174 ? -27.602 -2.212 -2.552 1.00 93.62 174 LYS A CA 1
ATOM 1408 C C . LYS A 1 174 ? -28.203 -3.530 -3.060 1.00 93.62 174 LYS A C 1
ATOM 1410 O O . LYS A 1 174 ? -29.207 -3.980 -2.513 1.00 93.62 174 LYS A O 1
ATOM 1415 N N . ASP A 1 175 ? -27.572 -4.177 -4.037 1.00 92.19 175 ASP A N 1
ATOM 1416 C CA . ASP A 1 175 ? -28.014 -5.457 -4.604 1.00 92.19 175 ASP A CA 1
ATOM 1417 C C . ASP A 1 175 ? -27.856 -6.620 -3.600 1.00 92.19 175 ASP A C 1
ATOM 1419 O O . ASP A 1 175 ? -26.734 -6.928 -3.193 1.00 92.19 175 ASP A O 1
ATOM 1423 N N . PRO A 1 176 ? -28.931 -7.313 -3.184 1.00 88.94 176 PRO A N 1
ATOM 1424 C CA . PRO A 1 176 ? -28.852 -8.403 -2.211 1.00 88.94 176 PRO A CA 1
ATOM 1425 C C . PRO A 1 176 ? -28.110 -9.658 -2.701 1.00 88.94 176 PRO A C 1
ATOM 1427 O O . PRO A 1 176 ? -27.888 -10.545 -1.879 1.00 88.94 176 PRO A O 1
ATOM 1430 N N . ASN A 1 177 ? -27.768 -9.757 -3.989 1.00 89.12 177 ASN A N 1
ATOM 1431 C CA . ASN A 1 177 ? -27.031 -10.886 -4.570 1.00 89.12 177 ASN A CA 1
ATOM 1432 C C . ASN A 1 177 ? -25.522 -10.627 -4.682 1.00 89.12 177 ASN A C 1
ATOM 1434 O O . ASN A 1 177 ? -24.773 -11.527 -5.041 1.00 89.12 177 ASN A O 1
ATOM 1438 N N . VAL A 1 178 ? -25.063 -9.406 -4.389 1.00 91.62 178 VAL A N 1
ATOM 1439 C CA . VAL A 1 178 ? -23.644 -9.040 -4.463 1.00 91.62 178 VAL A CA 1
ATOM 1440 C C . VAL A 1 178 ? -23.088 -8.876 -3.057 1.00 91.62 178 VAL A C 1
ATOM 1442 O O . VAL A 1 178 ? -23.420 -7.912 -2.367 1.00 91.62 178 VAL A O 1
ATOM 1445 N N . ASN A 1 179 ? -22.200 -9.782 -2.648 1.00 91.50 179 ASN A N 1
ATOM 1446 C CA . ASN A 1 179 ? -21.540 -9.726 -1.339 1.00 91.50 179 ASN A CA 1
ATOM 1447 C C . ASN A 1 179 ? -20.140 -9.103 -1.397 1.00 91.50 179 ASN A C 1
ATOM 1449 O O . ASN A 1 179 ? -19.685 -8.514 -0.414 1.00 91.50 179 ASN A O 1
ATOM 1453 N N . MET A 1 180 ? -19.466 -9.212 -2.545 1.00 94.75 180 MET A N 1
ATOM 1454 C CA . MET A 1 180 ? -18.089 -8.763 -2.722 1.00 94.75 180 MET A CA 1
ATOM 1455 C C . MET A 1 180 ? -17.939 -7.886 -3.961 1.00 94.75 180 MET A C 1
ATOM 1457 O O . MET A 1 180 ? -18.432 -8.206 -5.044 1.00 94.75 180 MET A O 1
ATOM 1461 N N . ILE A 1 181 ? -17.229 -6.773 -3.790 1.00 97.50 181 ILE A N 1
ATOM 1462 C CA . ILE A 1 181 ? -16.938 -5.813 -4.852 1.00 97.50 181 ILE A CA 1
ATOM 1463 C C . ILE A 1 181 ? -15.434 -5.569 -4.918 1.00 97.50 181 ILE A C 1
ATOM 1465 O O . ILE A 1 181 ? -14.792 -5.339 -3.896 1.00 97.50 181 ILE A O 1
ATOM 1469 N N . GLY A 1 182 ? -14.866 -5.584 -6.119 1.00 97.44 182 GLY A N 1
ATOM 1470 C CA . GLY A 1 182 ? -13.437 -5.376 -6.349 1.00 97.44 182 GLY A CA 1
ATOM 1471 C C . GLY A 1 182 ? -13.181 -4.089 -7.118 1.00 97.44 182 GLY A C 1
ATOM 1472 O O . GLY A 1 182 ? -13.676 -3.917 -8.222 1.00 97.44 182 GLY A O 1
ATOM 1473 N N . VAL A 1 183 ? -12.379 -3.175 -6.583 1.00 98.06 183 VAL A N 1
ATOM 1474 C CA . VAL A 1 183 ? -12.021 -1.918 -7.252 1.00 98.06 183 VAL A CA 1
ATOM 1475 C C . VAL A 1 183 ? -10.545 -1.951 -7.627 1.00 98.06 183 VAL A C 1
ATOM 1477 O O . VAL A 1 183 ? -9.674 -1.962 -6.755 1.00 98.06 183 VAL A O 1
ATOM 1480 N N . TYR A 1 184 ? -10.229 -1.945 -8.923 1.00 94.25 184 TYR A N 1
ATOM 1481 C CA . TYR A 1 184 ? -8.848 -2.094 -9.393 1.00 94.25 184 TYR A CA 1
ATOM 1482 C C . TYR A 1 184 ? -8.393 -1.012 -10.372 1.00 94.25 184 TYR A C 1
ATOM 1484 O O . TYR A 1 184 ? -9.189 -0.256 -10.919 1.00 94.25 184 TYR A O 1
ATOM 1492 N N . GLY A 1 185 ? -7.076 -0.898 -10.558 1.00 82.00 185 GLY A N 1
ATOM 1493 C CA . GLY A 1 185 ? -6.457 0.105 -11.427 1.00 82.00 185 GLY A CA 1
ATOM 1494 C C . GLY A 1 185 ? -5.040 0.477 -10.992 1.00 82.00 185 GLY A C 1
ATOM 1495 O O . GLY A 1 185 ? -4.568 0.079 -9.923 1.00 82.00 185 GLY A O 1
ATOM 1496 N N . THR A 1 186 ? -4.356 1.281 -11.800 1.00 71.88 186 THR A N 1
ATOM 1497 C CA . THR A 1 186 ? -2.944 1.650 -11.603 1.00 71.88 186 THR A CA 1
ATOM 1498 C C . THR A 1 186 ? -2.687 2.358 -10.259 1.00 71.88 186 THR A C 1
ATOM 1500 O O . THR A 1 186 ? -3.592 2.879 -9.598 1.00 71.88 186 THR A O 1
ATOM 1503 N N . SER A 1 187 ? -1.436 2.346 -9.790 1.00 76.44 187 SER A N 1
ATOM 1504 C CA . SER A 1 187 ? -1.029 3.101 -8.594 1.00 76.44 187 SER A CA 1
ATOM 1505 C C . SER A 1 187 ? -1.344 4.595 -8.744 1.00 76.44 187 SER A C 1
ATOM 1507 O O . SER A 1 187 ? -1.222 5.140 -9.835 1.00 76.44 187 SER A O 1
ATOM 1509 N N . GLY A 1 188 ? -1.766 5.262 -7.666 1.00 73.06 188 GLY A N 1
ATOM 1510 C CA . GLY A 1 188 ? -2.059 6.704 -7.682 1.00 73.06 188 GLY A CA 1
ATOM 1511 C C . GLY A 1 188 ? -3.344 7.118 -8.416 1.00 73.06 188 GLY A C 1
ATOM 1512 O O . GLY A 1 188 ? -3.667 8.304 -8.440 1.00 73.06 188 GLY A O 1
ATOM 1513 N N . VAL A 1 189 ? -4.111 6.166 -8.965 1.00 85.12 189 VAL A N 1
ATOM 1514 C CA . VAL A 1 189 ? -5.344 6.455 -9.720 1.00 85.12 189 VAL A CA 1
ATOM 1515 C C . VAL A 1 189 ? -6.523 6.903 -8.836 1.00 85.12 189 VAL A C 1
ATOM 1517 O O . VAL A 1 189 ? -7.477 7.490 -9.336 1.00 85.12 189 VAL A O 1
ATOM 1520 N N . GLY A 1 190 ? -6.462 6.671 -7.518 1.00 87.50 190 GLY A N 1
ATOM 1521 C CA . GLY A 1 190 ? -7.487 7.115 -6.558 1.00 87.50 190 GLY A CA 1
ATOM 1522 C C . GLY A 1 190 ? -8.487 6.047 -6.092 1.00 87.50 190 GLY A C 1
ATOM 1523 O O . GLY A 1 190 ? -9.582 6.401 -5.671 1.00 87.50 190 GLY A O 1
ATOM 1524 N N . LYS A 1 191 ? -8.127 4.754 -6.128 1.00 93.31 191 LYS A N 1
ATOM 1525 C CA . LYS A 1 191 ? -8.969 3.643 -5.621 1.00 93.31 191 LYS A CA 1
ATOM 1526 C C . LYS A 1 191 ? -9.385 3.825 -4.166 1.00 93.31 191 LYS A C 1
ATOM 1528 O O . LYS A 1 191 ? -10.573 3.850 -3.875 1.00 93.31 191 LYS A O 1
ATOM 1533 N N . THR A 1 192 ? -8.410 4.030 -3.283 1.00 91.62 192 THR A N 1
ATOM 1534 C CA . THR A 1 192 ? -8.632 4.271 -1.854 1.00 91.62 192 THR A CA 1
ATOM 1535 C C . THR A 1 192 ? -9.565 5.462 -1.622 1.00 91.62 192 THR A C 1
ATOM 1537 O O . THR A 1 192 ? -10.495 5.390 -0.825 1.00 91.62 192 THR A O 1
ATOM 1540 N N . THR A 1 193 ? -9.365 6.552 -2.368 1.00 91.19 193 THR A N 1
ATOM 1541 C CA . THR A 1 193 ? -10.215 7.751 -2.309 1.00 91.19 193 THR A CA 1
ATOM 1542 C C . THR A 1 193 ? -11.651 7.451 -2.744 1.00 91.19 193 THR A C 1
ATOM 1544 O O . THR A 1 193 ? -12.589 7.899 -2.088 1.00 91.19 193 THR A O 1
ATOM 1547 N N . MET A 1 194 ? -11.830 6.666 -3.811 1.00 94.06 194 MET A N 1
ATOM 1548 C CA . MET A 1 194 ? -13.144 6.250 -4.307 1.00 94.06 194 MET A CA 1
ATOM 1549 C C . MET A 1 194 ? -13.900 5.418 -3.267 1.00 94.06 194 MET A C 1
ATOM 1551 O O . MET A 1 194 ? -15.019 5.770 -2.905 1.00 94.06 194 MET A O 1
ATOM 1555 N N . VAL A 1 195 ? -13.286 4.355 -2.737 1.00 94.75 195 VAL A N 1
ATOM 1556 C CA . VAL A 1 195 ? -13.970 3.463 -1.784 1.00 94.75 195 VAL A CA 1
ATOM 1557 C C . VAL A 1 195 ? -14.266 4.143 -0.451 1.00 94.75 195 VAL A C 1
ATOM 1559 O O . VAL A 1 195 ? -15.321 3.900 0.126 1.00 94.75 195 VAL A O 1
ATOM 1562 N N . ARG A 1 196 ? -13.405 5.067 0.004 1.00 92.00 196 ARG A N 1
ATOM 1563 C CA . ARG A 1 196 ? -13.704 5.917 1.168 1.00 92.00 196 ARG A CA 1
ATOM 1564 C C . ARG A 1 196 ? -14.926 6.793 0.919 1.00 92.00 196 ARG A C 1
ATOM 1566 O O . ARG A 1 196 ? -15.770 6.911 1.800 1.00 92.00 196 ARG A O 1
ATOM 1573 N N . LYS A 1 197 ? -15.055 7.387 -0.274 1.00 92.06 197 LYS A N 1
ATOM 1574 C CA . LYS A 1 197 ? -16.226 8.210 -0.605 1.00 92.06 197 LYS A CA 1
ATOM 1575 C C . LYS A 1 197 ? -17.506 7.385 -0.695 1.00 92.06 197 LYS A C 1
ATOM 1577 O O . LYS A 1 197 ? -18.537 7.823 -0.194 1.00 92.06 197 LYS A O 1
ATOM 1582 N N . VAL A 1 198 ? -17.437 6.204 -1.305 1.00 93.81 198 VAL A N 1
ATOM 1583 C CA . VAL A 1 198 ? -18.555 5.251 -1.327 1.00 93.81 198 VAL A CA 1
ATOM 1584 C C . VAL A 1 198 ? -18.969 4.904 0.101 1.00 93.81 198 VAL A C 1
ATOM 1586 O O . VAL A 1 198 ? -20.140 5.053 0.433 1.00 93.81 198 VAL A O 1
ATOM 1589 N N . GLY A 1 199 ? -18.010 4.525 0.954 1.00 92.62 199 GLY A N 1
ATOM 1590 C CA . GLY A 1 199 ? -18.246 4.204 2.362 1.00 92.62 199 GLY A CA 1
ATOM 1591 C C . GLY A 1 199 ? -18.943 5.330 3.131 1.00 92.62 199 GLY A C 1
ATOM 1592 O O . GLY A 1 199 ? -19.932 5.081 3.813 1.00 92.62 199 GLY A O 1
ATOM 1593 N N . ASP A 1 200 ? -18.490 6.574 2.950 1.00 90.38 200 ASP A N 1
ATOM 1594 C CA . ASP A 1 200 ? -19.110 7.768 3.542 1.00 90.38 200 ASP A CA 1
ATOM 1595 C C . ASP A 1 200 ? -20.577 7.931 3.117 1.00 90.38 200 ASP A C 1
ATOM 1597 O O . ASP A 1 200 ? -21.456 8.178 3.942 1.00 90.38 200 ASP A O 1
ATOM 1601 N N . VAL A 1 201 ? -20.855 7.774 1.820 1.00 91.81 201 VAL A N 1
ATOM 1602 C CA . VAL A 1 201 ? -22.202 7.948 1.262 1.00 91.81 201 VAL A CA 1
ATOM 1603 C C . VAL A 1 201 ? -23.155 6.873 1.772 1.00 91.81 201 VAL A C 1
ATOM 1605 O O . VAL A 1 201 ? -24.235 7.214 2.249 1.00 91.81 201 VAL A O 1
ATOM 1608 N N . VAL A 1 202 ? -22.747 5.602 1.743 1.00 93.31 202 VAL A N 1
ATOM 1609 C CA . VAL A 1 202 ? -23.612 4.486 2.163 1.00 93.31 202 VAL A CA 1
ATOM 1610 C C . VAL A 1 202 ? -23.786 4.390 3.684 1.00 93.31 202 VAL A C 1
ATOM 1612 O O . VAL A 1 202 ? -24.719 3.754 4.174 1.00 93.31 202 VAL A O 1
ATOM 1615 N N . LYS A 1 203 ? -22.887 5.023 4.447 1.00 90.94 203 LYS A N 1
ATOM 1616 C CA . LYS A 1 203 ? -23.041 5.234 5.889 1.00 90.94 203 LYS A CA 1
ATOM 1617 C C . LYS A 1 203 ? -24.056 6.342 6.176 1.00 90.94 203 LYS A C 1
ATOM 1619 O O . LYS A 1 203 ? -24.916 6.181 7.036 1.00 90.94 203 LYS A O 1
ATOM 1624 N N . LYS A 1 204 ? -23.953 7.475 5.469 1.00 90.56 204 LYS A N 1
ATOM 1625 C CA . LYS A 1 204 ? -24.821 8.650 5.660 1.00 90.56 204 LYS A CA 1
ATOM 1626 C C . LYS A 1 204 ? -26.250 8.430 5.177 1.00 90.56 204 LYS A C 1
ATOM 1628 O O . LYS A 1 204 ? -27.170 8.936 5.808 1.00 90.56 204 LYS A O 1
ATOM 1633 N N . ASP A 1 205 ? -26.437 7.697 4.080 1.00 92.31 205 ASP A N 1
ATOM 1634 C CA . ASP A 1 205 ? -27.769 7.383 3.547 1.00 92.31 205 ASP A CA 1
ATOM 1635 C C . ASP A 1 205 ? -28.474 6.238 4.302 1.00 92.31 205 ASP A C 1
ATOM 1637 O O . ASP A 1 205 ? -29.624 5.920 4.004 1.00 92.31 205 ASP A O 1
ATOM 1641 N N . GLY A 1 206 ? -27.803 5.637 5.294 1.00 91.56 206 GLY A N 1
ATOM 1642 C CA . GLY A 1 206 ? -28.344 4.560 6.120 1.00 91.56 206 GLY A CA 1
ATOM 1643 C C . GLY A 1 206 ? -28.396 3.196 5.428 1.00 91.56 206 GLY A C 1
ATOM 1644 O O . GLY A 1 206 ? -29.039 2.283 5.944 1.00 91.56 206 GLY A O 1
ATOM 1645 N N . THR A 1 207 ? -27.734 3.019 4.278 1.00 93.81 207 THR A N 1
ATOM 1646 C CA . THR A 1 207 ? -27.644 1.707 3.616 1.00 93.81 207 THR A CA 1
ATOM 1647 C C . THR A 1 207 ? -26.907 0.694 4.497 1.00 93.81 207 THR A C 1
ATOM 1649 O O . THR A 1 207 ? -27.326 -0.465 4.563 1.00 93.81 207 THR A O 1
ATOM 1652 N N . PHE A 1 208 ? -25.847 1.130 5.190 1.00 92.88 208 PHE A N 1
ATOM 1653 C CA . PHE A 1 208 ? -25.110 0.326 6.169 1.00 92.88 208 PHE A CA 1
ATOM 1654 C C . PHE A 1 208 ? -25.075 0.995 7.540 1.00 92.88 208 PHE A C 1
ATOM 1656 O O . PHE A 1 208 ? -24.780 2.183 7.672 1.00 92.88 208 PHE A O 1
ATOM 1663 N N . ASP A 1 209 ? -25.297 0.187 8.573 1.00 91.00 209 ASP A N 1
ATOM 1664 C CA . ASP A 1 209 ? -25.233 0.609 9.968 1.00 91.00 209 ASP A CA 1
ATOM 1665 C C . ASP A 1 209 ? -23.787 0.853 10.411 1.00 91.00 209 ASP A C 1
ATOM 1667 O O . ASP A 1 209 ? -23.521 1.753 11.209 1.00 91.00 209 ASP A O 1
ATOM 1671 N N . GLU A 1 210 ? -22.834 0.060 9.908 1.00 89.25 210 GLU A N 1
ATOM 1672 C CA . GLU A 1 210 ? -21.401 0.145 10.213 1.00 89.25 210 GLU A CA 1
ATOM 1673 C C . GLU A 1 210 ? -20.574 0.006 8.926 1.00 89.25 210 GLU A C 1
ATOM 1675 O O . GLU A 1 210 ? -20.849 -0.846 8.086 1.00 89.25 210 GLU A O 1
ATOM 1680 N N . VAL A 1 211 ? -19.568 0.868 8.760 1.00 91.69 211 VAL A N 1
ATOM 1681 C CA . VAL A 1 211 ? -18.639 0.846 7.624 1.00 91.69 211 VAL A CA 1
ATOM 1682 C C . VAL A 1 211 ? -17.239 0.947 8.208 1.00 91.69 211 VAL A C 1
ATOM 1684 O O . VAL A 1 211 ? -16.961 1.891 8.939 1.00 91.69 211 VAL A O 1
ATOM 1687 N N . ILE A 1 212 ? -16.389 -0.036 7.934 1.00 91.56 212 ILE A N 1
ATOM 1688 C CA . ILE A 1 212 ? -15.087 -0.206 8.586 1.00 91.56 212 ILE A CA 1
ATOM 1689 C C . ILE A 1 212 ? -14.023 -0.395 7.519 1.00 91.56 212 ILE A C 1
ATOM 1691 O O . ILE A 1 212 ? -14.244 -1.122 6.556 1.00 91.56 212 ILE A O 1
ATOM 1695 N N . MET A 1 213 ? -12.856 0.218 7.698 1.00 91.44 213 MET A N 1
ATOM 1696 C CA . MET A 1 213 ? -11.743 0.106 6.759 1.00 91.44 213 MET A CA 1
ATOM 1697 C C . MET A 1 213 ? -10.497 -0.472 7.429 1.00 91.44 213 MET A C 1
ATOM 1699 O O . MET A 1 213 ? -10.115 -0.029 8.513 1.00 91.44 213 MET A O 1
ATOM 1703 N N . ALA A 1 214 ? -9.830 -1.404 6.748 1.00 92.19 214 ALA A N 1
ATOM 1704 C CA . ALA A 1 214 ? -8.511 -1.913 7.110 1.00 92.19 214 ALA A CA 1
ATOM 1705 C C . ALA A 1 214 ? -7.577 -1.892 5.893 1.00 92.19 214 ALA A C 1
ATOM 1707 O O . ALA A 1 214 ? -8.001 -2.133 4.762 1.00 92.19 214 ALA A O 1
ATOM 1708 N N . VAL A 1 215 ? -6.296 -1.601 6.124 1.00 88.94 215 VAL A N 1
ATOM 1709 C CA . VAL A 1 215 ? -5.260 -1.653 5.085 1.00 88.94 215 VAL A CA 1
ATOM 1710 C C . VAL A 1 215 ? -4.568 -3.009 5.143 1.00 88.94 215 VAL A C 1
ATOM 1712 O O . VAL A 1 215 ? -4.112 -3.442 6.207 1.00 88.94 215 VAL A O 1
ATOM 1715 N N . VAL A 1 216 ? -4.468 -3.662 3.990 1.00 86.81 216 VAL A N 1
ATOM 1716 C CA . VAL A 1 216 ? -3.760 -4.926 3.806 1.00 86.81 216 VAL A CA 1
ATOM 1717 C C . VAL A 1 216 ? -2.300 -4.611 3.487 1.00 86.81 216 VAL A C 1
ATOM 1719 O O . VAL A 1 216 ? -1.987 -3.869 2.559 1.00 86.81 216 VAL A O 1
ATOM 1722 N N . SER A 1 217 ? -1.382 -5.114 4.313 1.00 69.75 217 SER A N 1
ATOM 1723 C CA . SER A 1 217 ? 0.055 -4.956 4.076 1.00 69.75 217 SER A CA 1
ATOM 1724 C C . SER A 1 217 ? 0.521 -5.770 2.869 1.00 69.75 217 SER A C 1
ATOM 1726 O O . SER A 1 217 ? -0.172 -6.672 2.409 1.00 69.75 217 SER A O 1
ATOM 1728 N N . GLN A 1 218 ? 1.720 -5.448 2.368 1.00 62.16 218 GLN A N 1
ATOM 1729 C CA . GLN A 1 218 ? 2.342 -6.180 1.264 1.00 62.16 218 GLN A CA 1
ATOM 1730 C C . GLN A 1 218 ? 2.422 -7.683 1.538 1.00 62.16 218 GLN A C 1
ATOM 1732 O O . GLN A 1 218 ? 2.019 -8.462 0.681 1.00 62.16 218 GLN A O 1
ATOM 1737 N N . ASP A 1 219 ? 2.889 -8.041 2.732 1.00 67.62 219 ASP A N 1
ATOM 1738 C CA . ASP A 1 219 ? 2.803 -9.394 3.262 1.00 67.62 219 ASP A CA 1
ATOM 1739 C C . ASP A 1 219 ? 1.517 -9.478 4.081 1.00 67.62 219 ASP A C 1
ATOM 1741 O O . ASP A 1 219 ? 1.318 -8.692 5.021 1.00 67.62 219 ASP A O 1
ATOM 1745 N N . VAL A 1 220 ? 0.606 -10.373 3.698 1.00 77.69 220 VAL A N 1
ATOM 1746 C CA . VAL A 1 220 ? -0.672 -10.518 4.399 1.00 77.69 220 VAL A CA 1
ATOM 1747 C C . VAL A 1 220 ? -0.402 -11.016 5.811 1.00 77.69 220 VAL A C 1
ATOM 1749 O O . VAL A 1 220 ? 0.121 -12.105 6.020 1.00 77.69 220 VAL A O 1
ATOM 1752 N N . ASN A 1 221 ? -0.779 -10.196 6.787 1.00 85.19 221 ASN A N 1
ATOM 1753 C CA . ASN A 1 221 ? -0.723 -10.536 8.198 1.00 85.19 221 ASN A CA 1
ATOM 1754 C C . ASN A 1 221 ? -2.150 -10.494 8.750 1.00 85.19 221 ASN A C 1
ATOM 1756 O O . ASN A 1 221 ? -2.700 -9.414 8.995 1.00 85.19 221 ASN A O 1
ATOM 1760 N N . VAL A 1 222 ? -2.750 -11.674 8.911 1.00 91.12 222 VAL A N 1
ATOM 1761 C CA . VAL A 1 222 ? -4.145 -11.828 9.341 1.00 91.12 222 VAL A CA 1
ATOM 1762 C C . VAL A 1 222 ? -4.358 -11.194 10.715 1.00 91.12 222 VAL A C 1
ATOM 1764 O O . VAL A 1 222 ? -5.279 -10.395 10.871 1.00 91.12 222 VAL A O 1
ATOM 1767 N N . ILE A 1 223 ? -3.456 -11.420 11.677 1.00 90.31 223 ILE A N 1
ATOM 1768 C CA . ILE A 1 223 ? -3.519 -10.824 13.026 1.00 90.31 223 ILE A CA 1
ATOM 1769 C C . ILE A 1 223 ? -3.604 -9.292 12.972 1.00 90.31 223 ILE A C 1
ATOM 1771 O O . ILE A 1 223 ? -4.388 -8.685 13.712 1.00 90.31 223 ILE A O 1
ATOM 1775 N N . LYS A 1 224 ? -2.825 -8.661 12.085 1.00 90.69 224 LYS A N 1
ATOM 1776 C CA . LYS A 1 224 ? -2.811 -7.204 11.897 1.00 90.69 224 LYS A CA 1
ATOM 1777 C C . LYS A 1 224 ? -4.104 -6.694 11.264 1.00 90.69 224 LYS A C 1
ATOM 1779 O O . LYS A 1 224 ? -4.580 -5.626 11.645 1.00 90.69 224 LYS A O 1
ATOM 1784 N N . ILE A 1 225 ? -4.679 -7.429 10.312 1.00 93.44 225 ILE A N 1
ATOM 1785 C CA . ILE A 1 225 ? -5.991 -7.096 9.734 1.00 93.44 225 ILE A CA 1
ATOM 1786 C C . ILE A 1 225 ? -7.066 -7.208 10.820 1.00 93.44 225 ILE A C 1
ATOM 1788 O O . ILE A 1 225 ? -7.823 -6.264 11.031 1.00 93.44 225 ILE A O 1
ATOM 1792 N N . GLN A 1 226 ? -7.079 -8.315 11.565 1.00 95.06 226 GLN A N 1
ATOM 1793 C CA . GLN A 1 226 ? -8.012 -8.543 12.666 1.00 95.06 226 GLN A CA 1
ATOM 1794 C C . GLN A 1 226 ? -7.929 -7.441 13.731 1.00 95.06 226 GLN A C 1
ATOM 1796 O O . GLN A 1 226 ? -8.960 -6.979 14.207 1.00 95.06 226 GLN A O 1
ATOM 1801 N N . GLY A 1 227 ? -6.715 -6.993 14.074 1.00 91.69 227 GLY A N 1
ATOM 1802 C CA . GLY A 1 227 ? -6.497 -5.884 15.006 1.00 91.69 227 GLY A CA 1
ATOM 1803 C C . GLY A 1 227 ? -7.103 -4.576 14.501 1.00 91.69 227 GLY A C 1
ATOM 1804 O O . GLY A 1 227 ? -7.917 -3.980 15.195 1.00 91.69 227 GLY A O 1
ATOM 1805 N N . GLN A 1 228 ? -6.808 -4.193 13.252 1.00 91.94 228 GLN A N 1
ATOM 1806 C CA . GLN A 1 228 ? -7.390 -2.990 12.641 1.00 91.94 228 GLN A CA 1
ATOM 1807 C C . GLN A 1 228 ? -8.924 -3.026 12.625 1.00 91.94 228 GLN A C 1
ATOM 1809 O O . GLN A 1 228 ? -9.567 -2.018 12.905 1.00 91.94 228 GLN A O 1
ATOM 1814 N N . LEU A 1 229 ? -9.522 -4.176 12.300 1.00 92.38 229 LEU A N 1
ATOM 1815 C CA . LEU A 1 229 ? -10.977 -4.331 12.309 1.00 92.38 229 LEU A CA 1
ATOM 1816 C C . LEU A 1 229 ? -11.546 -4.244 13.730 1.00 92.38 229 LEU A C 1
ATOM 1818 O O . LEU A 1 229 ? -12.562 -3.585 13.938 1.00 92.38 229 LEU A O 1
ATOM 1822 N N . ALA A 1 230 ? -10.892 -4.878 14.704 1.00 91.56 230 ALA A N 1
ATOM 1823 C CA . ALA A 1 230 ? -11.316 -4.875 16.098 1.00 91.56 230 ALA A CA 1
ATOM 1824 C C . ALA A 1 230 ? -11.295 -3.471 16.713 1.00 91.56 230 ALA A C 1
ATOM 1826 O O . ALA A 1 230 ? -12.287 -3.067 17.324 1.00 91.56 230 ALA A O 1
ATOM 1827 N N . ASP A 1 231 ? -10.235 -2.699 16.461 1.00 86.25 231 ASP A N 1
ATOM 1828 C CA . ASP A 1 231 ? -10.109 -1.313 16.921 1.00 86.25 231 ASP A CA 1
ATOM 1829 C C . ASP A 1 231 ? -11.278 -0.454 16.409 1.00 86.25 231 ASP A C 1
ATOM 1831 O O . ASP A 1 231 ? -11.902 0.296 17.160 1.00 86.25 231 ASP A O 1
ATOM 1835 N N . ARG A 1 232 ? -11.641 -0.613 15.130 1.00 85.75 232 ARG A N 1
ATOM 1836 C CA . ARG A 1 232 ? -12.751 0.116 14.489 1.00 85.75 232 ARG A CA 1
ATOM 1837 C C . ARG A 1 232 ? -14.128 -0.352 14.958 1.00 85.75 232 ARG A C 1
ATOM 1839 O O . ARG A 1 232 ? -15.072 0.431 15.018 1.00 85.75 232 ARG A O 1
ATOM 1846 N N . LEU A 1 233 ? -14.252 -1.627 15.315 1.00 86.31 233 LEU A N 1
ATOM 1847 C CA . LEU A 1 233 ? -15.479 -2.216 15.853 1.00 86.31 233 LEU A CA 1
ATOM 1848 C C . LEU A 1 233 ? -15.691 -1.931 17.345 1.00 86.31 233 LEU A C 1
ATOM 1850 O O . LEU A 1 233 ? -16.764 -2.273 17.863 1.00 86.31 233 LEU A O 1
ATOM 1854 N N . ASN A 1 234 ? -14.701 -1.314 18.004 1.00 83.12 234 ASN A N 1
ATOM 1855 C CA . ASN A 1 234 ? -14.595 -1.195 19.455 1.00 83.12 234 ASN A CA 1
ATOM 1856 C C . ASN A 1 234 ? -14.722 -2.567 20.142 1.00 83.12 234 ASN A C 1
ATOM 1858 O O . ASN A 1 234 ? -15.549 -2.771 21.031 1.00 83.12 234 ASN A O 1
ATOM 1862 N N . LEU A 1 235 ? -13.965 -3.541 19.635 1.00 86.88 235 LEU A N 1
ATOM 1863 C CA . LEU A 1 235 ? -13.975 -4.927 20.085 1.00 86.88 235 LEU A CA 1
ATOM 1864 C C . LEU A 1 235 ? -12.632 -5.277 20.724 1.00 86.88 235 LEU A C 1
ATOM 1866 O O . LEU A 1 235 ? -11.593 -5.218 20.074 1.00 86.88 235 LEU A O 1
ATOM 1870 N N . THR A 1 236 ? -12.655 -5.747 21.967 1.00 86.19 236 THR A N 1
ATOM 1871 C CA . THR A 1 236 ? -11.476 -6.361 22.582 1.00 86.19 236 THR A CA 1
ATOM 1872 C C . THR A 1 236 ? -11.373 -7.818 22.142 1.00 86.19 236 THR A C 1
ATOM 1874 O O . THR A 1 236 ? -12.231 -8.640 22.466 1.00 86.19 236 THR A O 1
ATOM 1877 N N . LEU A 1 237 ? -10.316 -8.154 21.403 1.00 86.12 237 LEU A N 1
ATOM 1878 C CA . LEU A 1 237 ? -10.021 -9.534 21.028 1.00 86.12 237 LEU A CA 1
ATOM 1879 C C . LEU A 1 237 ? -9.266 -10.227 22.165 1.00 86.12 237 LEU A C 1
ATOM 1881 O O . LEU A 1 237 ? -8.077 -9.990 22.351 1.00 86.12 237 LEU A O 1
ATOM 1885 N N . SER A 1 238 ? -9.957 -11.087 22.910 1.00 74.81 238 SER A N 1
ATOM 1886 C CA . SER A 1 238 ? -9.383 -11.877 24.009 1.00 74.81 238 SER A CA 1
ATOM 1887 C C . SER A 1 238 ? -8.639 -13.137 23.549 1.00 74.81 238 SER A C 1
ATOM 1889 O O . SER A 1 238 ? -7.940 -13.759 24.342 1.00 74.81 238 SER A O 1
ATOM 1891 N N . GLY A 1 239 ? -8.787 -13.534 22.281 1.00 70.69 239 GLY A N 1
ATOM 1892 C CA . GLY A 1 239 ? -8.057 -14.662 21.708 1.00 70.69 239 GLY A CA 1
ATOM 1893 C C . GLY A 1 239 ? -6.607 -14.300 21.381 1.00 70.69 239 GLY A C 1
ATOM 1894 O O . GLY A 1 239 ? -6.359 -13.332 20.662 1.00 70.69 239 GLY A O 1
ATOM 1895 N N . GLU A 1 240 ? -5.657 -15.106 21.856 1.00 77.19 240 GLU A N 1
ATOM 1896 C CA . GLU A 1 240 ? -4.236 -14.991 21.487 1.00 77.19 240 GLU A CA 1
ATOM 1897 C C . GLU A 1 240 ? -3.940 -15.612 20.108 1.00 77.19 240 GLU A C 1
ATOM 1899 O O . GLU A 1 240 ? -2.983 -15.228 19.441 1.00 77.19 240 GLU A O 1
ATOM 1904 N N . THR A 1 241 ? -4.786 -16.541 19.647 1.00 89.12 241 THR A N 1
ATOM 1905 C CA . THR A 1 241 ? -4.649 -17.236 18.357 1.00 89.12 241 THR A CA 1
ATOM 1906 C C . THR A 1 241 ? -5.472 -16.577 17.251 1.00 89.12 241 THR A C 1
ATOM 1908 O O . THR A 1 241 ? -6.517 -15.976 17.512 1.00 89.12 241 THR A O 1
ATOM 1911 N N . GLU A 1 242 ? -5.060 -16.753 15.992 1.00 88.19 242 GLU A N 1
ATOM 1912 C CA . GLU A 1 242 ? -5.796 -16.251 14.820 1.00 88.19 242 GLU A CA 1
ATOM 1913 C C . GLU A 1 242 ? -7.254 -16.723 14.790 1.00 88.19 242 GLU A C 1
ATOM 1915 O O . GLU A 1 242 ? -8.151 -15.918 14.556 1.00 88.19 242 GLU A O 1
ATOM 1920 N N . VAL A 1 243 ? -7.512 -17.993 15.119 1.00 92.31 243 VAL A N 1
ATOM 1921 C CA . VAL A 1 243 ? -8.866 -18.572 15.150 1.00 92.31 243 VAL A CA 1
ATOM 1922 C C . VAL A 1 243 ? -9.723 -17.964 16.263 1.00 92.31 243 VAL A C 1
ATOM 1924 O O . VAL A 1 243 ? -10.895 -17.642 16.047 1.00 92.31 243 VAL A O 1
ATOM 1927 N N . GLY A 1 244 ? -9.159 -17.775 17.461 1.00 91.69 244 GLY A N 1
ATOM 1928 C CA . GLY A 1 244 ? -9.880 -17.148 18.572 1.00 91.69 244 GLY A CA 1
ATOM 1929 C C . GLY A 1 244 ? -10.264 -15.702 18.250 1.00 91.69 244 GLY A C 1
ATOM 1930 O O . GLY A 1 244 ? -11.391 -15.274 18.504 1.00 91.69 244 GLY A O 1
ATOM 1931 N N . ARG A 1 245 ? -9.352 -14.967 17.606 1.00 94.44 245 ARG A N 1
ATOM 1932 C CA . ARG A 1 245 ? -9.580 -13.597 17.127 1.00 94.44 245 ARG A CA 1
ATOM 1933 C C . ARG A 1 245 ? -10.628 -13.540 16.016 1.00 94.44 245 ARG A C 1
ATOM 1935 O O . ARG A 1 245 ? -11.545 -12.722 16.090 1.00 94.44 245 ARG A O 1
ATOM 1942 N N . ALA A 1 246 ? -10.543 -14.448 15.044 1.00 94.94 246 ALA A N 1
ATOM 1943 C CA . ALA A 1 246 ? -11.520 -14.593 13.970 1.00 94.94 246 ALA A CA 1
ATOM 1944 C C . ALA A 1 246 ? -12.923 -14.867 14.523 1.00 94.94 246 ALA A C 1
ATOM 1946 O O . ALA A 1 246 ? -13.889 -14.250 14.090 1.00 94.94 246 ALA A O 1
ATOM 1947 N N . THR A 1 247 ? -13.031 -15.724 15.542 1.00 93.00 247 THR A N 1
ATOM 1948 C CA . THR A 1 247 ? -14.301 -16.033 16.219 1.00 93.00 247 THR A CA 1
ATOM 1949 C C . THR A 1 247 ? -14.913 -14.790 16.871 1.00 93.00 247 THR A C 1
ATOM 1951 O O . THR A 1 247 ? -16.115 -14.546 16.752 1.00 93.00 247 THR A O 1
ATOM 1954 N N . GLY A 1 248 ? -14.090 -13.969 17.534 1.00 92.62 248 GLY A N 1
ATOM 1955 C CA . GLY A 1 248 ? -14.534 -12.703 18.121 1.00 92.62 248 GLY A CA 1
ATOM 1956 C C . GLY A 1 248 ? -15.082 -11.732 17.073 1.00 92.62 248 GLY A C 1
ATOM 1957 O O . GLY A 1 248 ? -16.182 -11.196 17.239 1.00 92.62 248 GLY A O 1
ATOM 1958 N N . LEU A 1 249 ? -14.350 -11.547 15.969 1.00 94.12 249 LEU A N 1
ATOM 1959 C CA . LEU A 1 249 ? -14.784 -10.704 14.849 1.00 94.12 249 LEU A CA 1
ATOM 1960 C C . LEU A 1 249 ? -16.058 -11.233 14.196 1.00 94.12 249 LEU A C 1
ATOM 1962 O O . LEU A 1 249 ? -16.994 -10.463 13.981 1.00 94.12 249 LEU A O 1
ATOM 1966 N N . TRP A 1 250 ? -16.128 -12.542 13.963 1.00 92.88 250 TRP A N 1
ATOM 1967 C CA . TRP A 1 250 ? -17.277 -13.196 13.351 1.00 92.88 250 TRP A CA 1
ATOM 1968 C C . TRP A 1 250 ? -18.551 -12.924 14.148 1.00 92.88 250 TRP A C 1
ATOM 1970 O O . TRP A 1 250 ? -19.547 -12.457 13.598 1.00 92.88 250 TRP A O 1
ATOM 1980 N N . ASN A 1 251 ? -18.509 -13.136 15.465 1.00 90.38 251 ASN A N 1
ATOM 1981 C CA . ASN A 1 251 ? -19.652 -12.892 16.344 1.00 90.38 251 ASN A CA 1
ATOM 1982 C C . ASN A 1 251 ? -20.041 -11.407 16.388 1.00 90.38 251 ASN A C 1
ATOM 1984 O O . ASN A 1 251 ? -21.227 -11.076 16.386 1.00 90.38 251 ASN A O 1
ATOM 1988 N N . ARG A 1 252 ? -19.058 -10.497 16.379 1.00 91.19 252 ARG A N 1
ATOM 1989 C CA . ARG A 1 252 ? -19.304 -9.047 16.394 1.00 91.19 252 ARG A CA 1
ATOM 1990 C C . ARG A 1 252 ? -19.905 -8.526 15.086 1.00 91.19 252 ARG A C 1
ATOM 1992 O O . ARG A 1 252 ? -20.679 -7.565 15.122 1.00 91.19 252 ARG A O 1
ATOM 1999 N N . LEU A 1 253 ? -19.541 -9.126 13.957 1.00 91.44 253 LEU A N 1
ATOM 2000 C CA . LEU A 1 253 ? -20.042 -8.782 12.624 1.00 91.44 253 LEU A CA 1
ATOM 2001 C C . LEU A 1 253 ? -21.354 -9.505 12.281 1.00 91.44 253 LEU A C 1
ATOM 2003 O O . LEU A 1 253 ? -22.105 -9.040 11.427 1.00 91.44 253 LEU A O 1
ATOM 2007 N N . ASN A 1 254 ? -21.678 -10.594 12.980 1.00 88.25 254 ASN A N 1
ATOM 2008 C CA . ASN A 1 254 ? -22.946 -11.313 12.858 1.00 88.25 254 ASN A CA 1
ATOM 2009 C C . ASN A 1 254 ? -23.997 -10.823 13.877 1.00 88.25 254 ASN A C 1
ATOM 2011 O O . ASN A 1 254 ? -24.625 -11.593 14.601 1.00 88.25 254 ASN A O 1
ATOM 2015 N N . ASN A 1 255 ? -24.171 -9.505 13.968 1.00 81.94 255 ASN A N 1
ATOM 2016 C CA . ASN A 1 255 ? -24.965 -8.823 14.998 1.00 81.94 255 ASN A CA 1
ATOM 2017 C C . ASN A 1 255 ? -26.335 -8.320 14.497 1.00 81.94 255 ASN A C 1
ATOM 2019 O O . ASN A 1 255 ? -26.903 -7.399 15.084 1.00 81.94 255 ASN A O 1
ATOM 2023 N N . ARG A 1 256 ? -26.854 -8.889 13.397 1.00 83.44 256 ARG A N 1
ATOM 2024 C CA . ARG A 1 256 ? -28.078 -8.457 12.682 1.00 83.44 256 ARG A CA 1
ATOM 2025 C C . ARG A 1 256 ? -28.040 -7.035 12.099 1.00 83.44 256 ARG A C 1
ATOM 2027 O O . ARG A 1 256 ? -29.056 -6.588 11.571 1.00 83.44 256 ARG A O 1
ATOM 2034 N N . LYS A 1 257 ? -26.902 -6.339 12.159 1.00 87.94 257 LYS A N 1
ATOM 2035 C CA . LYS A 1 257 ? -26.694 -5.052 11.485 1.00 87.94 257 LYS A CA 1
ATOM 2036 C C . LYS A 1 257 ? -26.078 -5.246 10.106 1.00 87.94 257 LYS A C 1
ATOM 2038 O O . LYS A 1 257 ? -25.373 -6.226 9.875 1.00 87.94 257 LYS A O 1
ATOM 2043 N N . LYS A 1 258 ? -26.301 -4.286 9.213 1.00 91.94 258 LYS A N 1
ATOM 2044 C CA . LYS A 1 258 ? -25.645 -4.207 7.907 1.00 91.94 258 LYS A CA 1
ATOM 2045 C C . LYS A 1 258 ? -24.253 -3.600 8.070 1.00 91.94 258 LYS A C 1
ATOM 2047 O O . LYS A 1 258 ? -24.112 -2.397 8.286 1.00 91.94 258 LYS A O 1
ATOM 2052 N N . ASN A 1 259 ? -23.234 -4.437 7.941 1.00 92.75 259 ASN A N 1
ATOM 2053 C CA . ASN A 1 259 ? -21.824 -4.097 8.063 1.00 92.75 259 ASN A CA 1
ATOM 2054 C C . ASN A 1 259 ? -21.158 -4.094 6.676 1.00 92.75 259 ASN A C 1
ATOM 2056 O O . ASN A 1 259 ? -21.333 -5.023 5.886 1.00 92.75 259 ASN A O 1
ATOM 2060 N N . LEU A 1 260 ? -20.368 -3.063 6.388 1.00 95.12 260 LEU A N 1
ATOM 2061 C CA . LEU A 1 260 ? -19.530 -2.968 5.195 1.00 95.12 260 LEU A CA 1
ATOM 2062 C C . LEU A 1 260 ? -18.058 -2.936 5.600 1.00 95.12 260 LEU A C 1
ATOM 2064 O O . LEU A 1 260 ? -17.643 -2.058 6.356 1.00 95.12 260 LEU A O 1
ATOM 2068 N N . ILE A 1 261 ? -17.262 -3.854 5.061 1.00 95.69 261 ILE A N 1
ATOM 2069 C CA . ILE A 1 261 ? -15.817 -3.910 5.287 1.00 95.69 261 ILE A CA 1
ATOM 2070 C C . ILE A 1 261 ? -15.083 -3.459 4.023 1.00 95.69 261 ILE A C 1
ATOM 2072 O O . ILE A 1 261 ? -15.269 -4.017 2.946 1.00 95.69 261 ILE A O 1
ATOM 2076 N N . LEU A 1 262 ? -14.230 -2.450 4.153 1.00 96.25 262 LEU A N 1
ATOM 2077 C CA . LEU A 1 262 ? -13.358 -1.938 3.103 1.00 96.25 262 LEU A CA 1
ATOM 2078 C C . LEU A 1 262 ? -11.936 -2.458 3.358 1.00 96.25 262 LEU A C 1
ATOM 2080 O O . LEU A 1 262 ? -11.296 -2.052 4.329 1.00 96.25 262 LEU A O 1
ATOM 2084 N N . LEU A 1 263 ? -11.428 -3.343 2.503 1.00 95.94 263 LEU A N 1
ATOM 2085 C CA . LEU A 1 263 ? -10.050 -3.838 2.579 1.00 95.94 263 LEU A CA 1
ATOM 2086 C C . LEU A 1 263 ? -9.216 -3.194 1.474 1.00 95.94 263 LEU A C 1
ATOM 2088 O O . LEU A 1 263 ? -9.450 -3.411 0.284 1.00 95.94 263 LEU A O 1
ATOM 2092 N N . ASP A 1 264 ? -8.254 -2.370 1.872 1.00 94.06 264 ASP A N 1
ATOM 2093 C CA . ASP A 1 264 ? -7.477 -1.533 0.959 1.00 94.06 264 ASP A CA 1
ATOM 2094 C C . ASP A 1 264 ? -6.092 -2.118 0.664 1.00 94.06 264 ASP A C 1
ATOM 2096 O O . ASP A 1 264 ? -5.444 -2.658 1.555 1.00 94.06 264 ASP A O 1
ATOM 2100 N N . ASP A 1 265 ? -5.633 -1.959 -0.579 1.00 89.00 265 ASP A N 1
ATOM 2101 C CA . ASP A 1 265 ? -4.334 -2.411 -1.104 1.00 89.00 265 ASP A CA 1
ATOM 2102 C C . ASP A 1 265 ? -4.102 -3.932 -1.019 1.00 89.00 265 ASP A C 1
ATOM 2104 O O . ASP A 1 265 ? -3.003 -4.400 -0.736 1.00 89.00 265 ASP A O 1
ATOM 2108 N N . VAL A 1 266 ? -5.134 -4.722 -1.328 1.00 90.44 266 VAL A N 1
ATOM 2109 C CA . VAL A 1 266 ? -5.073 -6.190 -1.379 1.00 90.44 266 VAL A CA 1
ATOM 2110 C C . VAL A 1 266 ? -4.146 -6.647 -2.511 1.00 90.44 266 VAL A C 1
ATOM 2112 O O . VAL A 1 266 ? -4.332 -6.262 -3.669 1.00 90.44 266 VAL A O 1
ATOM 2115 N N . ARG A 1 267 ? -3.144 -7.479 -2.203 1.00 81.56 267 ARG A N 1
ATOM 2116 C CA . ARG A 1 267 ? -2.124 -7.931 -3.178 1.00 81.56 267 ARG A CA 1
ATOM 2117 C C . ARG A 1 267 ? -2.147 -9.426 -3.494 1.00 81.56 267 ARG A C 1
ATOM 2119 O O . ARG A 1 267 ? -1.535 -9.831 -4.475 1.00 81.56 267 ARG A O 1
ATOM 2126 N N . GLN A 1 268 ? -2.867 -10.214 -2.705 1.00 84.44 268 GLN A N 1
ATOM 2127 C CA . GLN A 1 268 ? -3.073 -11.653 -2.879 1.00 84.44 268 GLN A CA 1
ATOM 2128 C C . GLN A 1 268 ? -4.468 -12.036 -2.366 1.00 84.44 268 GLN A C 1
ATOM 2130 O O . GLN A 1 268 ? -5.093 -11.250 -1.652 1.00 84.44 268 GLN A O 1
ATOM 2135 N N . GLU A 1 269 ? -4.951 -13.214 -2.751 1.00 87.69 269 GLU A N 1
ATOM 2136 C CA . GLU A 1 269 ? -6.254 -13.739 -2.328 1.00 87.69 269 GLU A CA 1
ATOM 2137 C C . GLU A 1 269 ? -6.322 -13.862 -0.791 1.00 87.69 269 GLU A C 1
ATOM 2139 O O . GLU A 1 269 ? -5.327 -14.212 -0.151 1.00 87.69 269 GLU A O 1
ATOM 2144 N N . LEU A 1 270 ? -7.472 -13.522 -0.195 1.00 90.19 270 LEU A N 1
ATOM 2145 C CA . LEU A 1 270 ? -7.677 -13.503 1.259 1.00 90.19 270 LEU A CA 1
ATOM 2146 C C . LEU A 1 270 ? -8.687 -14.570 1.681 1.00 90.19 270 LEU A C 1
ATOM 2148 O O . LEU A 1 270 ? -9.752 -14.674 1.078 1.00 90.19 270 LEU A O 1
ATOM 2152 N N . ASP A 1 271 ? -8.413 -15.279 2.776 1.00 91.31 271 ASP A N 1
ATOM 2153 C CA . ASP A 1 271 ? -9.421 -16.117 3.425 1.00 91.31 271 ASP A CA 1
ATOM 2154 C C . ASP A 1 271 ? -10.217 -15.293 4.451 1.00 91.31 271 ASP A C 1
ATOM 2156 O O . ASP A 1 271 ? -9.760 -14.964 5.549 1.00 91.31 271 ASP A O 1
ATOM 2160 N N . PHE A 1 272 ? -11.451 -14.942 4.090 1.00 92.94 272 PHE A N 1
ATOM 2161 C CA . PHE A 1 272 ? -12.337 -14.174 4.961 1.00 92.94 272 PHE A CA 1
ATOM 2162 C C . PHE A 1 272 ? -12.743 -14.927 6.231 1.00 92.94 272 PHE A C 1
ATOM 2164 O O . PHE A 1 272 ? -13.000 -14.278 7.246 1.00 92.94 272 PHE A O 1
ATOM 2171 N N . LYS A 1 273 ? -12.774 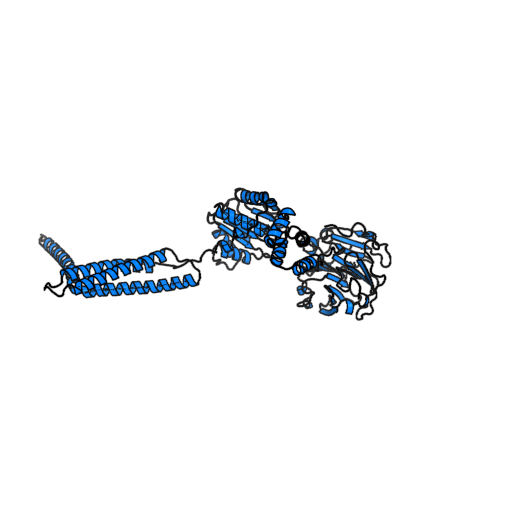-16.266 6.216 1.00 92.12 273 LYS A N 1
ATOM 2172 C CA . LYS A 1 273 ? -13.081 -17.064 7.410 1.00 92.12 273 LYS A CA 1
ATOM 2173 C C . LYS A 1 273 ? -11.933 -16.995 8.408 1.00 92.12 273 LYS A C 1
ATOM 2175 O O . LYS A 1 273 ? -12.198 -16.797 9.591 1.00 92.12 273 LYS A O 1
ATOM 2180 N N . GLU A 1 274 ? -10.688 -17.067 7.938 1.00 93.56 274 GLU A N 1
ATOM 2181 C CA . GLU A 1 274 ? -9.500 -16.885 8.788 1.00 93.56 274 GLU A CA 1
ATOM 2182 C C . GLU A 1 274 ? -9.413 -15.467 9.363 1.00 93.56 274 GLU A C 1
ATOM 2184 O O . GLU A 1 274 ? -9.016 -15.272 10.511 1.00 93.56 274 GLU A O 1
ATOM 2189 N N . ILE A 1 275 ? -9.843 -14.454 8.607 1.00 94.81 275 ILE A N 1
ATOM 2190 C CA . ILE A 1 275 ? -9.932 -13.084 9.130 1.00 94.81 275 ILE A CA 1
ATOM 2191 C C . ILE A 1 275 ? -11.093 -12.947 10.134 1.00 94.81 275 ILE A C 1
ATOM 2193 O O . ILE A 1 275 ? -11.005 -12.146 11.061 1.00 94.81 275 ILE A O 1
ATOM 2197 N N . GLY A 1 276 ? -12.165 -13.731 9.994 1.00 94.00 276 GLY A N 1
ATOM 2198 C CA . GLY A 1 276 ? -13.369 -13.639 10.828 1.00 94.00 276 GLY A CA 1
ATOM 2199 C C . GLY A 1 276 ? -14.462 -12.737 10.247 1.00 94.00 276 GLY A C 1
ATOM 2200 O O . GLY A 1 276 ? -15.246 -12.156 10.994 1.00 94.00 276 GLY A O 1
ATOM 2201 N N . ILE A 1 277 ? -14.514 -12.586 8.922 1.00 94.62 277 ILE A N 1
ATOM 2202 C CA . ILE A 1 277 ? -15.548 -11.822 8.214 1.00 94.62 277 ILE A CA 1
ATOM 2203 C C . ILE A 1 277 ? -16.640 -12.798 7.732 1.00 94.62 277 ILE A C 1
ATOM 2205 O O . ILE A 1 277 ? -16.365 -13.648 6.881 1.00 94.62 277 ILE A O 1
ATOM 2209 N N . PRO A 1 278 ? -17.889 -12.686 8.230 1.00 91.12 278 PRO A N 1
ATOM 2210 C CA . PRO A 1 278 ? -18.948 -13.652 7.953 1.00 91.12 278 PRO A CA 1
ATOM 2211 C C . PRO A 1 278 ? -19.641 -13.387 6.610 1.00 91.12 278 PRO A C 1
ATOM 2213 O O . PRO A 1 278 ? -20.781 -12.923 6.580 1.00 91.12 278 PRO A O 1
ATOM 2216 N N . ILE A 1 279 ? -18.956 -13.679 5.501 1.00 85.75 279 ILE A N 1
ATOM 2217 C CA . ILE A 1 279 ? -19.562 -13.700 4.161 1.00 85.75 279 ILE A CA 1
ATOM 2218 C C . ILE A 1 279 ? -20.174 -15.087 3.942 1.00 85.75 279 ILE A C 1
ATOM 2220 O O . ILE A 1 279 ? -19.455 -16.050 3.677 1.00 85.75 279 ILE A O 1
ATOM 2224 N N . THR A 1 280 ? -21.491 -15.212 4.092 1.00 72.44 280 THR A N 1
ATOM 2225 C CA . THR A 1 280 ? -22.219 -16.455 3.795 1.00 72.44 280 THR A CA 1
ATOM 2226 C C . THR A 1 280 ? -23.490 -16.143 3.013 1.00 72.44 280 THR A C 1
ATOM 2228 O O . THR A 1 280 ? -24.062 -15.065 3.167 1.00 72.44 280 THR A O 1
ATOM 2231 N N . ASP A 1 281 ? -23.962 -17.089 2.200 1.00 65.44 281 ASP A N 1
ATOM 2232 C CA . ASP A 1 281 ? -25.174 -16.909 1.381 1.00 65.44 281 ASP A CA 1
ATOM 2233 C C . ASP A 1 281 ? -26.432 -16.661 2.232 1.00 65.44 281 ASP A C 1
ATOM 2235 O O . ASP A 1 281 ? -27.365 -15.966 1.823 1.00 65.44 281 ASP A O 1
ATOM 2239 N N . GLU A 1 282 ? -26.434 -17.192 3.454 1.00 63.69 282 GLU A N 1
ATOM 2240 C CA . GLU A 1 282 ? -27.494 -17.001 4.444 1.00 63.69 282 GLU A CA 1
ATOM 2241 C C . GLU A 1 282 ? -27.373 -15.655 5.178 1.00 63.69 282 GLU A C 1
ATOM 2243 O O . GLU A 1 282 ? -28.377 -15.108 5.643 1.00 63.69 282 GLU A O 1
ATOM 2248 N N . ASN A 1 283 ? -26.161 -15.091 5.265 1.00 65.12 283 ASN A N 1
ATOM 2249 C CA . ASN A 1 283 ? -25.881 -13.878 6.018 1.00 65.12 283 ASN A CA 1
ATOM 2250 C C . ASN A 1 283 ? -25.698 -12.652 5.114 1.00 65.12 283 ASN A C 1
ATOM 2252 O O . ASN A 1 283 ? -24.588 -12.209 4.824 1.00 65.12 283 ASN A O 1
ATOM 2256 N N . LYS A 1 284 ? -26.817 -12.010 4.766 1.00 68.94 284 LYS A N 1
ATOM 2257 C CA . LYS A 1 284 ? -26.833 -10.733 4.024 1.00 68.94 284 LYS A CA 1
ATOM 2258 C C . LYS A 1 284 ? -26.405 -9.519 4.865 1.00 68.94 284 LYS A C 1
ATOM 2260 O O . LYS A 1 284 ? -26.593 -8.379 4.439 1.00 68.94 284 LYS A O 1
ATOM 2265 N N . SER A 1 285 ? -25.893 -9.739 6.079 1.00 77.69 285 SER A N 1
ATOM 2266 C CA . SER A 1 285 ? -25.527 -8.676 7.015 1.00 77.69 285 SER A CA 1
ATOM 2267 C C . SER A 1 285 ? -24.128 -8.110 6.770 1.00 77.69 285 SER A C 1
ATOM 2269 O O . SER A 1 285 ? -23.840 -7.038 7.286 1.00 77.69 285 SER A O 1
ATOM 2271 N N . CYS A 1 286 ? -23.257 -8.784 6.009 1.00 91.06 286 CYS A N 1
ATOM 2272 C CA . CYS A 1 286 ? -21.877 -8.346 5.797 1.00 91.06 286 CYS A CA 1
ATOM 2273 C C . CYS A 1 286 ? -21.522 -8.287 4.308 1.00 91.06 286 CYS A C 1
ATOM 2275 O O . CYS A 1 286 ? -21.731 -9.255 3.581 1.00 91.06 286 CYS A O 1
ATOM 2277 N N . LYS A 1 287 ? -20.950 -7.164 3.864 1.00 94.31 287 LYS A N 1
ATOM 2278 C CA . LYS A 1 287 ? -20.403 -7.003 2.509 1.00 94.31 287 LYS A CA 1
ATOM 2279 C C . LYS A 1 287 ? -18.965 -6.523 2.542 1.00 94.31 287 LYS A C 1
ATOM 2281 O O . LYS A 1 287 ? -18.560 -5.839 3.482 1.00 94.31 287 LYS A O 1
ATOM 2286 N N . VAL A 1 288 ? -18.211 -6.843 1.493 1.00 96.00 288 VAL A N 1
ATOM 2287 C CA . VAL A 1 288 ? -16.794 -6.485 1.384 1.00 96.00 288 VAL A CA 1
ATOM 2288 C C . VAL A 1 288 ? -16.507 -5.725 0.094 1.00 96.00 288 VAL A C 1
ATOM 2290 O O . VAL A 1 288 ? -16.926 -6.129 -0.988 1.00 96.00 288 VAL A O 1
ATOM 2293 N N . VAL A 1 289 ? -15.753 -4.633 0.206 1.00 97.69 289 VAL A N 1
ATOM 2294 C CA . VAL A 1 289 ? -15.146 -3.931 -0.930 1.00 97.69 289 VAL A CA 1
ATOM 2295 C C . VAL A 1 289 ? -13.634 -4.056 -0.819 1.00 97.69 289 VAL A C 1
ATOM 2297 O O . VAL A 1 289 ? -13.045 -3.679 0.192 1.00 97.69 289 VAL A O 1
ATOM 2300 N N . LEU A 1 290 ? -13.005 -4.561 -1.871 1.00 96.94 290 LEU A N 1
ATOM 2301 C CA . LEU A 1 290 ? -11.563 -4.745 -1.979 1.00 96.94 290 LEU A CA 1
ATOM 2302 C C . LEU A 1 290 ? -10.985 -3.672 -2.901 1.00 96.94 290 LEU A C 1
ATOM 2304 O O . LEU A 1 290 ? -11.589 -3.358 -3.928 1.00 96.94 290 LEU A O 1
ATOM 2308 N N . THR A 1 291 ? -9.796 -3.149 -2.605 1.00 96.19 291 THR A N 1
ATOM 2309 C CA . THR A 1 291 ? -9.011 -2.405 -3.602 1.00 96.19 291 THR A CA 1
ATOM 2310 C C . THR A 1 291 ? -7.735 -3.151 -3.962 1.00 96.19 291 THR A C 1
ATOM 2312 O O . THR A 1 291 ? -7.081 -3.727 -3.099 1.00 96.19 291 THR A O 1
ATOM 2315 N N . SER A 1 292 ? -7.346 -3.134 -5.238 1.00 89.88 292 SER A N 1
ATOM 2316 C CA . SER A 1 292 ? -6.068 -3.710 -5.674 1.00 89.88 292 SER A CA 1
ATOM 2317 C C . SER A 1 292 ? -5.483 -2.996 -6.887 1.00 89.88 292 SER A C 1
ATOM 2319 O O . SER A 1 292 ? -6.158 -2.274 -7.619 1.00 89.88 292 SER A O 1
ATOM 2321 N N . ARG A 1 293 ? -4.184 -3.180 -7.122 1.00 84.06 293 ARG A N 1
ATOM 2322 C CA . ARG A 1 293 ? -3.558 -2.817 -8.400 1.00 84.06 293 ARG A CA 1
ATOM 2323 C C . ARG A 1 293 ? -3.810 -3.864 -9.480 1.00 84.06 293 ARG A C 1
ATOM 2325 O O . ARG A 1 293 ? -3.792 -3.511 -10.655 1.00 84.06 293 ARG A O 1
ATOM 2332 N N . ASN A 1 294 ? -4.036 -5.114 -9.082 1.00 78.94 294 ASN A N 1
ATOM 2333 C CA . ASN A 1 294 ? -4.197 -6.243 -9.981 1.00 78.94 294 ASN A CA 1
ATOM 2334 C C . ASN A 1 294 ? -5.587 -6.864 -9.796 1.00 78.94 294 ASN A C 1
ATOM 2336 O O . ASN A 1 294 ? -5.958 -7.248 -8.692 1.00 78.94 294 ASN A O 1
ATOM 2340 N N . ARG A 1 295 ? -6.341 -6.975 -10.891 1.00 87.56 295 ARG A N 1
ATOM 2341 C CA . ARG A 1 295 ? -7.654 -7.633 -10.922 1.00 87.56 295 ARG A CA 1
ATOM 2342 C C . ARG A 1 295 ? -7.563 -9.111 -10.532 1.00 87.56 295 ARG A C 1
ATOM 2344 O O . ARG A 1 295 ? -8.481 -9.645 -9.922 1.00 87.56 295 ARG A O 1
ATOM 2351 N N . ASP A 1 296 ? -6.452 -9.765 -10.862 1.00 84.75 296 ASP A N 1
ATOM 2352 C CA . ASP A 1 296 ? -6.305 -11.217 -10.729 1.00 84.75 296 ASP A CA 1
ATOM 2353 C C . ASP A 1 296 ? -6.227 -11.704 -9.275 1.00 84.75 296 ASP A C 1
ATOM 2355 O O . ASP A 1 296 ? -6.315 -12.906 -9.032 1.00 84.75 296 ASP A O 1
ATOM 2359 N N . VAL A 1 297 ? -6.104 -10.781 -8.316 1.00 85.81 297 VAL A N 1
ATOM 2360 C CA . VAL A 1 297 ? -6.067 -11.047 -6.870 1.00 85.81 297 VAL A CA 1
ATOM 2361 C C . VAL A 1 297 ? -7.324 -11.761 -6.368 1.00 85.81 297 VAL A C 1
ATOM 2363 O O . VAL A 1 297 ? -7.247 -12.518 -5.408 1.00 85.81 297 VAL A O 1
ATOM 2366 N N . TRP A 1 298 ? -8.464 -11.554 -7.026 1.00 89.31 298 TRP A N 1
ATOM 2367 C CA . TRP A 1 298 ? -9.752 -12.150 -6.659 1.00 89.31 298 TRP A CA 1
ATOM 2368 C C . TRP A 1 298 ? -10.407 -12.903 -7.823 1.00 89.31 298 TRP A C 1
ATOM 2370 O O . TRP A 1 298 ? -11.624 -13.043 -7.882 1.00 89.31 298 TRP A O 1
ATOM 2380 N N . LYS A 1 299 ? -9.611 -13.409 -8.775 1.00 85.06 299 LYS A N 1
ATOM 2381 C CA . LYS A 1 299 ? -10.135 -14.127 -9.955 1.00 85.06 299 LYS A CA 1
ATOM 2382 C C . LYS A 1 299 ? -10.875 -15.431 -9.625 1.00 85.06 299 LYS A C 1
ATOM 2384 O O . LYS A 1 299 ? -11.646 -15.902 -10.453 1.00 85.06 299 LYS A O 1
ATOM 2389 N N . ASN A 1 300 ? -10.600 -16.020 -8.459 1.00 85.88 300 ASN A N 1
ATOM 2390 C CA . ASN A 1 300 ? -11.216 -17.264 -7.986 1.00 85.88 300 ASN A CA 1
ATOM 2391 C C . ASN A 1 300 ? -12.406 -17.012 -7.042 1.00 85.88 300 ASN A C 1
ATOM 2393 O O . ASN A 1 300 ? -12.986 -17.959 -6.520 1.00 85.88 300 ASN A O 1
ATOM 2397 N N . MET A 1 301 ? -12.753 -15.746 -6.806 1.00 86.12 301 MET A N 1
ATOM 2398 C CA . MET A 1 301 ? -13.835 -15.327 -5.923 1.00 86.12 301 MET A CA 1
ATOM 2399 C C . MET A 1 301 ? -15.000 -14.770 -6.747 1.00 86.12 301 MET A C 1
ATOM 2401 O O . MET A 1 301 ? -14.798 -14.225 -7.832 1.00 86.12 301 MET A O 1
ATOM 2405 N N . ASP A 1 302 ? -16.217 -14.855 -6.212 1.00 89.56 302 ASP A N 1
ATOM 2406 C CA . ASP A 1 302 ? -17.397 -14.240 -6.827 1.00 89.56 302 ASP A CA 1
ATOM 2407 C C . ASP A 1 302 ? -17.448 -12.733 -6.520 1.00 89.56 302 ASP A C 1
ATOM 2409 O O . ASP A 1 302 ? -18.091 -12.277 -5.572 1.00 89.56 302 ASP A O 1
ATOM 2413 N N . VAL A 1 303 ? -16.666 -11.957 -7.273 1.00 93.69 303 VAL A N 1
ATOM 2414 C CA . VAL A 1 303 ? -16.477 -10.518 -7.058 1.00 93.69 303 VAL A CA 1
ATOM 2415 C C . VAL A 1 303 ? -16.982 -9.737 -8.259 1.00 93.69 303 VAL A C 1
ATOM 2417 O O . VAL A 1 303 ? -16.501 -9.912 -9.379 1.00 93.69 303 VAL A O 1
ATOM 2420 N N . LYS A 1 304 ? -17.885 -8.785 -8.011 1.00 96.31 304 LYS A N 1
ATOM 2421 C CA . LYS A 1 304 ? -18.273 -7.793 -9.017 1.00 96.31 304 LYS A CA 1
ATOM 2422 C C . LYS A 1 304 ? -17.234 -6.681 -9.059 1.00 96.31 304 LYS A C 1
ATOM 2424 O O . LYS A 1 304 ? -17.053 -5.969 -8.073 1.00 96.31 304 LYS A O 1
ATOM 2429 N N . ASP A 1 305 ? -16.529 -6.532 -10.174 1.00 96.25 305 ASP A N 1
ATOM 2430 C CA . ASP A 1 305 ? -15.371 -5.652 -10.241 1.00 96.25 305 ASP A CA 1
ATOM 2431 C C . ASP A 1 305 ? -15.570 -4.380 -11.072 1.00 96.25 305 ASP A C 1
ATOM 2433 O O . ASP A 1 305 ? -16.341 -4.311 -12.026 1.00 96.25 305 ASP A O 1
ATOM 2437 N N . PHE A 1 306 ? -14.842 -3.339 -10.675 1.00 97.62 306 PHE A N 1
ATOM 2438 C CA . PHE A 1 306 ? -14.869 -2.016 -11.271 1.00 97.62 306 PHE A CA 1
ATOM 2439 C C . PHE A 1 306 ? -13.442 -1.519 -11.483 1.00 97.62 306 PHE A C 1
ATOM 2441 O O . PHE A 1 306 ? -12.651 -1.399 -10.541 1.00 97.62 306 PHE A O 1
ATOM 2448 N N . LYS A 1 307 ? -13.113 -1.188 -12.731 1.00 94.62 307 LYS A N 1
ATOM 2449 C CA . LYS A 1 307 ? -11.834 -0.569 -13.073 1.00 94.62 307 LYS A CA 1
ATOM 2450 C C . LYS A 1 307 ? -11.925 0.943 -12.906 1.00 94.62 307 LYS A C 1
ATOM 2452 O O . LYS A 1 307 ? -12.801 1.581 -13.482 1.00 94.62 307 LYS A O 1
ATOM 2457 N N . ILE A 1 308 ? -10.983 1.525 -12.171 1.00 92.50 308 ILE A N 1
ATOM 2458 C CA . ILE A 1 308 ? -10.768 2.972 -12.169 1.00 92.50 308 ILE A CA 1
ATOM 2459 C C . ILE A 1 308 ? -9.703 3.306 -13.205 1.00 92.50 308 ILE A C 1
ATOM 2461 O O . ILE A 1 308 ? -8.542 2.906 -13.077 1.00 92.50 308 ILE A O 1
ATOM 2465 N N . GLU A 1 309 ? -10.110 4.074 -14.206 1.00 85.75 309 GLU A N 1
ATOM 2466 C CA . GLU A 1 309 ? -9.224 4.598 -15.238 1.00 85.75 309 GLU A CA 1
ATOM 2467 C C . GLU A 1 309 ? -8.495 5.871 -14.774 1.00 85.75 309 GLU A C 1
ATOM 2469 O O . GLU A 1 309 ? -8.882 6.554 -13.810 1.00 85.75 309 GLU A O 1
ATOM 2474 N N . ILE A 1 310 ? -7.406 6.189 -15.475 1.00 84.50 310 ILE A N 1
ATOM 2475 C CA . ILE A 1 310 ? -6.744 7.495 -15.369 1.00 84.50 310 ILE A CA 1
ATOM 2476 C C . ILE A 1 310 ? -7.722 8.622 -15.732 1.00 84.50 310 ILE A C 1
ATOM 2478 O O . ILE A 1 310 ? -8.743 8.383 -16.375 1.00 84.50 310 ILE A O 1
ATOM 2482 N N . LEU A 1 311 ? -7.439 9.842 -15.276 1.00 84.88 311 LEU A N 1
ATOM 2483 C CA . LEU A 1 311 ? -8.286 10.991 -15.595 1.00 84.88 311 LEU A CA 1
ATOM 2484 C C . LEU A 1 311 ? -8.215 11.336 -17.085 1.00 84.88 311 LEU A C 1
ATOM 2486 O O . LEU A 1 311 ? -7.241 11.016 -17.768 1.00 84.88 311 LEU A O 1
ATOM 2490 N N . SER A 1 312 ? -9.223 12.057 -17.569 1.00 85.88 312 SER A N 1
ATOM 2491 C CA . SER A 1 312 ? -9.101 12.779 -18.837 1.00 85.88 312 SER A CA 1
ATOM 2492 C C . SER A 1 312 ? -8.056 13.899 -18.726 1.00 85.88 312 SER A C 1
ATOM 2494 O O . SER A 1 312 ? -7.747 14.373 -17.626 1.00 85.88 312 SER A O 1
ATOM 2496 N N . GLU A 1 313 ? -7.508 14.356 -19.856 1.00 84.50 313 GLU A N 1
ATOM 2497 C CA . GLU A 1 313 ? -6.598 15.514 -19.862 1.00 84.50 313 GLU A CA 1
ATOM 2498 C C . GLU A 1 313 ? -7.286 16.769 -19.290 1.00 84.50 313 GLU A C 1
ATOM 2500 O O . GLU A 1 313 ? -6.673 17.534 -18.546 1.00 84.50 313 GLU A O 1
ATOM 2505 N N . GLU A 1 314 ? -8.581 16.943 -19.565 1.00 87.94 314 GLU A N 1
ATOM 2506 C CA . GLU A 1 314 ? -9.384 18.076 -19.089 1.00 87.94 314 GLU A CA 1
ATOM 2507 C C . GLU A 1 314 ? -9.562 18.071 -17.564 1.00 87.94 314 GLU A C 1
ATOM 2509 O O . GLU A 1 314 ? -9.325 19.086 -16.898 1.00 87.94 314 GLU A O 1
ATOM 2514 N N . GLU A 1 315 ? -9.925 16.925 -16.982 1.00 90.88 315 GLU A N 1
ATOM 2515 C CA . GLU A 1 315 ? -10.040 16.771 -15.526 1.00 90.88 315 GLU A CA 1
ATOM 2516 C C . GLU A 1 315 ? -8.677 16.879 -14.844 1.00 90.88 315 GLU A C 1
ATOM 2518 O O . GLU A 1 315 ? -8.562 17.488 -13.779 1.00 90.88 315 GLU A O 1
ATOM 2523 N N . SER A 1 316 ? -7.635 16.330 -15.473 1.00 88.56 316 SER A N 1
ATOM 2524 C CA . SER A 1 316 ? -6.256 16.414 -14.986 1.00 88.56 316 SER A CA 1
ATOM 2525 C C . SER A 1 316 ? -5.798 17.861 -14.884 1.00 88.56 316 SER A C 1
ATOM 2527 O O . SER A 1 316 ? -5.272 18.283 -13.851 1.00 88.56 316 SER A O 1
ATOM 2529 N N . TRP A 1 317 ? -6.059 18.642 -15.932 1.00 90.81 317 TRP A N 1
ATOM 2530 C CA . TRP A 1 317 ? -5.734 20.058 -15.966 1.00 90.81 317 TRP A CA 1
ATOM 2531 C C . TRP A 1 317 ? -6.539 20.859 -14.949 1.00 90.81 317 TRP A C 1
ATOM 2533 O O . TRP A 1 317 ? -5.984 21.682 -14.219 1.00 90.81 317 TRP A O 1
ATOM 2543 N N . THR A 1 318 ? -7.839 20.583 -14.847 1.00 91.62 318 THR A N 1
ATOM 2544 C CA . THR A 1 318 ? -8.725 21.234 -13.874 1.00 91.62 318 THR A CA 1
ATOM 2545 C C . THR A 1 318 ? -8.253 20.984 -12.440 1.00 91.62 318 THR A C 1
ATOM 2547 O O . THR A 1 318 ? -8.119 21.928 -11.656 1.00 91.62 318 THR A O 1
ATOM 2550 N N . LEU A 1 319 ? -7.913 19.733 -12.112 1.00 91.56 319 LEU A N 1
ATOM 2551 C CA . LEU A 1 319 ? -7.359 19.357 -10.813 1.00 91.56 319 LEU A CA 1
ATOM 2552 C C . LEU A 1 319 ? -6.014 20.044 -10.550 1.00 91.56 319 LEU A C 1
ATOM 2554 O O . LEU A 1 319 ? -5.800 20.567 -9.455 1.00 91.56 319 LEU A O 1
ATOM 2558 N N . PHE A 1 320 ? -5.119 20.070 -11.540 1.00 91.12 320 PHE A N 1
ATOM 2559 C CA . PHE A 1 320 ? -3.814 20.715 -11.412 1.00 91.12 320 PHE A CA 1
ATOM 2560 C C . PHE A 1 320 ? -3.964 22.206 -11.084 1.00 91.12 320 PHE A C 1
ATOM 2562 O O . PHE A 1 320 ? -3.420 22.675 -10.081 1.00 91.12 320 PHE A O 1
ATOM 2569 N N . LYS A 1 321 ? -4.791 22.930 -11.853 1.00 90.19 321 LYS A N 1
ATOM 2570 C CA . LYS A 1 321 ? -5.099 24.347 -11.604 1.00 90.19 321 LYS A CA 1
ATOM 2571 C C . LYS A 1 321 ? -5.643 24.575 -10.199 1.00 90.19 321 LYS A C 1
ATOM 2573 O O . LYS A 1 321 ? -5.197 25.485 -9.505 1.00 90.19 321 LYS A O 1
ATOM 2578 N N . LYS A 1 322 ? -6.557 23.716 -9.741 1.00 89.75 322 LYS A N 1
ATOM 2579 C CA . LYS A 1 322 ? -7.122 23.809 -8.390 1.00 89.75 322 LYS A CA 1
ATOM 2580 C C . LYS A 1 322 ? -6.063 23.643 -7.295 1.00 89.75 322 LYS A C 1
ATOM 2582 O O . LYS A 1 322 ? -6.120 24.341 -6.284 1.00 89.75 322 LYS A O 1
ATOM 2587 N N . LYS A 1 323 ? -5.114 22.715 -7.461 1.00 89.88 323 LYS A N 1
ATOM 2588 C CA . LYS A 1 323 ? -4.092 22.423 -6.439 1.00 89.88 323 LYS A CA 1
ATOM 2589 C C . LYS A 1 323 ? -3.006 23.490 -6.367 1.00 89.88 323 LYS A C 1
ATOM 2591 O O . LYS A 1 323 ? -2.575 23.823 -5.264 1.00 89.88 323 LYS A O 1
ATOM 2596 N N . VAL A 1 324 ? -2.646 24.074 -7.504 1.00 88.12 324 VAL A N 1
ATOM 2597 C CA . VAL A 1 324 ? -1.682 25.176 -7.573 1.00 88.12 324 VAL A CA 1
ATOM 2598 C C . VAL A 1 324 ? -2.300 26.516 -7.148 1.00 88.12 324 VAL A C 1
ATOM 2600 O O . VAL A 1 324 ? -1.653 27.299 -6.452 1.00 88.12 324 VAL A O 1
ATOM 2603 N N . GLY A 1 325 ? -3.546 26.792 -7.546 1.00 81.25 325 GLY A N 1
ATOM 2604 C CA . GLY A 1 325 ? -4.231 28.077 -7.355 1.00 81.25 325 GLY A CA 1
ATOM 2605 C C . GLY A 1 325 ? -4.237 28.976 -8.604 1.00 81.25 325 GLY A C 1
ATOM 2606 O O . GLY A 1 325 ? -3.784 28.588 -9.677 1.00 81.25 325 GLY A O 1
ATOM 2607 N N . ASN A 1 326 ? -4.747 30.206 -8.468 1.00 64.75 326 ASN A N 1
ATOM 2608 C CA . ASN A 1 326 ? -5.095 31.105 -9.587 1.00 64.75 326 ASN A CA 1
ATOM 2609 C C . ASN A 1 326 ? -3.910 31.729 -10.363 1.00 64.75 326 ASN A C 1
ATOM 2611 O O . ASN A 1 326 ? -4.136 32.547 -11.249 1.00 64.75 326 ASN A O 1
ATOM 2615 N N . ASN A 1 327 ? -2.660 31.350 -10.082 1.00 65.44 327 ASN A N 1
ATOM 2616 C CA . ASN A 1 327 ? -1.479 31.951 -10.724 1.00 65.44 327 ASN A CA 1
ATOM 2617 C C . ASN A 1 327 ? -1.108 31.316 -12.080 1.00 65.44 327 ASN A C 1
ATOM 2619 O O . ASN A 1 327 ? -0.204 31.799 -12.752 1.00 65.44 327 ASN A O 1
ATOM 2623 N N . VAL A 1 328 ? -1.794 30.245 -12.496 1.00 65.25 328 VAL A N 1
ATOM 2624 C CA . VAL A 1 328 ? -1.420 29.419 -13.665 1.00 65.25 328 VAL A CA 1
ATOM 2625 C C . VAL A 1 328 ? -1.892 29.988 -15.011 1.00 65.25 328 VAL A C 1
ATOM 2627 O O . VAL A 1 328 ? -1.407 29.579 -16.062 1.00 65.25 328 VAL A O 1
ATOM 2630 N N . GLU A 1 329 ? -2.824 30.942 -14.999 1.00 65.19 329 GLU A N 1
ATOM 2631 C CA . GLU A 1 329 ? -3.414 31.528 -16.215 1.00 65.19 329 GLU A CA 1
ATOM 2632 C C . GLU A 1 329 ? -2.559 32.670 -16.814 1.00 65.19 329 GLU A C 1
ATOM 2634 O O . GLU A 1 329 ? -2.868 33.175 -17.892 1.00 65.19 329 GLU A O 1
ATOM 2639 N N . ALA A 1 330 ? -1.459 33.072 -16.160 1.00 71.12 330 ALA A N 1
ATOM 2640 C CA . ALA A 1 330 ? -0.485 33.987 -16.756 1.00 71.12 330 ALA A CA 1
ATOM 2641 C C . ALA A 1 330 ? 0.202 33.314 -17.960 1.00 71.12 330 ALA A C 1
ATOM 2643 O O . ALA A 1 330 ? 0.679 32.183 -17.847 1.00 71.12 330 ALA A O 1
ATOM 2644 N N . HIS A 1 331 ? 0.272 34.010 -19.102 1.00 64.88 331 HIS A N 1
ATOM 2645 C CA . HIS A 1 331 ? 0.707 33.437 -20.387 1.00 64.88 331 HIS A CA 1
ATOM 2646 C C . HIS A 1 331 ? 2.066 32.714 -20.304 1.00 64.88 331 HIS A C 1
ATOM 2648 O O . HIS A 1 331 ? 2.237 31.655 -20.894 1.00 64.88 331 HIS A O 1
ATOM 2654 N N . GLU A 1 332 ? 3.012 33.234 -19.519 1.00 69.25 332 GLU A N 1
ATOM 2655 C CA . GLU A 1 332 ? 4.349 32.642 -19.351 1.00 69.25 332 GLU A CA 1
ATOM 2656 C C . GLU A 1 332 ? 4.372 31.383 -18.464 1.00 69.25 332 GLU A C 1
ATOM 2658 O O . GLU A 1 332 ? 5.245 30.527 -18.623 1.00 69.25 332 GLU A O 1
ATOM 2663 N N . LEU A 1 333 ? 3.426 31.248 -17.527 1.00 79.06 333 LEU A N 1
ATOM 2664 C CA . LEU A 1 333 ? 3.359 30.112 -16.601 1.00 79.06 333 LEU A CA 1
ATOM 2665 C C . LEU A 1 333 ? 2.547 28.949 -17.178 1.00 79.06 333 LEU A C 1
ATOM 2667 O O . LEU A 1 333 ? 2.807 27.789 -16.851 1.00 79.06 333 LEU A O 1
ATOM 2671 N N . ARG A 1 334 ? 1.568 29.261 -18.035 1.00 83.81 334 ARG A N 1
ATOM 2672 C CA . ARG A 1 334 ? 0.599 28.303 -18.573 1.00 83.81 334 ARG A CA 1
ATOM 2673 C C . ARG A 1 334 ? 1.268 27.142 -19.303 1.00 83.81 334 ARG A C 1
ATOM 2675 O O . ARG A 1 334 ? 0.923 25.995 -19.035 1.00 83.81 334 ARG A O 1
ATOM 2682 N N . ASP A 1 335 ? 2.246 27.416 -20.163 1.00 83.44 335 ASP A N 1
ATOM 2683 C CA . ASP A 1 335 ? 2.928 26.378 -20.948 1.00 83.44 335 ASP A CA 1
ATOM 2684 C C . ASP A 1 335 ? 3.759 25.439 -20.066 1.00 83.44 335 ASP A C 1
ATOM 2686 O O . ASP A 1 335 ? 3.726 24.217 -20.237 1.00 83.44 335 ASP A O 1
ATOM 2690 N N . LYS A 1 336 ? 4.469 25.990 -19.071 1.00 83.81 336 LYS A N 1
ATOM 2691 C CA . LYS A 1 336 ? 5.228 25.188 -18.098 1.00 83.81 336 LYS A CA 1
ATOM 2692 C C . LYS A 1 336 ? 4.292 24.345 -17.247 1.00 83.81 336 LYS A C 1
ATOM 2694 O O . LYS A 1 336 ? 4.524 23.152 -17.078 1.00 83.81 336 LYS A O 1
ATOM 2699 N N . ALA A 1 337 ? 3.221 24.947 -16.746 1.00 87.44 337 ALA A N 1
ATOM 2700 C CA . ALA A 1 337 ? 2.227 24.259 -15.944 1.00 87.44 337 ALA A CA 1
ATOM 2701 C C . ALA A 1 337 ? 1.534 23.136 -16.712 1.00 87.44 337 ALA A C 1
ATOM 2703 O O . ALA A 1 337 ? 1.370 22.039 -16.180 1.00 87.44 337 ALA A O 1
ATOM 2704 N N . TRP A 1 338 ? 1.186 23.380 -17.974 1.00 84.81 338 TRP A N 1
ATOM 2705 C CA . TRP A 1 338 ? 0.639 22.362 -18.860 1.00 84.81 338 TRP A CA 1
ATOM 2706 C C . TRP A 1 338 ? 1.631 21.216 -19.081 1.00 84.81 338 TRP A C 1
ATOM 2708 O O . TRP A 1 338 ? 1.252 20.050 -18.980 1.00 84.81 338 TRP A O 1
ATOM 2718 N N . ALA A 1 339 ? 2.912 21.525 -19.307 1.00 81.19 339 ALA A N 1
ATOM 2719 C CA . ALA A 1 339 ? 3.951 20.509 -19.446 1.00 81.19 339 ALA A CA 1
ATOM 2720 C C . ALA A 1 339 ? 4.103 19.656 -18.172 1.00 81.19 339 ALA A C 1
ATOM 2722 O O . ALA A 1 339 ? 4.086 18.433 -18.265 1.00 81.19 339 ALA A O 1
ATOM 2723 N N . ILE A 1 340 ? 4.161 20.272 -16.986 1.00 83.38 340 ILE A N 1
ATOM 2724 C CA . ILE A 1 340 ? 4.199 19.554 -15.696 1.00 83.38 340 ILE A CA 1
ATOM 2725 C C . ILE A 1 340 ? 2.957 18.668 -15.524 1.00 83.38 340 ILE A C 1
ATOM 2727 O O . ILE A 1 340 ? 3.067 17.507 -15.128 1.00 83.38 340 ILE A O 1
ATOM 2731 N N . CYS A 1 341 ? 1.771 19.190 -15.847 1.00 83.31 341 CYS A N 1
ATOM 2732 C CA . CYS A 1 341 ? 0.524 18.434 -15.768 1.00 83.31 341 CYS A CA 1
ATOM 2733 C C . CYS A 1 341 ? 0.539 17.209 -16.699 1.00 83.31 341 CYS A C 1
ATOM 2735 O O . CYS A 1 341 ? 0.134 16.122 -16.284 1.00 83.31 341 CYS A O 1
ATOM 2737 N N . LYS A 1 342 ? 1.082 17.344 -17.918 1.00 78.62 342 LYS A N 1
ATOM 2738 C CA . LYS A 1 342 ? 1.267 16.215 -18.843 1.00 78.62 342 LYS A CA 1
ATOM 2739 C C . LYS A 1 342 ? 2.222 15.152 -18.303 1.00 78.62 342 LYS A C 1
ATOM 2741 O O . LYS A 1 342 ? 1.907 13.966 -18.398 1.00 78.62 342 LYS A O 1
ATOM 2746 N N . GLU A 1 343 ? 3.331 15.548 -17.679 1.00 77.62 343 GLU A N 1
ATOM 2747 C CA . GLU A 1 343 ? 4.281 14.603 -17.065 1.00 77.62 343 GLU A CA 1
ATOM 2748 C C . GLU A 1 343 ? 3.658 13.791 -15.913 1.00 77.62 343 GLU A C 1
ATOM 2750 O O . GLU A 1 343 ? 4.098 12.680 -15.617 1.00 77.62 343 GLU A O 1
ATOM 2755 N N . CYS A 1 344 ? 2.567 14.278 -15.308 1.00 72.44 344 CYS A N 1
ATOM 2756 C CA . CYS A 1 344 ? 1.815 13.543 -14.287 1.00 72.44 344 CYS A CA 1
ATOM 2757 C C . CYS A 1 344 ? 0.974 12.374 -14.849 1.00 72.44 344 CYS A C 1
ATOM 2759 O O . CYS A 1 344 ? 0.322 11.673 -14.071 1.00 72.44 344 CYS A O 1
ATOM 2761 N N . GLN A 1 345 ? 0.953 12.162 -16.175 1.00 74.50 345 GLN A N 1
ATOM 2762 C CA . GLN A 1 345 ? 0.289 11.035 -16.858 1.00 74.50 345 GLN A CA 1
ATOM 2763 C C . GLN A 1 345 ? -1.191 10.857 -16.481 1.00 74.50 345 GLN A C 1
ATOM 2765 O O . GLN A 1 345 ? -1.693 9.738 -16.371 1.00 74.50 345 GLN A O 1
ATOM 2770 N N . CYS A 1 346 ? -1.890 11.968 -16.247 1.00 79.44 346 CYS A N 1
ATOM 2771 C CA . CYS A 1 346 ? -3.298 11.983 -15.843 1.00 79.44 346 CYS A CA 1
ATOM 2772 C C . CYS A 1 346 ? -3.606 11.177 -14.558 1.00 79.44 346 CYS A C 1
ATOM 2774 O O . CYS A 1 346 ? -4.729 10.707 -14.347 1.00 79.44 346 CYS A O 1
ATOM 2776 N N . LEU A 1 347 ? -2.612 10.995 -13.677 1.00 80.06 347 LEU A N 1
ATOM 2777 C CA . LEU A 1 347 ? -2.775 10.321 -12.389 1.00 80.06 347 LEU A CA 1
ATOM 2778 C C . LEU A 1 347 ? -3.094 11.343 -11.286 1.00 80.06 347 LEU A C 1
ATOM 2780 O O . LEU A 1 347 ? -2.227 12.159 -10.963 1.00 80.06 347 LEU A O 1
ATOM 2784 N N . PRO A 1 348 ? -4.267 11.269 -10.622 1.00 84.69 348 PRO A N 1
ATOM 2785 C CA . PRO A 1 348 ? -4.637 12.213 -9.568 1.00 84.69 348 PRO A CA 1
ATOM 2786 C C . PRO A 1 348 ? -3.576 12.349 -8.474 1.00 84.69 348 PRO A C 1
ATOM 2788 O O . PRO A 1 348 ? -3.264 13.460 -8.060 1.00 84.69 348 PRO A O 1
ATOM 2791 N N . GLY A 1 349 ? -2.984 11.236 -8.022 1.00 76.56 349 GLY A N 1
ATOM 2792 C CA . GLY A 1 349 ? -1.958 11.262 -6.976 1.00 76.56 349 GLY A CA 1
ATOM 2793 C C . GLY A 1 349 ? -0.721 12.082 -7.357 1.00 76.56 349 GLY A C 1
ATOM 2794 O O . GLY A 1 349 ? -0.243 12.869 -6.543 1.00 76.56 349 GLY A O 1
ATOM 2795 N N . ALA A 1 350 ? -0.243 11.950 -8.599 1.00 75.00 350 ALA A N 1
ATOM 2796 C CA . ALA A 1 350 ? 0.898 12.717 -9.099 1.00 75.00 350 ALA A CA 1
ATOM 2797 C C . ALA A 1 350 ? 0.537 14.202 -9.256 1.00 75.00 350 ALA A C 1
ATOM 2799 O O . ALA A 1 350 ? 1.246 15.073 -8.759 1.00 75.00 350 ALA A O 1
ATOM 2800 N N . ILE A 1 351 ? -0.621 14.484 -9.862 1.00 85.00 351 ILE A N 1
ATOM 2801 C CA . ILE A 1 351 ? -1.121 15.848 -10.081 1.00 85.00 351 ILE A CA 1
ATOM 2802 C C . ILE A 1 351 ? -1.254 16.608 -8.759 1.00 85.00 351 ILE A C 1
ATOM 2804 O O . ILE A 1 351 ? -0.847 17.763 -8.664 1.00 85.00 351 ILE A O 1
ATOM 2808 N N . ILE A 1 352 ? -1.807 15.965 -7.728 1.00 85.25 352 ILE A N 1
ATOM 2809 C CA . ILE A 1 352 ? -1.975 16.576 -6.407 1.00 85.25 352 ILE A CA 1
ATOM 2810 C C . ILE A 1 352 ? -0.619 16.868 -5.768 1.00 85.25 352 ILE A C 1
ATOM 2812 O O . ILE A 1 352 ? -0.442 17.957 -5.229 1.00 85.25 352 ILE A O 1
ATOM 2816 N N . ALA A 1 353 ? 0.327 15.928 -5.840 1.00 79.19 353 ALA A N 1
ATOM 2817 C CA . ALA A 1 353 ? 1.652 16.092 -5.254 1.00 79.19 353 ALA A CA 1
ATOM 2818 C C . ALA A 1 353 ? 2.421 17.261 -5.894 1.00 79.19 353 ALA A C 1
ATOM 2820 O O . ALA A 1 353 ? 2.854 18.167 -5.181 1.00 79.19 353 ALA A O 1
ATOM 2821 N N . HIS A 1 354 ? 2.525 17.283 -7.227 1.00 84.12 354 HIS A N 1
ATOM 2822 C CA . HIS A 1 354 ? 3.236 18.344 -7.950 1.00 84.12 354 HIS A CA 1
ATOM 2823 C C . HIS A 1 354 ? 2.483 19.679 -7.911 1.00 84.12 354 HIS A C 1
ATOM 2825 O O . HIS A 1 354 ? 3.081 20.736 -7.733 1.00 84.12 354 HIS A O 1
ATOM 2831 N N . GLY A 1 355 ? 1.153 19.658 -8.011 1.00 87.31 355 GLY A N 1
ATOM 2832 C CA . GLY A 1 355 ? 0.354 20.875 -7.897 1.00 87.31 355 GLY A CA 1
ATOM 2833 C C . GLY A 1 355 ? 0.479 21.527 -6.516 1.00 87.31 355 GLY A C 1
ATOM 2834 O O . GLY A 1 355 ? 0.605 22.746 -6.412 1.00 87.31 355 GLY A O 1
ATOM 2835 N N . ALA A 1 356 ? 0.497 20.725 -5.446 1.00 86.25 356 ALA A N 1
ATOM 2836 C CA . ALA A 1 356 ? 0.676 21.227 -4.087 1.00 86.25 356 ALA A CA 1
ATOM 2837 C C . ALA A 1 356 ? 2.098 21.750 -3.830 1.00 86.25 356 ALA A C 1
ATOM 2839 O O . ALA A 1 356 ? 2.243 22.774 -3.163 1.00 86.25 356 ALA A O 1
ATOM 2840 N N . SER A 1 357 ? 3.138 21.095 -4.364 1.00 86.00 357 SER A N 1
ATOM 2841 C CA . SER A 1 357 ? 4.530 21.538 -4.185 1.00 86.00 357 SER A CA 1
ATOM 2842 C C . SER A 1 357 ? 4.821 22.885 -4.861 1.00 86.00 357 SER A C 1
ATOM 2844 O O . SER A 1 357 ? 5.666 23.643 -4.379 1.00 86.00 357 SER A O 1
ATOM 2846 N N . LEU A 1 358 ? 4.087 23.202 -5.932 1.00 89.00 358 LEU A N 1
ATOM 2847 C CA . LEU A 1 358 ? 4.219 24.429 -6.726 1.00 89.00 358 LEU A CA 1
ATOM 2848 C C . LEU A 1 358 ? 3.325 25.586 -6.261 1.00 89.00 358 LEU A C 1
ATOM 2850 O O . LEU A 1 358 ? 3.436 26.708 -6.764 1.00 89.00 358 LEU A O 1
ATOM 2854 N N . LYS A 1 359 ? 2.441 25.353 -5.288 1.00 89.06 359 LYS A N 1
ATOM 2855 C CA . LYS A 1 359 ? 1.538 26.384 -4.776 1.00 89.06 359 LYS A CA 1
ATOM 2856 C C . LYS A 1 359 ? 2.323 27.552 -4.167 1.00 89.06 359 LYS A C 1
ATOM 2858 O O . LYS A 1 359 ? 3.085 27.377 -3.219 1.00 89.06 359 LYS A O 1
ATOM 2863 N N . GLY A 1 360 ? 2.098 28.756 -4.699 1.00 85.44 360 GLY A N 1
ATOM 2864 C CA . GLY A 1 360 ? 2.745 29.990 -4.231 1.00 85.44 360 GLY A CA 1
ATOM 2865 C C . GLY A 1 360 ? 4.246 30.080 -4.532 1.00 85.44 360 GLY A C 1
ATOM 2866 O O . GLY A 1 360 ? 4.936 30.870 -3.894 1.00 85.44 360 GLY A O 1
ATOM 2867 N N . LYS A 1 361 ? 4.759 29.261 -5.456 1.00 87.38 361 LYS A N 1
ATOM 2868 C CA . LYS A 1 361 ? 6.170 29.258 -5.858 1.00 87.38 361 LYS A CA 1
ATOM 2869 C C . LYS A 1 361 ? 6.450 30.211 -7.022 1.00 87.38 361 LYS A C 1
ATOM 2871 O O . LYS A 1 361 ? 5.551 30.526 -7.803 1.00 87.38 361 LYS A O 1
ATOM 2876 N N . ASP A 1 362 ? 7.702 30.648 -7.113 1.00 87.06 362 ASP A N 1
ATOM 2877 C CA . ASP A 1 362 ? 8.222 31.521 -8.165 1.00 87.06 362 ASP A CA 1
ATOM 2878 C C . ASP A 1 362 ? 8.606 30.752 -9.438 1.00 87.06 362 ASP A C 1
ATOM 2880 O O . ASP A 1 362 ? 8.654 29.523 -9.469 1.00 87.06 362 ASP A O 1
ATOM 2884 N N . MET A 1 363 ? 8.872 31.492 -10.514 1.00 83.69 363 MET A N 1
ATOM 2885 C CA . MET A 1 363 ? 9.147 30.932 -11.839 1.00 83.69 363 MET A CA 1
ATOM 2886 C C . MET A 1 363 ? 10.345 29.977 -11.896 1.00 83.69 363 MET A C 1
ATOM 2888 O O . MET A 1 363 ? 10.325 29.036 -12.698 1.00 83.69 363 MET A O 1
ATOM 2892 N N . ASP A 1 364 ? 11.352 30.191 -11.052 1.00 84.00 364 ASP A N 1
ATOM 2893 C CA . ASP A 1 364 ? 12.534 29.334 -10.978 1.00 84.00 364 ASP A CA 1
ATOM 2894 C C . ASP A 1 364 ? 12.172 27.971 -10.391 1.00 84.00 364 ASP A C 1
ATOM 2896 O O . ASP A 1 364 ? 12.512 26.944 -10.973 1.00 84.00 364 ASP A O 1
ATOM 2900 N N . ALA A 1 365 ? 11.355 27.930 -9.335 1.00 84.88 365 ALA A N 1
ATOM 2901 C CA . ALA A 1 365 ? 10.852 26.676 -8.783 1.00 84.88 365 ALA A CA 1
ATOM 2902 C C . ALA A 1 365 ? 9.982 25.883 -9.781 1.00 84.88 365 ALA A C 1
ATOM 2904 O O . ALA A 1 365 ? 10.066 24.654 -9.829 1.00 84.88 365 ALA A O 1
ATOM 2905 N N . TRP A 1 366 ? 9.178 26.559 -10.612 1.00 88.00 366 TRP A N 1
ATOM 2906 C CA . TRP A 1 366 ? 8.441 25.912 -11.709 1.00 88.00 366 TRP A CA 1
ATOM 2907 C C . TRP A 1 366 ? 9.378 25.322 -12.760 1.00 88.00 366 TRP A C 1
ATOM 2909 O O . TRP A 1 366 ? 9.148 24.213 -13.249 1.00 88.00 366 TRP A O 1
ATOM 2919 N N . GLN A 1 367 ? 10.431 26.059 -13.117 1.00 83.06 367 GLN A N 1
ATOM 2920 C CA . GLN A 1 367 ? 11.434 25.588 -14.062 1.00 83.06 367 GLN A CA 1
ATOM 2921 C C . GLN A 1 367 ? 12.219 24.407 -13.494 1.00 83.06 367 GLN A C 1
ATOM 2923 O O . GLN A 1 367 ? 12.452 23.444 -14.217 1.00 83.06 367 GLN A O 1
ATOM 2928 N N . ASP A 1 368 ? 12.581 24.446 -12.216 1.00 79.56 368 ASP A N 1
ATOM 2929 C CA . ASP A 1 368 ? 13.272 23.366 -11.525 1.00 79.56 368 ASP A CA 1
ATOM 2930 C C . ASP A 1 368 ? 12.417 22.113 -11.422 1.00 79.56 368 ASP A C 1
ATOM 2932 O O . ASP A 1 368 ? 12.920 21.020 -11.659 1.00 79.56 368 ASP A O 1
ATOM 2936 N N . GLU A 1 369 ? 11.128 22.240 -11.112 1.00 77.31 369 GLU A N 1
ATOM 2937 C CA . GLU A 1 369 ? 10.217 21.099 -11.061 1.00 77.31 369 GLU A CA 1
ATOM 2938 C C . GLU A 1 369 ? 10.003 20.491 -12.448 1.00 77.31 369 GLU A C 1
ATOM 2940 O O . GLU A 1 369 ? 10.134 19.280 -12.624 1.00 77.31 369 GLU A O 1
ATOM 2945 N N . LEU A 1 370 ? 9.782 21.329 -13.465 1.00 79.62 370 LEU A N 1
ATOM 2946 C CA . LEU A 1 370 ? 9.726 20.873 -14.848 1.00 79.62 370 LEU A CA 1
ATOM 2947 C C . LEU A 1 370 ? 11.049 20.228 -15.267 1.00 79.62 370 LEU A C 1
ATOM 2949 O O . LEU A 1 370 ? 11.037 19.208 -15.942 1.00 79.62 370 LEU A O 1
ATOM 2953 N N . ASN A 1 371 ? 12.188 20.772 -14.843 1.00 73.81 371 ASN A N 1
ATOM 2954 C CA . ASN A 1 371 ? 13.498 20.185 -15.080 1.00 73.81 371 ASN A CA 1
ATOM 2955 C C . ASN A 1 371 ? 13.690 18.890 -14.295 1.00 73.81 371 ASN A C 1
ATOM 2957 O O . ASN A 1 371 ? 14.396 18.041 -14.796 1.00 73.81 371 ASN A O 1
ATOM 2961 N N . LYS A 1 372 ? 13.109 18.691 -13.109 1.00 69.25 372 LYS A N 1
ATOM 2962 C CA . LYS A 1 372 ? 13.150 17.410 -12.377 1.00 69.25 372 LYS A CA 1
ATOM 2963 C C . LYS A 1 372 ? 12.283 16.344 -13.033 1.00 69.25 372 LYS A C 1
ATOM 2965 O O . LYS A 1 372 ? 12.650 15.180 -12.981 1.00 69.25 372 LYS A O 1
ATOM 2970 N N . LEU A 1 373 ? 11.161 16.748 -13.627 1.00 63.94 373 LEU A N 1
ATOM 2971 C CA . LEU A 1 373 ? 10.248 15.868 -14.358 1.00 63.94 373 LEU A CA 1
ATOM 2972 C C . LEU A 1 373 ? 10.767 15.541 -15.766 1.00 63.94 373 LEU A C 1
ATOM 2974 O O . LEU A 1 373 ? 10.627 14.413 -16.226 1.00 63.94 373 LEU A O 1
ATOM 2978 N N . LYS A 1 374 ? 11.406 16.517 -16.430 1.00 58.09 374 LYS A N 1
ATOM 2979 C CA . LYS A 1 374 ? 12.087 16.363 -17.729 1.00 58.09 374 LYS A CA 1
ATOM 2980 C C . LYS A 1 374 ? 13.478 15.756 -17.606 1.00 58.09 374 LYS A C 1
ATOM 2982 O O . LYS A 1 374 ? 13.929 15.084 -18.533 1.00 58.09 374 LYS A O 1
ATOM 2987 N N . LYS A 1 375 ? 14.179 15.986 -16.488 1.00 42.25 375 LYS A N 1
ATOM 2988 C CA . LYS A 1 375 ? 15.284 15.120 -16.076 1.00 42.25 375 LYS A CA 1
ATOM 2989 C C . LYS A 1 375 ? 14.628 13.758 -15.963 1.00 42.25 375 LYS A C 1
ATOM 2991 O O . LYS A 1 375 ? 13.638 13.641 -15.246 1.00 42.25 375 LYS A O 1
ATOM 2996 N N . PRO A 1 376 ? 15.118 12.743 -16.683 1.00 34.84 376 PRO A N 1
ATOM 2997 C CA . PRO A 1 376 ? 14.609 11.410 -16.453 1.00 34.84 376 PRO A CA 1
ATOM 2998 C C . PRO A 1 376 ? 14.702 11.180 -14.946 1.00 34.84 376 PRO A C 1
ATOM 3000 O O . PRO A 1 376 ? 15.774 11.393 -14.368 1.00 34.84 376 PRO A O 1
ATOM 3003 N N . MET A 1 377 ? 13.592 10.780 -14.310 1.00 31.80 377 MET A N 1
ATOM 3004 C CA . MET A 1 377 ? 13.692 10.076 -13.034 1.00 31.80 377 MET A CA 1
ATOM 3005 C C . MET A 1 377 ? 14.892 9.136 -13.175 1.00 31.80 377 MET A C 1
ATOM 3007 O O . MET A 1 377 ? 14.964 8.454 -14.213 1.00 31.80 377 MET A O 1
ATOM 3011 N N . PRO A 1 378 ? 15.845 9.090 -12.226 1.00 36.84 378 PRO A N 1
ATOM 3012 C CA . PRO A 1 378 ? 16.728 7.943 -12.188 1.00 36.84 378 PRO A CA 1
ATOM 3013 C C . PRO A 1 378 ? 15.781 6.739 -12.091 1.00 36.84 378 PRO A C 1
ATOM 3015 O O . PRO A 1 378 ? 15.107 6.551 -11.083 1.00 36.84 378 PRO A O 1
ATOM 3018 N N . ASN A 1 379 ? 15.638 6.036 -13.216 1.00 37.25 379 ASN A N 1
ATOM 3019 C CA . ASN A 1 379 ? 14.715 4.934 -13.498 1.00 37.25 379 ASN A CA 1
ATOM 3020 C C . ASN A 1 379 ? 13.285 5.273 -13.975 1.00 37.25 379 ASN A C 1
ATOM 3022 O O . ASN A 1 379 ? 12.305 4.779 -13.426 1.00 37.25 379 ASN A O 1
ATOM 3026 N N . LYS A 1 380 ? 13.152 5.984 -15.106 1.00 38.09 380 LYS A N 1
ATOM 3027 C CA . LYS A 1 380 ? 12.414 5.430 -16.274 1.00 38.09 380 LYS A CA 1
ATOM 3028 C C . LYS A 1 380 ? 12.799 6.112 -17.593 1.00 38.09 380 LYS A C 1
ATOM 3030 O O . LYS A 1 380 ? 11.954 6.565 -18.361 1.00 38.09 380 LYS A O 1
ATOM 3035 N N . LYS A 1 381 ? 14.103 6.153 -17.888 1.00 43.22 381 LYS A N 1
ATOM 3036 C CA . LYS A 1 381 ? 14.556 6.198 -19.286 1.00 43.22 381 LYS A CA 1
ATOM 3037 C C . LYS A 1 381 ? 13.956 4.971 -19.983 1.00 43.22 381 LYS A C 1
ATOM 3039 O O . LYS A 1 381 ? 13.795 3.932 -19.342 1.00 43.22 381 LYS A O 1
ATOM 3044 N N . LEU A 1 382 ? 13.576 5.084 -21.254 1.00 50.59 382 LEU A N 1
ATOM 3045 C CA . LEU A 1 382 ? 13.182 3.933 -22.068 1.00 50.59 382 LEU A CA 1
ATOM 3046 C C . LEU A 1 382 ? 14.426 3.029 -22.210 1.00 50.59 382 LEU A C 1
ATOM 3048 O O . LEU A 1 382 ? 15.173 3.153 -23.175 1.00 50.59 382 LEU A O 1
ATOM 3052 N N . SER A 1 383 ? 14.714 2.211 -21.197 1.00 59.62 383 SER A N 1
ATOM 3053 C CA . SER A 1 383 ? 15.774 1.211 -21.250 1.00 59.62 383 SER A CA 1
ATOM 3054 C C . SER A 1 383 ? 15.402 0.255 -22.378 1.00 59.62 383 SER A C 1
ATOM 3056 O O . SER A 1 383 ? 14.292 -0.287 -22.405 1.00 59.62 383 SER A O 1
ATOM 3058 N N . TYR A 1 384 ? 16.279 0.149 -23.380 1.00 85.75 384 TYR A N 1
ATOM 3059 C CA . TYR A 1 384 ? 16.058 -0.771 -24.494 1.00 85.75 384 TYR A CA 1
ATOM 3060 C C . TYR A 1 384 ? 16.151 -2.208 -23.987 1.00 85.75 384 TYR A C 1
ATOM 3062 O O . TYR A 1 384 ? 15.362 -3.047 -24.405 1.00 85.75 384 TYR A O 1
ATOM 3070 N N . ILE A 1 385 ? 17.089 -2.465 -23.075 1.00 93.75 385 ILE A N 1
ATOM 3071 C CA . ILE A 1 385 ? 17.371 -3.767 -22.479 1.00 93.75 385 ILE A CA 1
ATOM 3072 C C . ILE A 1 385 ? 17.476 -3.548 -20.970 1.00 93.75 385 ILE A C 1
ATOM 3074 O O . ILE A 1 385 ? 18.340 -2.794 -20.528 1.00 93.75 385 ILE A O 1
ATOM 3078 N N . ASN A 1 386 ? 16.592 -4.191 -20.207 1.00 93.75 386 ASN A N 1
ATOM 3079 C CA . ASN A 1 386 ? 16.530 -4.082 -18.750 1.00 93.75 386 ASN A CA 1
ATOM 3080 C C . ASN A 1 386 ? 17.605 -4.915 -18.059 1.00 93.75 386 ASN A C 1
ATOM 3082 O O . ASN A 1 386 ? 18.117 -4.503 -17.037 1.00 93.75 386 ASN A O 1
ATOM 3086 N N . ALA A 1 387 ? 17.937 -6.083 -18.599 1.00 97.44 387 ALA A N 1
ATOM 3087 C CA . ALA A 1 387 ? 18.993 -6.930 -18.064 1.00 97.44 387 ALA A CA 1
ATOM 3088 C C . ALA A 1 387 ? 19.543 -7.832 -19.162 1.00 97.44 387 ALA A C 1
ATOM 3090 O O . ALA A 1 387 ? 18.856 -8.115 -20.147 1.00 97.44 387 ALA A O 1
ATOM 3091 N N . ALA A 1 388 ? 20.760 -8.329 -18.974 1.00 98.12 388 ALA A N 1
ATOM 3092 C CA . ALA A 1 388 ? 21.312 -9.371 -19.817 1.00 98.12 388 ALA A CA 1
ATOM 3093 C C . ALA A 1 388 ? 22.223 -10.292 -19.004 1.00 98.12 388 ALA A C 1
ATOM 3095 O O . ALA A 1 388 ? 22.720 -9.896 -17.959 1.00 98.12 388 ALA A O 1
ATOM 3096 N N . PHE A 1 389 ? 22.428 -11.524 -19.466 1.00 97.75 389 PHE A N 1
ATOM 3097 C CA . PHE A 1 389 ? 23.509 -12.375 -18.966 1.00 97.75 389 PHE A CA 1
ATOM 3098 C C . PHE A 1 389 ? 23.966 -13.380 -20.030 1.00 97.75 389 PHE A C 1
ATOM 3100 O O . PHE A 1 389 ? 23.204 -13.752 -20.928 1.00 97.75 389 PHE A O 1
ATOM 3107 N N . ARG A 1 390 ? 25.220 -13.831 -19.924 1.00 96.25 390 ARG A N 1
ATOM 3108 C CA . ARG A 1 390 ? 25.827 -14.829 -20.815 1.00 96.25 390 ARG A CA 1
ATOM 3109 C C . ARG A 1 390 ? 25.315 -16.233 -20.491 1.00 96.25 390 ARG A C 1
ATOM 3111 O O . ARG A 1 390 ? 25.346 -16.657 -19.341 1.00 96.25 390 ARG A O 1
ATOM 3118 N N . SER A 1 391 ? 24.889 -16.982 -21.505 1.00 96.38 391 SER A N 1
ATOM 3119 C CA . SER A 1 391 ? 24.587 -18.410 -21.356 1.00 96.38 391 SER A CA 1
ATOM 3120 C C . SER A 1 391 ? 25.875 -19.234 -21.284 1.00 96.38 391 SER A C 1
ATOM 3122 O O . SER A 1 391 ? 26.874 -18.881 -21.888 1.00 96.38 391 SER A O 1
ATOM 3124 N N . SER A 1 392 ? 25.808 -20.412 -20.670 1.00 95.69 392 SER A N 1
ATOM 3125 C CA . SER A 1 392 ? 26.820 -21.473 -20.718 1.00 95.69 392 SER A CA 1
ATOM 3126 C C . SER A 1 392 ? 27.063 -22.016 -22.133 1.00 95.69 392 SER A C 1
ATOM 3128 O O . SER A 1 392 ? 28.086 -22.646 -22.398 1.00 95.69 392 SER A O 1
ATOM 3130 N N . ARG A 1 393 ? 26.122 -21.786 -23.059 1.00 95.31 393 ARG A N 1
ATOM 3131 C CA . ARG A 1 393 ? 26.247 -22.132 -24.473 1.00 95.31 393 ARG A CA 1
ATOM 3132 C C . ARG A 1 393 ? 27.006 -21.035 -25.214 1.00 95.31 393 ARG A C 1
ATOM 3134 O O . ARG A 1 393 ? 26.659 -19.859 -25.127 1.00 95.31 393 ARG A O 1
ATOM 3141 N N . THR A 1 394 ? 27.990 -21.448 -26.007 1.00 94.12 394 THR A N 1
ATOM 3142 C CA . THR A 1 394 ? 28.888 -20.553 -26.744 1.00 94.12 394 THR A CA 1
ATOM 3143 C C . THR A 1 394 ? 28.133 -19.501 -27.554 1.00 94.12 394 THR A C 1
ATOM 3145 O O . THR A 1 394 ? 27.207 -19.822 -28.294 1.00 94.12 394 THR A O 1
ATOM 3148 N N . ASN A 1 395 ? 28.572 -18.246 -27.421 1.00 95.38 395 ASN A N 1
ATOM 3149 C CA . ASN A 1 395 ? 28.028 -17.052 -28.078 1.00 95.38 395 ASN A CA 1
ATOM 3150 C C . ASN A 1 395 ? 26.541 -16.775 -27.820 1.00 95.38 395 ASN A C 1
ATOM 3152 O O . ASN A 1 395 ? 25.950 -15.968 -28.530 1.00 95.38 395 ASN A O 1
ATOM 3156 N N . GLN A 1 396 ? 25.939 -17.382 -26.792 1.00 97.44 396 GLN A N 1
ATOM 3157 C CA . GLN A 1 396 ? 24.548 -17.121 -26.437 1.00 97.44 396 GLN A CA 1
ATOM 3158 C C . GLN A 1 396 ? 24.425 -16.173 -25.241 1.00 97.44 396 GLN A C 1
ATOM 3160 O O . GLN A 1 396 ? 25.179 -16.277 -24.271 1.00 97.44 396 GLN A O 1
ATOM 3165 N N . ALA A 1 397 ? 23.454 -15.265 -25.299 1.00 97.75 397 ALA A N 1
ATOM 3166 C CA . ALA A 1 397 ? 23.093 -14.371 -24.204 1.00 97.75 397 ALA A CA 1
ATOM 3167 C C . ALA A 1 397 ? 21.570 -14.232 -24.091 1.00 97.75 397 ALA A C 1
ATOM 3169 O O . ALA A 1 397 ? 20.853 -14.231 -25.095 1.00 97.75 397 ALA A O 1
ATOM 3170 N N . TYR A 1 398 ? 21.081 -14.107 -22.862 1.00 98.06 398 TYR A N 1
ATOM 3171 C CA . TYR A 1 398 ? 19.684 -13.796 -22.576 1.00 98.06 398 TYR A CA 1
ATOM 3172 C C . TYR A 1 398 ? 19.545 -12.294 -22.387 1.00 98.06 398 TYR A C 1
ATOM 3174 O O . TYR A 1 398 ? 20.303 -11.708 -21.620 1.00 98.06 398 TYR A O 1
ATOM 3182 N N . LEU A 1 399 ? 18.585 -11.678 -23.075 1.00 97.75 399 LEU A N 1
ATOM 3183 C CA . LEU A 1 399 ? 18.246 -10.262 -22.934 1.00 97.75 399 LEU A CA 1
ATOM 3184 C C . LEU A 1 399 ? 16.821 -10.147 -22.398 1.00 97.75 399 LEU A C 1
ATOM 3186 O O . LEU A 1 399 ? 15.906 -10.769 -22.938 1.00 97.75 399 LEU A O 1
ATOM 3190 N N . PHE A 1 400 ? 16.627 -9.313 -21.382 1.00 96.25 400 PHE A N 1
ATOM 3191 C CA . PHE A 1 400 ? 15.336 -9.049 -20.751 1.00 96.25 400 PHE A CA 1
ATOM 3192 C C . PHE A 1 400 ? 14.862 -7.641 -21.081 1.00 96.25 400 PHE A C 1
ATOM 3194 O O . PHE A 1 400 ? 15.627 -6.679 -21.034 1.00 96.25 400 PHE A O 1
ATOM 3201 N N . MET A 1 401 ? 13.585 -7.523 -21.434 1.00 92.56 401 MET A N 1
ATOM 3202 C CA . MET A 1 401 ? 12.934 -6.271 -21.807 1.00 92.56 401 MET A CA 1
ATOM 3203 C C . MET A 1 401 ? 11.531 -6.284 -21.201 1.00 92.56 401 MET A C 1
ATOM 3205 O O . MET A 1 401 ? 10.644 -7.006 -21.662 1.00 92.56 401 MET A O 1
ATOM 3209 N N . LYS A 1 402 ? 11.317 -5.486 -20.154 1.00 86.50 402 LYS A N 1
ATOM 3210 C CA . LYS A 1 402 ? 10.122 -5.536 -19.302 1.00 86.50 402 LYS A CA 1
ATOM 3211 C C . LYS A 1 402 ? 9.940 -6.959 -18.768 1.00 86.50 402 LYS A C 1
ATOM 3213 O O . LYS A 1 402 ? 10.864 -7.532 -18.207 1.00 86.50 402 LYS A O 1
ATOM 3218 N N . ASN A 1 403 ? 8.772 -7.550 -18.981 1.00 88.19 403 ASN A N 1
ATOM 3219 C CA . ASN A 1 403 ? 8.463 -8.921 -18.597 1.00 88.19 403 ASN A CA 1
ATOM 3220 C C . ASN A 1 403 ? 8.573 -9.920 -19.764 1.00 88.19 403 ASN A C 1
ATOM 3222 O O . ASN A 1 403 ? 7.950 -10.988 -19.743 1.00 88.19 403 ASN A O 1
ATOM 3226 N N . GLU A 1 404 ? 9.342 -9.571 -20.793 1.00 94.31 404 GLU A N 1
ATOM 3227 C CA . GLU A 1 404 ? 9.714 -10.451 -21.894 1.00 94.31 404 GLU A CA 1
ATOM 3228 C C . GLU A 1 404 ? 11.226 -10.688 -21.905 1.00 94.31 404 GLU A C 1
ATOM 3230 O O . GLU A 1 404 ? 12.005 -9.905 -21.362 1.00 94.31 404 GLU A O 1
ATOM 3235 N N . TYR A 1 405 ? 11.641 -11.774 -22.543 1.00 96.12 405 TYR A N 1
ATOM 3236 C CA . TYR A 1 405 ? 13.039 -12.086 -22.788 1.00 96.12 405 TYR A CA 1
ATOM 3237 C C . TYR A 1 405 ? 13.231 -12.610 -24.211 1.00 96.12 405 TYR A C 1
ATOM 3239 O O . TYR A 1 405 ? 12.285 -13.093 -24.842 1.00 96.12 405 TYR A O 1
ATOM 3247 N N . LEU A 1 406 ? 14.463 -12.542 -24.701 1.00 96.56 406 LEU A N 1
ATOM 3248 C CA . LEU A 1 406 ? 14.908 -13.265 -25.885 1.00 96.56 406 LEU A CA 1
ATOM 3249 C C . LEU A 1 406 ? 16.258 -13.934 -25.625 1.00 96.56 406 LEU A C 1
ATOM 3251 O O . LEU A 1 406 ? 17.016 -13.514 -24.751 1.00 96.56 406 LEU A O 1
ATOM 3255 N N . LEU A 1 407 ? 16.540 -14.979 -26.396 1.00 97.69 407 LEU A N 1
ATOM 3256 C CA . LEU A 1 407 ? 17.834 -15.642 -26.476 1.00 97.69 407 LEU A CA 1
ATOM 3257 C C . LEU A 1 407 ? 18.505 -15.227 -27.783 1.00 97.69 407 LEU A C 1
ATOM 3259 O O . LEU A 1 407 ? 17.905 -15.339 -28.854 1.00 97.69 407 LEU A O 1
ATOM 3263 N N . LEU A 1 408 ? 19.747 -14.776 -27.689 1.00 97.50 408 LEU A N 1
ATOM 3264 C CA . LEU A 1 408 ? 20.502 -14.177 -28.779 1.00 97.50 408 LEU A CA 1
ATOM 3265 C C . LEU A 1 408 ? 21.799 -14.946 -29.006 1.00 97.50 408 LEU A C 1
ATOM 3267 O O . LEU A 1 408 ? 22.523 -15.191 -28.047 1.00 97.50 408 LEU A O 1
ATOM 3271 N N . ASP A 1 409 ? 22.112 -15.276 -30.256 1.00 97.62 409 ASP A N 1
ATOM 3272 C CA . ASP A 1 409 ? 23.491 -15.485 -30.697 1.00 97.62 409 ASP A CA 1
ATOM 3273 C C . ASP A 1 409 ? 24.073 -14.111 -31.030 1.00 97.62 409 ASP A C 1
ATOM 3275 O O . ASP A 1 409 ? 23.606 -13.464 -31.967 1.00 97.62 409 ASP A O 1
ATOM 3279 N N . TYR A 1 410 ? 25.030 -13.629 -30.237 1.00 95.56 410 TYR A N 1
ATOM 3280 C CA . TYR A 1 410 ? 25.547 -12.261 -30.368 1.00 95.56 410 TYR A CA 1
ATOM 3281 C C . TYR A 1 410 ? 26.775 -12.133 -31.279 1.00 95.56 410 TYR A C 1
ATOM 3283 O O . TYR A 1 410 ? 27.290 -11.028 -31.430 1.00 95.56 410 TYR A O 1
ATOM 3291 N N . ALA A 1 411 ? 27.253 -13.234 -31.877 1.00 94.12 411 ALA A N 1
ATOM 3292 C CA . ALA A 1 411 ? 28.293 -13.250 -32.914 1.00 94.12 411 ALA A CA 1
ATOM 3293 C C . ALA A 1 411 ? 29.479 -12.270 -32.684 1.00 94.12 411 ALA A C 1
ATOM 3295 O O . ALA A 1 411 ? 29.699 -11.366 -33.503 1.00 94.12 411 ALA A O 1
ATOM 3296 N N . PRO A 1 412 ? 30.267 -12.428 -31.596 1.00 91.94 412 PRO A N 1
ATOM 3297 C CA . PRO A 1 412 ? 31.201 -11.402 -31.134 1.00 91.94 412 PRO A CA 1
ATOM 3298 C C . PRO A 1 412 ? 32.188 -10.922 -32.208 1.00 91.94 412 PRO A C 1
ATOM 3300 O O . PRO A 1 412 ? 32.754 -11.708 -32.971 1.00 91.94 412 PRO A O 1
ATOM 3303 N N . GLY A 1 413 ? 32.418 -9.608 -32.256 1.00 86.31 413 GLY A N 1
ATOM 3304 C CA . GLY A 1 413 ? 33.263 -8.945 -33.259 1.00 86.31 413 GLY A CA 1
ATOM 3305 C C . GLY A 1 413 ? 32.659 -8.836 -34.666 1.00 86.31 413 GLY A C 1
ATOM 3306 O O . GLY A 1 413 ? 33.361 -8.426 -35.586 1.00 86.31 413 GLY A O 1
ATOM 3307 N N . THR A 1 414 ? 31.390 -9.205 -34.857 1.00 90.38 414 THR A N 1
ATOM 3308 C CA . THR A 1 414 ? 30.656 -9.049 -36.122 1.00 90.38 414 THR A CA 1
ATOM 3309 C C . THR A 1 414 ? 29.253 -8.496 -35.855 1.00 90.38 414 THR A C 1
ATOM 3311 O O . THR A 1 414 ? 28.808 -8.485 -34.713 1.00 90.38 414 THR A O 1
ATOM 3314 N N . ASN A 1 415 ? 28.529 -8.103 -36.907 1.00 88.94 415 ASN A N 1
ATOM 3315 C CA . ASN A 1 415 ? 27.115 -7.707 -36.820 1.00 88.94 415 ASN A CA 1
ATOM 3316 C C . ASN A 1 415 ? 26.176 -8.833 -37.312 1.00 88.94 415 ASN A C 1
ATOM 3318 O O . ASN A 1 415 ? 25.113 -8.560 -37.862 1.00 88.94 415 ASN A O 1
ATOM 3322 N N . ASN A 1 416 ? 26.605 -10.098 -37.219 1.00 93.25 416 ASN A N 1
ATOM 3323 C CA . ASN A 1 416 ? 25.843 -11.264 -37.686 1.00 93.25 416 ASN A CA 1
ATOM 3324 C C . ASN A 1 416 ? 25.022 -11.908 -36.555 1.00 93.25 416 ASN A C 1
ATOM 3326 O O . ASN A 1 416 ? 24.860 -13.132 -36.533 1.00 93.25 416 ASN A O 1
ATOM 3330 N N . ASP A 1 417 ? 24.540 -11.102 -35.608 1.00 95.69 417 ASP A N 1
ATOM 3331 C CA . ASP A 1 417 ? 23.728 -11.565 -34.488 1.00 95.69 417 ASP A CA 1
ATOM 3332 C C . ASP A 1 417 ? 22.406 -12.187 -34.970 1.00 95.69 417 ASP A C 1
ATOM 3334 O O . ASP A 1 417 ? 21.882 -11.862 -36.042 1.00 95.69 417 ASP A O 1
ATOM 3338 N N . ARG A 1 418 ? 21.866 -13.131 -34.194 1.00 96.94 418 ARG A N 1
ATOM 3339 C CA . ARG A 1 418 ? 20.626 -13.849 -34.518 1.00 96.94 418 ARG A CA 1
ATOM 3340 C C . ARG A 1 418 ? 19.796 -14.094 -33.272 1.00 96.94 418 ARG A C 1
ATOM 3342 O O . ARG A 1 418 ? 20.264 -14.713 -32.319 1.00 96.94 418 ARG A O 1
ATOM 3349 N N . VAL A 1 419 ? 18.525 -13.706 -33.307 1.00 97.12 419 VAL A N 1
ATOM 3350 C CA . VAL A 1 419 ? 17.558 -14.121 -32.284 1.00 97.12 419 VAL A CA 1
ATOM 3351 C C . VAL A 1 419 ? 17.283 -15.615 -32.446 1.00 97.12 419 VAL A C 1
ATOM 3353 O O . VAL A 1 419 ? 16.760 -16.055 -33.468 1.00 97.12 419 VAL A O 1
ATOM 3356 N N . LEU A 1 420 ? 17.653 -16.396 -31.434 1.00 96.75 420 LEU A N 1
ATOM 3357 C CA . LEU A 1 420 ? 17.466 -17.847 -31.397 1.00 96.75 420 LEU A CA 1
ATOM 3358 C C . LEU A 1 420 ? 16.091 -18.232 -30.845 1.00 96.75 420 LEU A C 1
ATOM 3360 O O . LEU A 1 420 ? 15.527 -19.249 -31.238 1.00 96.75 420 LEU A O 1
ATOM 3364 N N . ASN A 1 421 ? 15.562 -17.437 -29.913 1.00 95.25 421 ASN A N 1
ATOM 3365 C CA . ASN A 1 421 ? 14.233 -17.614 -29.338 1.00 95.25 421 ASN A CA 1
ATOM 3366 C C . ASN A 1 421 ? 13.721 -16.277 -28.786 1.00 95.25 421 ASN A C 1
ATOM 3368 O O . ASN A 1 421 ? 14.505 -15.480 -28.277 1.00 95.25 421 ASN A O 1
ATOM 3372 N N . GLY A 1 422 ? 12.411 -16.053 -28.815 1.00 92.75 422 GLY A N 1
ATOM 3373 C CA . GLY A 1 422 ? 11.801 -14.820 -28.321 1.00 92.75 422 GLY A CA 1
ATOM 3374 C C . GLY A 1 422 ? 11.565 -13.730 -29.373 1.00 92.75 422 GLY A C 1
ATOM 3375 O O . GLY A 1 422 ? 11.857 -13.930 -30.550 1.00 92.75 422 GLY A O 1
ATOM 3376 N N . PRO A 1 423 ? 10.991 -12.584 -28.960 1.00 93.44 423 PRO A N 1
ATOM 3377 C CA . PRO A 1 423 ? 10.632 -12.240 -27.582 1.00 93.44 423 PRO A CA 1
ATOM 3378 C C . PRO A 1 423 ? 9.455 -13.072 -27.040 1.00 93.44 423 PRO A C 1
ATOM 3380 O O . PRO A 1 423 ? 8.433 -13.243 -27.702 1.00 93.44 423 PRO A O 1
ATOM 3383 N N . LEU A 1 424 ? 9.593 -13.597 -25.822 1.00 93.12 424 LEU A N 1
ATOM 3384 C CA . LEU A 1 424 ? 8.552 -14.338 -25.100 1.00 93.12 424 LEU A CA 1
ATOM 3385 C C . LEU A 1 424 ? 8.379 -13.757 -23.699 1.00 93.12 424 LEU A C 1
ATOM 3387 O O . LEU A 1 424 ? 9.343 -13.299 -23.099 1.00 93.12 424 LEU A O 1
ATOM 3391 N N . ARG A 1 425 ? 7.169 -13.844 -23.131 1.00 94.38 425 ARG A N 1
ATOM 3392 C CA . ARG A 1 425 ? 6.963 -13.563 -21.700 1.00 94.38 425 ARG A CA 1
ATOM 3393 C C . ARG A 1 425 ? 7.876 -14.460 -20.863 1.00 94.38 425 ARG A C 1
ATOM 3395 O O . ARG A 1 425 ? 7.963 -15.655 -21.145 1.00 94.38 425 ARG A O 1
ATOM 3402 N N . ILE A 1 426 ? 8.481 -13.912 -19.811 1.00 95.12 426 ILE A N 1
ATOM 3403 C CA . ILE A 1 426 ? 9.459 -14.623 -18.967 1.00 95.12 426 ILE A CA 1
ATOM 3404 C C . ILE A 1 426 ? 8.897 -15.956 -18.456 1.00 95.12 426 ILE A C 1
ATOM 3406 O O . ILE A 1 426 ? 9.531 -16.985 -18.656 1.00 95.12 426 ILE A O 1
ATOM 3410 N N . PHE A 1 427 ? 7.663 -15.992 -17.937 1.00 91.31 427 PHE A N 1
ATOM 3411 C CA . PHE A 1 427 ? 7.058 -17.235 -17.423 1.00 91.31 427 PHE A CA 1
ATOM 3412 C C . PHE A 1 427 ? 6.891 -18.357 -18.467 1.00 91.31 427 PHE A C 1
ATOM 3414 O O . PHE A 1 427 ? 6.629 -19.495 -18.089 1.00 91.31 427 PHE A O 1
ATOM 3421 N N . LYS A 1 428 ? 6.974 -18.058 -19.775 1.00 91.81 428 LYS A N 1
ATOM 3422 C CA . LYS A 1 428 ? 6.928 -19.086 -20.829 1.00 91.81 428 LYS A CA 1
ATOM 3423 C C . LYS A 1 428 ? 8.265 -19.809 -20.988 1.00 91.81 428 LYS A C 1
ATOM 3425 O O . LYS A 1 428 ? 8.262 -20.989 -21.312 1.00 91.81 428 LYS A O 1
ATOM 3430 N N . GLY A 1 429 ? 9.375 -19.096 -20.802 1.00 91.69 429 GLY A N 1
ATOM 3431 C CA . GLY A 1 429 ? 10.726 -19.664 -20.839 1.00 91.69 429 GLY A CA 1
ATOM 3432 C C . GLY A 1 429 ? 11.187 -20.201 -19.494 1.00 91.69 429 GLY A C 1
ATOM 3433 O O . GLY A 1 429 ? 11.923 -21.178 -19.440 1.00 91.69 429 GLY A O 1
ATOM 3434 N N . TYR A 1 430 ? 10.691 -19.572 -18.430 1.00 95.50 430 TYR A N 1
ATOM 3435 C CA . TYR A 1 430 ? 11.058 -19.826 -17.048 1.00 95.50 430 TYR A CA 1
ATOM 3436 C C . TYR A 1 430 ? 9.816 -20.155 -16.201 1.00 95.50 430 TYR A C 1
ATOM 3438 O O . TYR A 1 430 ? 9.366 -19.307 -15.417 1.00 95.50 430 TYR A O 1
ATOM 3446 N N . PRO A 1 431 ? 9.175 -21.328 -16.388 1.00 95.75 431 PRO A N 1
ATOM 3447 C CA . PRO A 1 431 ? 8.041 -21.751 -15.571 1.00 95.75 431 PRO A CA 1
ATOM 3448 C C . PRO A 1 431 ? 8.251 -21.635 -14.059 1.00 95.75 431 PRO A C 1
ATOM 3450 O O . PRO A 1 431 ? 7.283 -21.319 -13.363 1.00 95.75 431 PRO A O 1
ATOM 3453 N N . SER A 1 432 ? 9.472 -21.832 -13.543 1.00 95.94 432 SER A N 1
ATOM 3454 C CA . SER A 1 432 ? 9.726 -21.708 -12.098 1.00 95.94 432 SER A CA 1
ATOM 3455 C C . SER A 1 432 ? 9.554 -20.279 -11.569 1.00 95.94 432 SER A C 1
ATOM 3457 O O . SER A 1 432 ? 9.280 -20.087 -10.387 1.00 95.94 432 SER A O 1
ATOM 3459 N N . LEU A 1 433 ? 9.636 -19.274 -12.449 1.00 93.06 433 LEU A N 1
ATOM 3460 C CA . LEU A 1 433 ? 9.431 -17.863 -12.116 1.00 93.06 433 LEU A CA 1
ATOM 3461 C C . LEU A 1 433 ? 7.963 -17.427 -12.213 1.00 93.06 433 LEU A C 1
ATOM 3463 O O . LEU A 1 433 ? 7.652 -16.264 -11.943 1.00 93.06 433 LEU A O 1
ATOM 3467 N N . LYS A 1 434 ? 7.039 -18.311 -12.606 1.00 90.50 434 LYS A N 1
ATOM 3468 C CA . LYS A 1 434 ? 5.612 -17.978 -12.695 1.00 90.50 434 LYS A CA 1
ATOM 3469 C C . LYS A 1 434 ? 5.076 -17.526 -11.328 1.00 90.50 434 LYS A C 1
ATOM 3471 O O . LYS A 1 434 ? 5.367 -18.143 -10.312 1.00 90.50 434 LYS A O 1
ATOM 3476 N N . ASN A 1 435 ? 4.253 -16.474 -11.322 1.00 81.50 435 ASN A N 1
ATOM 3477 C CA . ASN A 1 435 ? 3.716 -15.826 -10.114 1.00 81.50 435 ASN A CA 1
ATOM 3478 C C . ASN A 1 435 ? 4.792 -15.197 -9.201 1.00 81.50 435 ASN A C 1
ATOM 3480 O O . ASN A 1 435 ? 4.569 -15.020 -8.006 1.00 81.50 435 ASN A O 1
ATOM 3484 N N . THR A 1 436 ? 5.971 -14.873 -9.741 1.00 82.81 436 THR A N 1
ATOM 3485 C CA . THR A 1 436 ? 6.997 -14.086 -9.039 1.00 82.81 436 THR A CA 1
ATOM 3486 C C . THR A 1 436 ? 7.145 -12.707 -9.682 1.00 82.81 436 THR A C 1
ATOM 3488 O O . THR A 1 436 ? 6.829 -12.522 -10.862 1.00 82.81 436 THR A O 1
ATOM 3491 N N . THR A 1 437 ? 7.713 -11.741 -8.948 1.00 80.75 437 THR A N 1
ATOM 3492 C CA . THR A 1 437 ? 8.011 -10.408 -9.509 1.00 80.75 437 THR A CA 1
ATOM 3493 C C . THR A 1 437 ? 8.911 -10.481 -10.749 1.00 80.75 437 THR A C 1
ATOM 3495 O O . THR A 1 437 ? 8.753 -9.667 -11.656 1.00 80.75 437 THR A O 1
ATOM 3498 N N . PHE A 1 438 ? 9.804 -11.478 -10.834 1.00 88.88 438 PHE A N 1
ATOM 3499 C CA . PHE A 1 438 ? 10.729 -11.634 -11.958 1.00 88.88 438 PHE A CA 1
ATOM 3500 C C . PHE A 1 438 ? 9.980 -11.880 -13.269 1.00 88.88 438 PHE A C 1
ATOM 3502 O O . PHE A 1 438 ? 10.361 -11.343 -14.305 1.00 88.88 438 PHE A O 1
ATOM 3509 N N . ALA A 1 439 ? 8.883 -12.643 -13.231 1.00 84.75 439 ALA A N 1
ATOM 3510 C CA . ALA A 1 439 ? 8.073 -12.904 -14.416 1.00 84.75 439 ALA A CA 1
ATOM 3511 C C . ALA A 1 439 ? 6.969 -11.866 -14.658 1.00 84.75 439 ALA A C 1
ATOM 3513 O O . ALA A 1 439 ? 6.578 -11.657 -15.806 1.00 84.75 439 ALA A O 1
ATOM 3514 N N . GLU A 1 440 ? 6.439 -11.243 -13.604 1.00 80.06 440 GLU A N 1
ATOM 3515 C CA . GLU A 1 440 ? 5.334 -10.285 -13.713 1.00 80.06 440 GLU A CA 1
ATOM 3516 C C . GLU A 1 440 ? 5.815 -8.869 -14.034 1.00 80.06 440 GLU A C 1
ATOM 3518 O O . GLU A 1 440 ? 5.346 -8.258 -14.999 1.00 80.06 440 GLU A O 1
ATOM 3523 N N . ALA A 1 441 ? 6.754 -8.358 -13.233 1.00 78.75 441 ALA A N 1
ATOM 3524 C CA . ALA A 1 441 ? 7.324 -7.025 -13.387 1.00 78.75 441 ALA A CA 1
ATOM 3525 C C . ALA A 1 441 ? 8.481 -7.014 -14.393 1.00 78.75 441 ALA A C 1
ATOM 3527 O O . ALA A 1 441 ? 8.608 -6.051 -15.151 1.00 78.75 441 ALA A O 1
ATOM 3528 N N . GLY A 1 442 ? 9.272 -8.089 -14.423 1.00 90.44 442 GLY A N 1
ATOM 3529 C CA . GLY A 1 442 ? 10.478 -8.196 -15.236 1.00 90.44 442 GLY A CA 1
ATOM 3530 C C . GLY A 1 442 ? 11.743 -8.386 -14.408 1.00 90.44 442 GLY A C 1
ATOM 3531 O O . GLY A 1 442 ? 11.724 -8.297 -13.176 1.00 90.44 442 GLY A O 1
ATOM 3532 N N . ILE A 1 443 ? 12.840 -8.646 -15.114 1.00 95.88 443 ILE A N 1
ATOM 3533 C CA . ILE A 1 443 ? 14.187 -8.745 -14.551 1.00 95.88 443 ILE A CA 1
ATOM 3534 C C . ILE A 1 443 ? 14.920 -7.439 -14.869 1.00 95.88 443 ILE A C 1
ATOM 3536 O O . ILE A 1 443 ? 15.045 -7.067 -16.036 1.00 95.88 443 ILE A O 1
ATOM 3540 N N . ASP A 1 444 ? 15.370 -6.757 -13.817 1.00 92.38 444 ASP A N 1
ATOM 3541 C CA . ASP A 1 444 ? 16.002 -5.433 -13.863 1.00 92.38 444 ASP A CA 1
ATOM 3542 C C . ASP A 1 444 ? 17.536 -5.515 -13.870 1.00 92.38 444 ASP A C 1
ATOM 3544 O O . ASP A 1 444 ? 18.202 -4.543 -14.186 1.00 92.38 444 ASP A O 1
ATOM 3548 N N . CYS A 1 445 ? 18.107 -6.656 -13.485 1.00 97.50 445 CYS A N 1
ATOM 3549 C CA . CYS A 1 445 ? 19.536 -6.942 -13.579 1.00 97.50 445 CYS A CA 1
ATOM 3550 C C . CYS A 1 445 ? 19.733 -8.464 -13.558 1.00 97.50 445 CYS A C 1
ATOM 3552 O O . CYS A 1 445 ? 18.935 -9.192 -12.960 1.00 97.50 445 CYS A O 1
ATOM 3554 N N . ALA A 1 446 ? 20.775 -8.960 -14.222 1.00 98.19 446 ALA A N 1
ATOM 3555 C CA . ALA A 1 446 ? 21.169 -10.358 -14.162 1.00 98.19 446 ALA A CA 1
ATOM 3556 C C . ALA A 1 446 ? 22.671 -10.514 -14.422 1.00 98.19 446 ALA A C 1
ATOM 3558 O O . ALA A 1 446 ? 23.282 -9.637 -15.022 1.00 98.19 446 ALA A O 1
ATOM 3559 N N . PHE A 1 447 ? 23.254 -11.629 -13.984 1.00 98.12 447 PHE A N 1
ATOM 3560 C CA . PHE A 1 447 ? 24.582 -12.073 -14.415 1.00 98.12 447 PHE A CA 1
ATOM 3561 C C . PHE A 1 447 ? 24.699 -13.600 -14.325 1.00 98.12 447 PHE A C 1
ATOM 3563 O O . PHE A 1 447 ? 23.982 -14.244 -13.552 1.00 98.12 447 PHE A O 1
ATOM 3570 N N . GLY A 1 448 ? 25.576 -14.185 -15.144 1.00 96.00 448 GLY A N 1
ATOM 3571 C CA . GLY A 1 448 ? 25.804 -15.629 -15.172 1.00 96.00 448 GLY A CA 1
ATOM 3572 C C . GLY A 1 448 ? 26.769 -16.077 -14.076 1.00 96.00 448 GLY A C 1
ATOM 3573 O O . GLY A 1 448 ? 27.580 -15.298 -13.585 1.00 96.00 448 GLY A O 1
ATOM 3574 N N . SER A 1 449 ? 26.705 -17.349 -13.700 1.00 93.81 449 SER A N 1
ATOM 3575 C CA . SER A 1 449 ? 27.707 -17.979 -12.840 1.00 93.81 449 SER A CA 1
ATOM 3576 C C . SER A 1 449 ? 28.781 -18.682 -13.673 1.00 93.81 449 SER A C 1
ATOM 3578 O O . SER A 1 449 ? 28.517 -19.198 -14.757 1.00 93.81 449 SER A O 1
ATOM 3580 N N . HIS A 1 450 ? 29.987 -18.790 -13.120 1.00 92.44 450 HIS A N 1
ATOM 3581 C CA . HIS A 1 450 ? 31.042 -19.697 -13.585 1.00 92.44 450 HIS A CA 1
ATOM 3582 C C . HIS A 1 450 ? 30.690 -21.183 -13.396 1.00 92.44 450 HIS A C 1
ATOM 3584 O O . HIS A 1 450 ? 31.397 -22.059 -13.898 1.00 92.44 450 HIS A O 1
ATOM 3590 N N . HIS A 1 451 ? 29.622 -21.488 -12.657 1.00 85.38 451 HIS A N 1
ATOM 3591 C CA . HIS A 1 451 ? 29.222 -22.848 -12.324 1.00 85.38 451 HIS A CA 1
ATOM 3592 C C . HIS A 1 451 ? 27.925 -23.234 -13.032 1.00 85.38 451 HIS A C 1
ATOM 3594 O O . HIS A 1 451 ? 26.839 -22.799 -12.654 1.00 85.38 451 HIS A O 1
ATOM 3600 N N . GLY A 1 452 ? 28.053 -24.110 -14.030 1.00 86.88 452 GLY A N 1
ATOM 3601 C CA . GLY A 1 452 ? 26.922 -24.742 -14.703 1.00 86.88 452 GLY A CA 1
ATOM 3602 C C . GLY A 1 452 ? 25.957 -23.753 -15.357 1.00 86.88 452 GLY A C 1
ATOM 3603 O O . GLY A 1 452 ? 26.340 -22.695 -15.849 1.00 86.88 452 GLY A O 1
ATOM 3604 N N . ASP A 1 453 ? 24.682 -24.127 -15.361 1.00 96.44 453 ASP A N 1
ATOM 3605 C CA . ASP A 1 453 ? 23.594 -23.339 -15.939 1.00 96.44 453 ASP A CA 1
ATOM 3606 C C . ASP A 1 453 ? 22.955 -22.415 -14.893 1.00 96.44 453 ASP A C 1
ATOM 3608 O O . ASP A 1 453 ? 21.730 -22.310 -14.820 1.00 96.44 453 ASP A O 1
ATOM 3612 N N . GLU A 1 454 ? 23.772 -21.778 -14.047 1.00 97.44 454 GLU A N 1
ATOM 3613 C CA . GLU A 1 454 ? 23.300 -20.887 -12.985 1.00 97.44 454 GLU A CA 1
ATOM 3614 C C . GLU A 1 454 ? 23.399 -19.405 -13.362 1.00 97.44 454 GLU A C 1
ATOM 3616 O O . GLU A 1 454 ? 24.342 -18.968 -14.023 1.00 97.44 454 GLU A O 1
ATOM 3621 N N . ALA A 1 455 ? 22.433 -18.614 -12.901 1.00 98.00 455 ALA A N 1
ATOM 3622 C CA . ALA A 1 455 ? 22.439 -17.160 -13.016 1.00 98.00 455 ALA A CA 1
ATOM 3623 C C . ALA A 1 455 ? 21.831 -16.515 -11.768 1.00 98.00 455 ALA A C 1
ATOM 3625 O O . ALA A 1 455 ? 20.964 -17.095 -11.109 1.00 98.00 455 ALA A O 1
ATOM 3626 N N . PHE A 1 456 ? 22.258 -15.294 -11.466 1.00 98.44 456 PHE A N 1
ATOM 3627 C CA . PHE A 1 456 ? 21.603 -14.434 -10.488 1.00 98.44 456 PHE A CA 1
ATOM 3628 C C . PHE A 1 456 ? 20.707 -13.450 -11.226 1.00 98.44 456 PHE A C 1
ATOM 3630 O O . PHE A 1 456 ? 21.134 -12.836 -12.204 1.00 98.44 456 PHE A O 1
ATOM 3637 N N . ILE A 1 457 ? 19.470 -13.303 -10.760 1.00 98.38 457 ILE A N 1
ATOM 3638 C CA . ILE A 1 457 ? 18.480 -12.387 -11.325 1.00 98.38 457 ILE A CA 1
ATOM 3639 C C . ILE A 1 457 ? 17.948 -11.452 -10.245 1.00 98.38 457 ILE A C 1
ATOM 3641 O O . ILE A 1 457 ? 17.752 -11.852 -9.096 1.00 98.38 457 ILE A O 1
ATOM 3645 N N . PHE A 1 458 ? 17.681 -10.210 -10.635 1.00 98.00 458 PHE A N 1
ATOM 3646 C CA . PHE A 1 458 ? 17.226 -9.144 -9.753 1.00 98.00 458 PHE A CA 1
ATOM 3647 C C . PHE A 1 458 ? 15.952 -8.507 -10.306 1.00 98.00 458 PHE A C 1
ATOM 3649 O O . PHE A 1 458 ? 15.791 -8.343 -11.515 1.00 98.00 458 PHE A O 1
ATOM 3656 N N . SER A 1 459 ? 15.037 -8.142 -9.416 1.00 91.81 459 SER A N 1
ATOM 3657 C CA . SER A 1 459 ? 13.818 -7.400 -9.740 1.00 91.81 459 SER A CA 1
ATOM 3658 C C . SER A 1 459 ? 13.486 -6.514 -8.549 1.00 91.81 459 SER A C 1
ATOM 3660 O O . SER A 1 459 ? 13.191 -7.010 -7.457 1.00 91.81 459 SER A O 1
ATOM 3662 N N . ARG A 1 460 ? 13.571 -5.194 -8.731 1.00 87.50 460 ARG A N 1
ATOM 3663 C CA . ARG A 1 460 ? 13.518 -4.202 -7.646 1.00 87.50 460 ARG A CA 1
ATOM 3664 C C . ARG A 1 460 ? 14.531 -4.527 -6.538 1.00 87.50 460 ARG A C 1
ATOM 3666 O O . ARG A 1 460 ? 15.732 -4.493 -6.781 1.00 87.50 460 ARG A O 1
ATOM 3673 N N . ASN A 1 461 ? 14.046 -4.842 -5.338 1.00 89.50 461 ASN A N 1
ATOM 3674 C CA . ASN A 1 461 ? 14.853 -5.186 -4.172 1.00 89.50 461 ASN A CA 1
ATOM 3675 C C . ASN A 1 461 ? 15.001 -6.698 -3.951 1.00 89.50 461 ASN A C 1
ATOM 3677 O O . ASN A 1 461 ? 15.555 -7.090 -2.926 1.00 89.50 461 ASN A O 1
ATOM 3681 N N . LEU A 1 462 ? 14.491 -7.535 -4.859 1.00 89.69 462 LEU A N 1
ATOM 3682 C CA . LEU A 1 462 ? 14.546 -8.991 -4.754 1.00 89.69 462 LEU A CA 1
ATOM 3683 C C . LEU A 1 462 ? 15.639 -9.575 -5.649 1.00 89.69 462 LEU A C 1
ATOM 3685 O O . LEU A 1 462 ? 15.875 -9.095 -6.757 1.00 89.69 462 LEU A O 1
ATOM 3689 N N . CYS A 1 463 ? 16.262 -10.644 -5.162 1.00 95.12 463 CYS A N 1
ATOM 3690 C CA . CYS A 1 463 ? 17.283 -11.432 -5.834 1.00 95.12 463 CYS A CA 1
ATOM 3691 C C . CYS A 1 463 ? 16.929 -12.925 -5.760 1.00 95.12 463 CYS A C 1
ATOM 3693 O O . CYS A 1 463 ? 16.392 -13.405 -4.756 1.00 95.12 463 CYS A O 1
ATOM 3695 N N . ALA A 1 464 ? 17.233 -13.659 -6.826 1.00 97.50 464 ALA A N 1
ATOM 3696 C CA . ALA A 1 464 ? 17.178 -15.112 -6.848 1.00 97.50 464 ALA A CA 1
ATOM 3697 C C . ALA A 1 464 ? 18.373 -15.680 -7.618 1.00 97.50 464 ALA A C 1
ATOM 3699 O O . ALA A 1 464 ? 18.785 -15.128 -8.639 1.00 97.50 464 ALA A O 1
ATOM 3700 N N . ARG A 1 465 ? 18.895 -16.815 -7.150 1.00 97.88 465 ARG A N 1
ATOM 3701 C CA . ARG A 1 465 ? 19.811 -17.660 -7.917 1.00 97.88 465 ARG A CA 1
ATOM 3702 C C . ARG A 1 465 ? 18.995 -18.745 -8.596 1.00 97.88 465 ARG A C 1
ATOM 3704 O O . ARG A 1 465 ? 18.270 -19.477 -7.921 1.00 97.88 465 ARG A O 1
ATOM 3711 N N . ILE A 1 466 ? 19.109 -18.854 -9.911 1.00 97.94 466 ILE A N 1
ATOM 3712 C CA . ILE A 1 466 ? 18.337 -19.788 -10.728 1.00 97.94 466 ILE A CA 1
ATOM 3713 C C . ILE A 1 466 ? 19.254 -20.743 -11.479 1.00 97.94 466 ILE A C 1
ATOM 3715 O O . ILE A 1 466 ? 20.353 -20.362 -11.865 1.00 97.94 466 ILE A O 1
ATOM 3719 N N . ASN A 1 467 ? 18.772 -21.955 -11.737 1.00 97.81 467 ASN A N 1
ATOM 3720 C CA . ASN A 1 467 ? 19.226 -22.766 -12.855 1.00 97.81 467 ASN A CA 1
ATOM 3721 C C . ASN A 1 467 ? 18.338 -22.426 -14.059 1.00 97.81 467 ASN A C 1
ATOM 3723 O O . ASN A 1 467 ? 17.128 -22.637 -13.979 1.00 97.81 467 ASN A O 1
ATOM 3727 N N . TYR A 1 468 ? 18.899 -21.903 -15.149 1.00 96.38 468 TYR A N 1
ATOM 3728 C CA . TYR A 1 468 ? 18.118 -21.472 -16.318 1.00 96.38 468 TYR A CA 1
ATOM 3729 C C . TYR A 1 468 ? 17.958 -22.544 -17.409 1.00 96.38 468 TYR A C 1
ATOM 3731 O O . TYR A 1 468 ? 17.324 -22.267 -18.425 1.00 96.38 468 TYR A O 1
ATOM 3739 N N . ALA A 1 469 ? 18.516 -23.745 -17.217 1.00 96.00 469 ALA A N 1
ATOM 3740 C CA . ALA A 1 469 ? 18.294 -24.942 -18.037 1.00 96.00 469 ALA A CA 1
ATOM 3741 C C . ALA A 1 469 ? 18.241 -24.691 -19.570 1.00 96.00 469 ALA A C 1
ATOM 3743 O O . ALA A 1 469 ? 17.216 -24.961 -20.215 1.00 96.00 469 ALA A O 1
ATOM 3744 N N . PRO A 1 470 ? 19.324 -24.171 -20.183 1.00 93.56 470 PRO A N 1
ATOM 3745 C CA . PRO A 1 470 ? 19.314 -23.640 -21.540 1.00 93.56 470 PRO A CA 1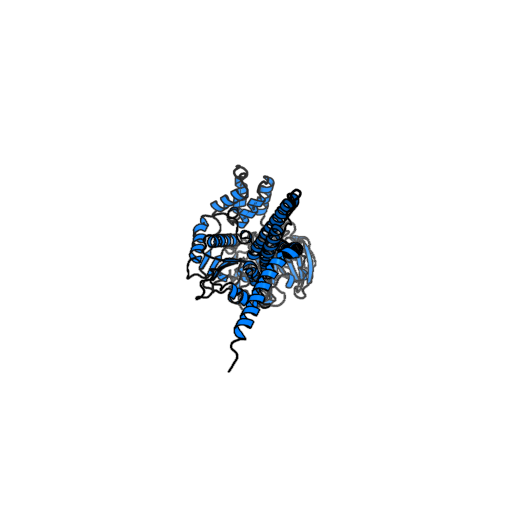
ATOM 3746 C C . PRO A 1 470 ? 18.826 -24.652 -22.578 1.00 93.56 470 PRO A C 1
ATOM 3748 O O . PRO A 1 470 ? 19.257 -25.806 -22.619 1.00 93.56 470 PRO A O 1
ATOM 3751 N N . GLY A 1 471 ? 17.946 -24.187 -23.467 1.00 89.44 471 GLY A N 1
ATOM 3752 C CA . GLY A 1 471 ? 17.292 -25.005 -24.494 1.00 89.44 471 GLY A CA 1
ATOM 3753 C C . GLY A 1 471 ? 16.104 -25.834 -23.995 1.00 89.44 471 GLY A C 1
ATOM 3754 O O . GLY A 1 471 ? 15.541 -26.593 -24.779 1.00 89.44 471 GLY A O 1
ATOM 3755 N N . THR A 1 472 ? 15.713 -25.695 -22.726 1.00 93.50 472 THR A N 1
ATOM 3756 C CA . THR A 1 472 ? 14.536 -26.343 -22.131 1.00 93.50 472 THR A CA 1
ATOM 3757 C C . THR A 1 472 ? 13.712 -25.323 -21.335 1.00 93.50 472 THR A C 1
ATOM 3759 O O . THR A 1 472 ? 14.078 -24.154 -21.264 1.00 93.50 472 THR A O 1
ATOM 3762 N N . THR A 1 473 ? 12.606 -25.760 -20.730 1.00 91.62 473 THR A N 1
ATOM 3763 C CA . THR A 1 473 ? 11.800 -24.969 -19.778 1.00 91.62 473 THR A CA 1
ATOM 3764 C C . THR A 1 473 ? 11.844 -25.564 -18.365 1.00 91.62 473 THR A C 1
ATOM 3766 O O . THR A 1 473 ? 10.913 -25.383 -17.588 1.00 91.62 473 THR A O 1
ATOM 3769 N N . ASN A 1 474 ? 12.878 -26.351 -18.052 1.00 94.75 474 ASN A N 1
ATOM 3770 C CA . ASN A 1 474 ? 13.052 -27.018 -16.756 1.00 94.75 474 ASN A CA 1
ATOM 3771 C C . ASN A 1 474 ? 13.881 -26.160 -15.787 1.00 94.75 474 ASN A C 1
ATOM 3773 O O . ASN A 1 474 ? 14.697 -26.689 -15.027 1.00 94.75 474 ASN A O 1
ATOM 3777 N N . ASP A 1 475 ? 13.709 -24.842 -15.859 1.00 96.88 475 ASP A N 1
ATOM 3778 C CA . ASP A 1 475 ? 14.384 -23.905 -14.975 1.00 96.88 475 ASP A CA 1
ATOM 3779 C C . ASP A 1 475 ? 13.971 -24.138 -13.514 1.00 96.88 475 ASP A C 1
ATOM 3781 O O . ASP A 1 475 ? 12.913 -24.703 -13.217 1.00 96.88 475 ASP A O 1
ATOM 3785 N N . LYS A 1 476 ? 14.828 -23.730 -12.578 1.00 97.38 476 LYS A N 1
ATOM 3786 C CA . LYS A 1 476 ? 14.574 -23.861 -11.139 1.00 97.38 476 LYS A CA 1
ATOM 3787 C C . LYS A 1 476 ? 15.112 -22.660 -10.390 1.00 97.38 476 LYS A C 1
ATOM 3789 O O . LYS A 1 476 ? 16.229 -22.225 -10.652 1.00 97.38 476 LYS A O 1
ATOM 3794 N N . ILE A 1 477 ? 14.389 -22.208 -9.373 1.00 97.12 477 ILE A N 1
ATOM 3795 C CA . ILE A 1 477 ? 14.954 -21.322 -8.356 1.00 97.12 477 ILE A CA 1
ATOM 3796 C C . ILE A 1 477 ? 15.787 -22.179 -7.396 1.00 97.12 477 ILE A C 1
ATOM 3798 O O . ILE A 1 477 ? 15.261 -23.077 -6.743 1.00 97.12 477 ILE A O 1
ATOM 3802 N N . ILE A 1 478 ? 17.095 -21.929 -7.346 1.00 96.88 478 ILE A N 1
ATOM 3803 C CA . ILE A 1 478 ? 18.040 -22.610 -6.448 1.00 96.88 478 ILE A CA 1
ATOM 3804 C C . ILE A 1 478 ? 18.028 -21.938 -5.072 1.00 96.88 478 ILE A C 1
ATOM 3806 O O . ILE A 1 478 ? 18.114 -22.611 -4.049 1.00 96.88 478 ILE A O 1
ATOM 3810 N N . GLN A 1 479 ? 17.951 -20.605 -5.047 1.00 95.94 479 GLN A N 1
ATOM 3811 C CA . GLN A 1 479 ? 17.973 -19.804 -3.825 1.00 95.94 479 GLN A CA 1
ATOM 3812 C C . GLN A 1 479 ? 17.179 -18.509 -4.015 1.00 95.94 479 GLN A C 1
ATOM 3814 O O . GLN A 1 479 ? 17.260 -17.881 -5.070 1.00 95.94 479 GLN A O 1
ATOM 3819 N N . GLY A 1 480 ? 16.453 -18.085 -2.980 1.00 93.75 480 GLY A N 1
ATOM 3820 C CA . GLY A 1 480 ? 15.501 -16.973 -3.062 1.00 93.75 480 GLY A CA 1
ATOM 3821 C C . GLY A 1 480 ? 14.126 -17.423 -3.585 1.00 93.75 480 GLY A C 1
ATOM 3822 O O . GLY A 1 480 ? 13.870 -18.626 -3.637 1.00 93.75 480 GLY A O 1
ATOM 3823 N N . PRO A 1 481 ? 13.230 -16.493 -3.965 1.00 94.31 481 PRO A N 1
ATOM 3824 C CA . PRO A 1 481 ? 13.397 -15.038 -3.935 1.00 94.31 481 PRO A CA 1
ATOM 3825 C C . PRO A 1 481 ? 13.601 -14.508 -2.513 1.00 94.31 481 PRO A C 1
ATOM 3827 O O . PRO A 1 481 ? 12.899 -14.914 -1.595 1.00 94.31 481 PRO A O 1
ATOM 3830 N N . MET A 1 482 ? 14.551 -13.602 -2.331 1.00 93.38 482 MET A N 1
ATOM 3831 C CA . MET A 1 482 ? 14.801 -12.911 -1.060 1.00 93.38 482 MET A CA 1
ATOM 3832 C C . MET A 1 482 ? 15.302 -11.501 -1.344 1.00 93.38 482 MET A C 1
ATOM 3834 O O . MET A 1 482 ? 15.611 -11.174 -2.491 1.00 93.38 482 MET A O 1
ATOM 3838 N N . THR A 1 483 ? 15.365 -10.641 -0.337 1.00 90.88 483 THR A N 1
ATOM 3839 C CA . THR A 1 483 ? 15.900 -9.290 -0.530 1.00 90.88 483 THR A CA 1
ATOM 3840 C C . THR A 1 483 ? 17.385 -9.326 -0.903 1.00 90.88 483 THR A C 1
ATOM 3842 O O . THR A 1 483 ? 18.108 -10.269 -0.574 1.00 90.88 483 THR A O 1
ATOM 3845 N N . ILE A 1 484 ? 17.874 -8.285 -1.582 1.00 92.31 484 ILE A N 1
ATOM 3846 C CA . ILE A 1 484 ? 19.298 -8.181 -1.950 1.00 92.31 484 ILE A CA 1
ATOM 3847 C C . ILE A 1 484 ? 20.197 -8.285 -0.714 1.00 92.31 484 ILE A C 1
ATOM 3849 O O . ILE A 1 484 ? 21.209 -8.975 -0.764 1.00 92.31 484 ILE A O 1
ATOM 3853 N N . ILE A 1 485 ? 19.809 -7.672 0.407 1.00 93.62 485 ILE A N 1
ATOM 3854 C CA . ILE A 1 485 ? 20.564 -7.757 1.663 1.00 93.62 485 ILE A CA 1
ATOM 3855 C C . ILE A 1 485 ? 20.464 -9.112 2.360 1.00 93.62 485 ILE A C 1
ATOM 3857 O O . ILE A 1 485 ? 21.304 -9.394 3.201 1.00 93.62 485 ILE A O 1
ATOM 3861 N N . GLU A 1 486 ? 19.470 -9.946 2.059 1.00 92.88 486 GLU A N 1
ATOM 3862 C CA . GLU A 1 486 ? 19.433 -11.331 2.544 1.00 92.88 486 GLU A CA 1
ATOM 3863 C C . GLU A 1 486 ? 20.344 -12.228 1.704 1.00 92.88 486 GLU A C 1
ATOM 3865 O O . GLU A 1 486 ? 21.032 -13.079 2.255 1.00 92.88 486 GLU A O 1
ATOM 3870 N N . MET A 1 487 ? 20.409 -11.998 0.388 1.00 94.88 487 MET A N 1
ATOM 3871 C CA . MET A 1 487 ? 21.333 -12.717 -0.495 1.00 94.88 487 MET A CA 1
ATOM 3872 C C . MET A 1 487 ? 22.794 -12.293 -0.266 1.00 94.88 487 MET A C 1
ATOM 3874 O O . MET A 1 487 ? 23.702 -13.119 -0.246 1.00 94.88 487 MET A O 1
ATOM 3878 N N . PHE A 1 488 ? 23.021 -10.991 -0.094 1.00 96.62 488 PHE A N 1
ATOM 3879 C CA . PHE A 1 488 ? 24.332 -10.356 -0.012 1.00 96.62 488 PHE A CA 1
ATOM 3880 C C . PHE A 1 488 ? 24.364 -9.386 1.177 1.00 96.62 488 PHE A C 1
ATOM 3882 O O . PHE A 1 488 ? 24.274 -8.167 1.024 1.00 96.62 488 PHE A O 1
ATOM 3889 N N . HIS A 1 489 ? 24.505 -9.930 2.390 1.00 96.19 489 HIS A N 1
ATOM 3890 C CA . HIS A 1 489 ? 24.463 -9.164 3.648 1.00 96.19 489 HIS A CA 1
ATOM 3891 C C . HIS A 1 489 ? 25.408 -7.956 3.695 1.00 96.19 489 HIS A C 1
ATOM 3893 O O . HIS A 1 489 ? 25.094 -6.941 4.320 1.00 96.19 489 HIS A O 1
ATOM 3899 N N . PHE A 1 490 ? 26.543 -8.036 3.004 1.00 97.25 490 PHE A N 1
ATOM 3900 C CA . PHE A 1 490 ? 27.537 -6.966 2.933 1.00 97.25 490 PHE A CA 1
ATOM 3901 C C . PHE A 1 490 ? 27.072 -5.719 2.157 1.00 97.25 490 PHE A C 1
ATOM 3903 O O . PHE A 1 490 ? 27.765 -4.707 2.195 1.00 97.25 490 PHE A O 1
ATOM 3910 N N . PHE A 1 491 ? 25.920 -5.748 1.475 1.00 97.25 491 PHE A N 1
ATOM 3911 C CA . PHE A 1 491 ? 25.352 -4.556 0.834 1.00 97.25 491 PHE A CA 1
ATOM 3912 C C . PHE A 1 491 ? 24.542 -3.658 1.767 1.00 97.25 491 PHE A C 1
ATOM 3914 O O . PHE A 1 491 ? 24.180 -2.551 1.362 1.00 97.25 491 PHE A O 1
ATOM 3921 N N . LYS A 1 492 ? 24.276 -4.079 3.007 1.00 95.12 492 LYS A N 1
ATOM 3922 C CA . LYS A 1 492 ? 23.557 -3.258 3.986 1.00 95.12 492 LYS A CA 1
ATOM 3923 C C . LYS A 1 492 ? 24.282 -1.927 4.232 1.00 95.12 492 LYS A C 1
ATOM 3925 O O . LYS A 1 492 ? 25.471 -1.915 4.538 1.00 95.12 492 LYS A O 1
ATOM 3930 N N . GLY A 1 493 ? 23.562 -0.812 4.120 1.00 87.62 493 GLY A N 1
ATOM 3931 C CA . GLY A 1 493 ? 24.104 0.542 4.259 1.00 87.62 493 GLY A CA 1
ATOM 3932 C C . GLY A 1 493 ? 24.829 1.074 3.018 1.00 87.62 493 GLY A C 1
ATOM 3933 O O . GLY A 1 493 ? 25.436 2.140 3.085 1.00 87.62 493 GLY A O 1
ATOM 3934 N N . THR A 1 494 ? 24.781 0.359 1.890 1.00 94.81 494 THR A N 1
ATOM 3935 C CA . THR A 1 494 ? 25.392 0.780 0.617 1.00 94.81 494 THR A CA 1
ATOM 3936 C C . THR A 1 494 ? 24.325 1.166 -0.408 1.00 94.81 494 THR A C 1
ATOM 3938 O O . THR A 1 494 ? 23.142 0.866 -0.244 1.00 94.81 494 THR A O 1
ATOM 3941 N N . VAL A 1 495 ? 24.735 1.773 -1.527 1.00 91.62 495 VAL A N 1
ATOM 3942 C CA . VAL A 1 495 ? 23.815 2.101 -2.635 1.00 91.62 495 VAL A CA 1
ATOM 3943 C C . VAL A 1 495 ? 23.146 0.865 -3.261 1.00 91.62 495 VAL A C 1
ATOM 3945 O O . VAL A 1 495 ? 22.103 0.998 -3.897 1.00 91.62 495 VAL A O 1
ATOM 3948 N N . PHE A 1 496 ? 23.709 -0.329 -3.044 1.00 95.75 496 PHE A N 1
ATOM 3949 C CA . PHE A 1 496 ? 23.227 -1.609 -3.572 1.00 95.75 496 PHE A CA 1
ATOM 3950 C C . PHE A 1 496 ? 22.193 -2.301 -2.671 1.00 95.75 496 PHE A C 1
ATOM 3952 O O . PHE A 1 496 ? 21.635 -3.319 -3.066 1.00 95.75 496 PHE A O 1
ATOM 3959 N N . GLU A 1 497 ? 21.900 -1.766 -1.479 1.00 91.50 497 GLU A N 1
ATOM 3960 C CA . GLU A 1 497 ? 20.990 -2.389 -0.500 1.00 91.50 497 GLU A CA 1
ATOM 3961 C C . GLU A 1 497 ? 19.598 -2.706 -1.075 1.00 91.50 497 GLU A C 1
ATOM 3963 O O . GLU A 1 497 ? 18.976 -3.703 -0.712 1.00 91.50 497 GLU A O 1
ATOM 3968 N N . SER A 1 498 ? 19.101 -1.862 -1.980 1.00 82.56 498 SER A N 1
ATOM 3969 C CA . SER A 1 498 ? 17.708 -1.910 -2.439 1.00 82.56 498 SER A CA 1
ATOM 3970 C C . SER A 1 498 ? 17.527 -2.181 -3.929 1.00 82.56 498 SER A C 1
ATOM 3972 O O . SER A 1 498 ? 16.398 -2.414 -4.355 1.00 82.56 498 SER A O 1
ATOM 3974 N N . SER A 1 499 ? 18.591 -2.118 -4.736 1.00 91.50 499 SER A N 1
ATOM 3975 C CA . SER A 1 499 ? 18.534 -2.397 -6.177 1.00 91.50 499 SER A CA 1
ATOM 3976 C C . SER A 1 499 ? 19.929 -2.508 -6.792 1.00 91.50 499 SER A C 1
ATOM 3978 O O . SER A 1 499 ? 20.902 -1.990 -6.245 1.00 91.50 499 SER A O 1
ATOM 3980 N N . VAL A 1 500 ? 19.996 -3.129 -7.967 1.00 96.06 500 VAL A N 1
ATOM 3981 C CA . VAL A 1 500 ? 21.178 -3.203 -8.836 1.00 96.06 500 VAL A CA 1
ATOM 3982 C C . VAL A 1 500 ? 20.713 -2.857 -10.249 1.00 96.06 500 VAL A C 1
ATOM 3984 O O . VAL A 1 500 ? 19.674 -3.361 -10.667 1.00 96.06 500 VAL A O 1
ATOM 3987 N N . ASP A 1 501 ? 21.438 -1.991 -10.957 1.00 95.94 501 ASP A N 1
ATOM 3988 C CA . ASP A 1 501 ? 21.037 -1.531 -12.294 1.00 95.94 501 ASP A CA 1
ATOM 3989 C C . ASP A 1 501 ? 21.519 -2.488 -13.395 1.00 95.94 501 ASP A C 1
ATOM 3991 O O . ASP A 1 501 ? 20.821 -2.709 -14.370 1.00 95.94 501 ASP A O 1
ATOM 3995 N N . SER A 1 502 ? 22.709 -3.073 -13.255 1.00 98.12 502 SER A N 1
ATOM 3996 C CA . SER A 1 502 ? 23.225 -4.093 -14.178 1.00 98.12 502 SER A CA 1
ATOM 3997 C C . SER A 1 502 ? 24.365 -4.877 -13.540 1.00 98.12 502 SER A C 1
ATOM 3999 O O . SER A 1 502 ? 24.897 -4.473 -12.505 1.00 98.12 502 SER A O 1
ATOM 4001 N N . ALA A 1 503 ? 24.744 -6.007 -14.132 1.00 98.44 503 ALA A N 1
ATOM 4002 C CA . ALA A 1 503 ? 25.874 -6.791 -13.665 1.00 98.44 503 ALA A CA 1
ATOM 4003 C C . ALA A 1 503 ? 26.482 -7.630 -14.791 1.00 98.44 503 ALA A C 1
ATOM 4005 O O . ALA A 1 503 ? 25.830 -7.892 -15.797 1.00 98.44 503 ALA A O 1
ATOM 4006 N N . PHE A 1 504 ? 27.729 -8.058 -14.616 1.00 98.00 504 PHE A N 1
ATOM 4007 C CA . PHE A 1 504 ? 28.339 -9.111 -15.425 1.00 98.00 504 PHE A CA 1
ATOM 4008 C C . PHE A 1 504 ? 29.445 -9.828 -14.640 1.00 98.00 504 PHE A C 1
ATOM 4010 O O . PHE A 1 504 ? 30.053 -9.262 -13.728 1.00 98.00 504 PHE A O 1
ATOM 4017 N N . GLU A 1 505 ? 29.712 -11.082 -14.989 1.00 96.62 505 GLU A N 1
ATOM 4018 C CA . GLU A 1 505 ? 30.765 -11.885 -14.373 1.00 96.62 505 GLU A CA 1
ATOM 4019 C C . GLU A 1 505 ? 32.178 -11.457 -14.811 1.00 96.62 505 GLU A C 1
ATOM 4021 O O . GLU A 1 505 ? 32.441 -11.165 -15.978 1.00 96.62 505 GLU A O 1
ATOM 4026 N N . SER A 1 506 ? 33.111 -11.435 -13.860 1.00 96.38 506 SER A N 1
ATOM 4027 C CA . SER A 1 506 ? 34.540 -11.243 -14.121 1.00 96.38 506 SER A CA 1
ATOM 4028 C C . SER A 1 506 ? 35.116 -12.473 -14.832 1.00 96.38 506 SER A C 1
ATOM 4030 O O . SER A 1 506 ? 34.505 -13.533 -14.837 1.00 96.38 506 SER A O 1
ATOM 4032 N N . THR A 1 507 ? 36.322 -12.381 -15.393 1.00 95.12 507 THR A N 1
ATOM 4033 C CA . THR A 1 507 ? 37.090 -13.583 -15.780 1.00 95.12 507 THR A CA 1
ATOM 4034 C C . THR A 1 507 ? 37.820 -14.222 -14.604 1.00 95.12 507 THR A C 1
ATOM 4036 O O . THR A 1 507 ? 38.320 -15.342 -14.720 1.00 95.12 507 THR A O 1
ATOM 4039 N N . VAL A 1 508 ? 37.889 -13.530 -13.464 1.00 95.44 508 VAL A N 1
ATOM 4040 C CA . VAL A 1 508 ? 38.293 -14.150 -12.205 1.00 95.44 508 VAL A CA 1
ATOM 4041 C C . VAL A 1 508 ? 37.122 -14.982 -11.693 1.00 95.44 508 VAL A C 1
ATOM 4043 O O . VAL A 1 508 ? 36.008 -14.474 -11.572 1.00 95.44 508 VAL A O 1
ATOM 4046 N N . SER A 1 509 ? 37.391 -16.256 -11.396 1.00 94.50 509 SER A N 1
ATOM 4047 C CA . SER A 1 509 ? 36.364 -17.191 -10.933 1.00 94.50 509 SER A CA 1
ATOM 4048 C C . SER A 1 509 ? 35.597 -16.614 -9.751 1.00 94.50 509 SER A C 1
ATOM 4050 O O . SER A 1 509 ? 36.189 -16.079 -8.814 1.00 94.50 509 SER A O 1
ATOM 4052 N N . ASP A 1 510 ? 34.282 -16.777 -9.803 1.00 96.38 510 ASP A N 1
ATOM 4053 C CA . ASP A 1 510 ? 33.329 -16.404 -8.755 1.00 96.38 510 ASP A CA 1
ATOM 4054 C C . ASP A 1 510 ? 33.210 -14.908 -8.468 1.00 96.38 510 ASP A C 1
ATOM 4056 O O . ASP A 1 510 ? 32.486 -14.517 -7.552 1.00 96.38 510 ASP A O 1
ATOM 4060 N N . GLU A 1 511 ? 33.878 -14.063 -9.254 1.00 97.56 511 GLU A N 1
ATOM 4061 C CA . GLU A 1 511 ? 33.778 -12.617 -9.133 1.00 97.56 511 GLU A CA 1
ATOM 4062 C C . GLU A 1 511 ? 32.751 -12.042 -10.120 1.00 97.56 511 GLU A C 1
ATOM 4064 O O . GLU A 1 511 ? 32.635 -12.491 -11.263 1.00 97.56 511 GLU A O 1
ATOM 4069 N N . ALA A 1 512 ? 32.014 -11.015 -9.696 1.00 98.06 512 ALA A N 1
ATOM 4070 C CA . ALA A 1 512 ? 31.090 -10.273 -10.554 1.00 98.06 512 ALA A CA 1
ATOM 4071 C C . ALA A 1 512 ? 31.128 -8.771 -10.257 1.00 98.06 512 ALA A C 1
ATOM 4073 O O . ALA A 1 512 ? 31.307 -8.351 -9.110 1.00 98.06 512 ALA A O 1
ATOM 4074 N N . TYR A 1 513 ? 30.934 -7.975 -11.306 1.00 98.25 513 TYR A N 1
ATOM 4075 C CA . TYR A 1 513 ? 30.771 -6.528 -11.238 1.00 98.25 513 TYR A CA 1
ATOM 4076 C C . TYR A 1 513 ? 29.281 -6.199 -11.238 1.00 98.25 513 TYR A C 1
ATOM 4078 O O . TYR A 1 513 ? 28.577 -6.561 -12.176 1.00 98.25 513 TYR A O 1
ATOM 4086 N N . LEU A 1 514 ? 28.800 -5.518 -10.200 1.00 98.50 514 LEU A N 1
ATOM 4087 C CA . LEU A 1 514 ? 27.420 -5.051 -10.066 1.00 98.50 514 LEU A CA 1
ATOM 4088 C C . LEU A 1 514 ? 27.416 -3.524 -10.108 1.00 98.50 514 LEU A C 1
ATOM 4090 O O . LEU A 1 514 ? 28.176 -2.897 -9.381 1.00 98.50 514 LEU A O 1
ATOM 4094 N N . PHE A 1 515 ? 26.556 -2.910 -10.909 1.00 98.19 515 PHE A N 1
ATOM 4095 C CA . PHE A 1 515 ? 26.522 -1.463 -11.126 1.00 98.19 515 PHE A CA 1
ATOM 4096 C C . PHE A 1 515 ? 25.275 -0.832 -10.516 1.00 98.19 515 PHE A C 1
ATOM 4098 O O . PHE A 1 515 ? 24.180 -1.395 -10.584 1.00 98.19 515 PHE A O 1
ATOM 4105 N N . LYS A 1 516 ? 25.443 0.352 -9.924 1.00 96.19 516 LYS A N 1
ATOM 4106 C CA . LYS A 1 516 ? 24.351 1.174 -9.401 1.00 96.19 516 LYS A CA 1
ATOM 4107 C C . LYS A 1 516 ? 24.691 2.653 -9.528 1.00 96.19 516 LYS A C 1
ATOM 4109 O O . LYS A 1 516 ? 25.604 3.149 -8.866 1.00 96.19 516 LYS A O 1
ATOM 4114 N N . GLY A 1 517 ? 23.942 3.376 -10.358 1.00 91.44 517 GLY A N 1
ATOM 4115 C CA . GLY A 1 517 ? 24.262 4.762 -10.692 1.00 91.44 517 GLY A CA 1
ATOM 4116 C C . GLY A 1 517 ? 25.700 4.880 -11.202 1.00 91.44 517 GLY A C 1
ATOM 4117 O O . GLY A 1 517 ? 26.118 4.120 -12.065 1.00 91.44 517 GLY A O 1
ATOM 4118 N N . ASN A 1 518 ? 26.485 5.796 -10.642 1.00 91.88 518 ASN A N 1
ATOM 4119 C CA . ASN A 1 518 ? 27.892 5.991 -11.007 1.00 91.88 518 ASN A CA 1
ATOM 4120 C C . ASN A 1 518 ? 28.881 5.128 -10.196 1.00 91.88 518 ASN A C 1
ATOM 4122 O O . ASN A 1 518 ? 30.076 5.435 -10.181 1.00 91.88 518 ASN A O 1
ATOM 4126 N N . GLN A 1 519 ? 28.408 4.090 -9.500 1.00 97.50 519 GLN A N 1
ATOM 4127 C CA . GLN A 1 519 ? 29.237 3.178 -8.712 1.00 97.50 519 GLN A CA 1
ATOM 4128 C C . GLN A 1 519 ? 29.149 1.743 -9.229 1.00 97.50 519 GLN A C 1
ATOM 4130 O O . GLN A 1 519 ? 28.152 1.338 -9.831 1.00 97.50 519 GLN A O 1
ATOM 4135 N N . TYR A 1 520 ? 30.183 0.958 -8.937 1.00 97.56 520 TYR A N 1
ATOM 4136 C CA . TYR A 1 520 ? 30.152 -0.491 -9.065 1.00 97.56 520 TYR A CA 1
ATOM 4137 C C . TYR A 1 520 ? 30.645 -1.164 -7.783 1.00 97.56 520 TYR A C 1
ATOM 4139 O O . TYR A 1 520 ? 31.504 -0.632 -7.076 1.00 97.56 520 TYR A O 1
ATOM 4147 N N . ALA A 1 521 ? 30.109 -2.346 -7.506 1.00 98.06 521 ALA A N 1
ATOM 4148 C CA . ALA A 1 521 ? 30.603 -3.280 -6.518 1.00 98.06 521 ALA A CA 1
ATOM 4149 C C . ALA A 1 521 ? 31.274 -4.459 -7.227 1.00 98.06 521 ALA A C 1
ATOM 4151 O O . ALA A 1 521 ? 30.689 -5.055 -8.129 1.00 98.06 521 ALA A O 1
ATOM 4152 N N . LEU A 1 522 ? 32.487 -4.806 -6.808 1.00 97.75 522 LEU A N 1
ATOM 4153 C CA . LEU A 1 522 ? 33.113 -6.084 -7.131 1.00 97.75 522 LEU A CA 1
ATOM 4154 C C . LEU A 1 522 ? 32.858 -7.025 -5.956 1.00 97.75 522 LEU A C 1
ATOM 4156 O O . LEU A 1 522 ? 33.180 -6.685 -4.814 1.00 97.75 522 LEU A O 1
ATOM 4160 N N . ILE A 1 523 ? 32.266 -8.182 -6.226 1.00 98.00 523 ILE A N 1
ATOM 4161 C CA . ILE A 1 523 ? 31.913 -9.172 -5.203 1.00 98.00 523 ILE A CA 1
ATOM 4162 C C . ILE A 1 523 ? 32.480 -10.530 -5.570 1.00 98.00 523 ILE A C 1
ATOM 4164 O O . ILE A 1 523 ? 32.647 -10.814 -6.753 1.00 98.00 523 ILE A O 1
ATOM 4168 N N . ASN A 1 524 ? 32.685 -11.382 -4.570 1.00 97.69 524 ASN A N 1
ATOM 4169 C CA . ASN A 1 524 ? 32.684 -12.821 -4.788 1.00 97.69 524 ASN A CA 1
ATOM 4170 C C . ASN A 1 524 ? 31.287 -13.350 -4.447 1.00 97.69 524 ASN A C 1
ATOM 4172 O O . ASN A 1 524 ? 30.821 -13.137 -3.328 1.00 97.69 524 ASN A O 1
ATOM 4176 N N . TYR A 1 525 ? 30.601 -13.987 -5.396 1.00 96.06 525 TYR A N 1
ATOM 4177 C CA . TYR A 1 525 ? 29.218 -14.440 -5.200 1.00 96.06 525 TYR A CA 1
ATOM 4178 C C . TYR A 1 525 ? 29.112 -15.896 -4.712 1.00 96.06 525 TYR A C 1
ATOM 4180 O O . TYR A 1 525 ? 28.044 -16.298 -4.257 1.00 96.06 525 TYR A O 1
ATOM 4188 N N . ASN A 1 526 ? 30.188 -16.687 -4.801 1.00 93.94 526 ASN A N 1
ATOM 4189 C CA . ASN A 1 526 ? 30.214 -18.090 -4.365 1.00 93.94 526 ASN A CA 1
ATOM 4190 C C . ASN A 1 526 ? 30.632 -18.231 -2.891 1.00 93.94 526 ASN A C 1
ATOM 4192 O O . ASN A 1 526 ? 30.020 -18.979 -2.136 1.00 93.94 526 ASN A O 1
ATOM 4196 N N . ASN A 1 527 ? 31.640 -17.464 -2.469 1.00 94.38 527 ASN A N 1
ATOM 4197 C CA . ASN A 1 527 ? 31.965 -17.185 -1.073 1.00 94.38 527 ASN A CA 1
ATOM 4198 C C . ASN A 1 527 ? 31.538 -15.738 -0.778 1.00 94.38 527 ASN A C 1
ATOM 4200 O O . ASN A 1 527 ? 32.357 -14.837 -0.972 1.00 94.38 527 ASN A O 1
ATOM 4204 N N . PRO A 1 528 ? 30.277 -15.487 -0.376 1.00 93.81 528 PRO A N 1
ATOM 4205 C CA . PRO A 1 528 ? 29.675 -14.159 -0.431 1.00 93.81 528 PRO A CA 1
ATOM 4206 C C . PRO A 1 528 ? 30.426 -13.119 0.410 1.00 93.81 528 PRO A C 1
ATOM 4208 O O . PRO A 1 528 ? 30.256 -13.041 1.626 1.00 93.81 528 PRO A O 1
ATOM 4211 N N . HIS A 1 529 ? 31.218 -12.270 -0.245 1.00 97.50 529 HIS A N 1
ATOM 4212 C CA . HIS A 1 529 ? 31.839 -11.101 0.375 1.00 97.50 529 HIS A CA 1
ATOM 4213 C C . HIS A 1 529 ? 32.038 -9.960 -0.627 1.00 97.50 529 HIS A C 1
ATOM 4215 O O . HIS A 1 529 ? 32.155 -10.162 -1.840 1.00 97.50 529 HIS A O 1
ATOM 4221 N N . LEU A 1 530 ? 32.100 -8.743 -0.087 1.00 97.69 530 LEU A N 1
ATOM 4222 C CA . LEU A 1 530 ? 32.409 -7.536 -0.839 1.00 97.69 530 LEU A CA 1
ATOM 4223 C C . LEU A 1 530 ? 33.922 -7.417 -1.042 1.00 97.69 530 LEU A C 1
ATOM 4225 O O . LEU A 1 530 ? 34.670 -7.413 -0.066 1.00 97.69 530 LEU A O 1
ATOM 4229 N N . ILE A 1 531 ? 34.365 -7.272 -2.291 1.00 96.81 531 ILE A N 1
ATOM 4230 C CA . ILE A 1 531 ? 35.775 -7.030 -2.624 1.00 96.81 531 ILE A CA 1
ATOM 4231 C C . ILE A 1 531 ? 36.045 -5.522 -2.674 1.00 96.81 531 ILE A C 1
ATOM 4233 O O . ILE A 1 531 ? 37.017 -5.047 -2.090 1.00 96.81 531 ILE A O 1
ATOM 4237 N N . ALA A 1 532 ? 35.191 -4.753 -3.360 1.00 95.94 532 ALA A N 1
ATOM 4238 C CA . ALA A 1 532 ? 35.310 -3.295 -3.435 1.00 95.94 532 ALA A CA 1
ATOM 4239 C C . ALA A 1 532 ? 33.988 -2.622 -3.830 1.00 95.94 532 ALA A C 1
ATOM 4241 O O . ALA A 1 532 ? 33.194 -3.216 -4.552 1.00 95.94 532 ALA A O 1
ATOM 4242 N N . ILE A 1 533 ? 33.809 -1.356 -3.433 1.00 97.06 533 ILE A N 1
ATOM 4243 C CA . ILE A 1 533 ? 32.856 -0.414 -4.043 1.00 97.06 533 ILE A CA 1
ATOM 4244 C C . ILE A 1 533 ? 33.651 0.798 -4.512 1.00 97.06 533 ILE A C 1
ATOM 4246 O O . ILE A 1 533 ? 34.433 1.349 -3.737 1.00 97.06 533 ILE A O 1
ATOM 4250 N N . ARG A 1 534 ? 33.485 1.183 -5.776 1.00 95.81 534 ARG A N 1
ATOM 4251 C CA . ARG A 1 534 ? 34.219 2.289 -6.407 1.00 95.81 534 ARG A CA 1
ATOM 4252 C C . ARG A 1 534 ? 33.337 3.037 -7.391 1.00 95.81 534 ARG A C 1
ATOM 4254 O O . ARG A 1 534 ? 32.293 2.528 -7.807 1.00 95.81 534 ARG A O 1
ATOM 4261 N N . HIS A 1 535 ? 33.767 4.225 -7.801 1.00 95.44 535 HIS A N 1
ATOM 4262 C CA . HIS A 1 535 ? 33.145 4.880 -8.947 1.00 95.44 535 HIS A CA 1
ATOM 4263 C C . HIS A 1 535 ? 33.429 4.099 -10.234 1.00 95.44 535 HIS A C 1
ATOM 4265 O O . HIS A 1 535 ? 34.500 3.515 -10.393 1.00 95.44 535 HIS A O 1
ATOM 4271 N N . VAL A 1 536 ? 32.483 4.098 -11.177 1.00 94.94 536 VAL A N 1
ATOM 4272 C CA . VAL A 1 536 ? 32.639 3.390 -12.463 1.00 94.94 536 VAL A CA 1
ATOM 4273 C C . VAL A 1 536 ? 33.932 3.800 -13.164 1.00 94.94 536 VAL A C 1
ATOM 4275 O O . VAL A 1 536 ? 34.700 2.936 -13.563 1.00 94.94 536 VAL A O 1
ATOM 4278 N N . THR A 1 537 ? 34.230 5.096 -13.224 1.00 93.62 537 THR A N 1
ATOM 4279 C CA . THR A 1 537 ? 35.431 5.632 -13.884 1.00 93.62 537 THR A CA 1
ATOM 4280 C C . THR A 1 537 ? 36.744 5.338 -13.153 1.00 93.62 537 THR A C 1
ATOM 4282 O O . THR A 1 537 ? 37.808 5.507 -13.741 1.00 93.62 537 THR A O 1
ATOM 4285 N N . GLU A 1 538 ? 36.700 4.879 -11.899 1.00 92.06 538 GLU A N 1
ATOM 4286 C CA . GLU A 1 538 ? 37.891 4.430 -11.163 1.00 92.06 538 GLU A CA 1
ATOM 4287 C C . GLU A 1 538 ? 38.261 2.981 -11.491 1.00 92.06 538 GLU A C 1
ATOM 4289 O O . GLU A 1 538 ? 39.430 2.619 -11.400 1.00 92.06 538 GLU A O 1
ATOM 4294 N N . GLY A 1 539 ? 37.278 2.137 -11.821 1.00 90.94 539 GLY A N 1
ATOM 4295 C CA . GLY A 1 539 ? 37.501 0.736 -12.205 1.00 90.94 539 GLY A CA 1
ATOM 4296 C C . GLY A 1 539 ? 37.534 0.507 -13.712 1.00 90.94 539 GLY A C 1
ATOM 4297 O O . GLY A 1 539 ? 38.181 -0.430 -14.170 1.00 90.94 539 GLY A O 1
ATOM 4298 N N . PHE A 1 540 ? 36.845 1.370 -14.456 1.00 95.12 540 PHE A N 1
ATOM 4299 C CA . PHE A 1 540 ? 36.696 1.333 -15.903 1.00 95.12 540 PHE A CA 1
ATOM 4300 C C . PHE A 1 540 ? 37.073 2.702 -16.475 1.00 95.12 540 PHE A C 1
ATOM 4302 O O . PHE A 1 540 ? 36.212 3.531 -16.793 1.00 95.12 540 PHE A O 1
ATOM 4309 N N . ALA A 1 541 ? 38.376 2.976 -16.539 1.00 94.19 541 ALA A N 1
ATOM 4310 C CA . ALA A 1 541 ? 38.908 4.277 -16.933 1.00 94.19 541 ALA A CA 1
ATOM 4311 C C . ALA A 1 541 ? 38.505 4.646 -18.368 1.00 94.19 541 ALA A C 1
ATOM 4313 O O . ALA A 1 541 ? 38.306 5.824 -18.670 1.00 94.19 541 ALA A O 1
ATOM 4314 N N . SER A 1 542 ? 38.313 3.644 -19.234 1.00 94.38 542 SER A N 1
ATOM 4315 C CA . SER A 1 542 ? 37.888 3.853 -20.620 1.00 94.38 542 SER A CA 1
ATOM 4316 C C . SER A 1 542 ? 36.459 4.381 -20.763 1.00 94.38 542 SER A C 1
ATOM 4318 O O . SER A 1 542 ? 36.109 4.904 -21.819 1.00 94.38 542 SER A O 1
ATOM 4320 N N . LEU A 1 543 ? 35.635 4.279 -19.712 1.00 94.88 543 LEU A N 1
ATOM 4321 C CA . LEU A 1 543 ? 34.254 4.768 -19.717 1.00 94.88 543 LEU A CA 1
ATOM 4322 C C . LEU A 1 543 ? 34.128 6.244 -19.333 1.00 94.88 543 LEU A C 1
ATOM 4324 O O . LEU A 1 543 ? 33.028 6.793 -19.441 1.00 94.88 543 LEU A O 1
ATOM 4328 N N . LYS A 1 544 ? 35.214 6.886 -18.892 1.00 90.88 544 LYS A N 1
ATOM 4329 C CA . LYS A 1 544 ? 35.230 8.317 -18.578 1.00 90.88 544 LYS A CA 1
ATOM 4330 C C . LYS A 1 544 ? 34.856 9.147 -19.809 1.00 90.88 544 LYS A C 1
ATOM 4332 O O . LYS A 1 544 ? 35.266 8.820 -20.919 1.00 90.88 544 LYS A O 1
ATOM 4337 N N . ASP A 1 545 ? 34.067 10.201 -19.606 1.00 83.75 545 ASP A N 1
ATOM 4338 C CA . ASP A 1 545 ? 33.574 11.092 -20.663 1.00 83.75 545 ASP A CA 1
ATOM 4339 C C . ASP A 1 545 ? 32.664 10.379 -21.692 1.00 83.75 545 ASP A C 1
ATOM 4341 O O . ASP A 1 545 ? 32.375 10.901 -22.772 1.00 83.75 545 ASP A O 1
ATOM 4345 N N . THR A 1 546 ? 32.161 9.184 -21.356 1.00 89.69 546 THR A N 1
ATOM 4346 C CA . THR A 1 546 ? 31.139 8.470 -22.132 1.00 89.69 546 THR A CA 1
ATOM 4347 C C . THR A 1 546 ? 29.798 8.485 -21.411 1.00 89.69 546 THR A C 1
ATOM 4349 O O . THR A 1 546 ? 29.705 8.711 -20.206 1.00 89.69 546 THR A O 1
ATOM 4352 N N . ILE A 1 547 ? 28.725 8.123 -22.118 1.00 85.38 547 ILE A N 1
ATOM 4353 C CA . ILE A 1 547 ? 27.400 7.983 -21.500 1.00 85.38 547 ILE A CA 1
ATOM 4354 C C . ILE A 1 547 ? 27.372 6.961 -20.349 1.00 85.38 547 ILE A C 1
ATOM 4356 O O . ILE A 1 547 ? 26.458 7.024 -19.526 1.00 85.38 547 ILE A O 1
ATOM 4360 N N . PHE A 1 548 ? 28.331 6.032 -20.279 1.00 92.38 548 PHE A N 1
ATOM 4361 C CA . PHE A 1 548 ? 28.377 4.947 -19.296 1.00 92.38 548 PHE A CA 1
ATOM 4362 C C . PHE A 1 548 ? 29.003 5.356 -17.956 1.00 92.38 548 PHE A C 1
ATOM 4364 O O . PHE A 1 548 ? 28.781 4.666 -16.964 1.00 92.38 548 PHE A O 1
ATOM 4371 N N . GLU A 1 549 ? 29.693 6.502 -17.872 1.00 88.25 549 GLU A N 1
ATOM 4372 C CA . GLU A 1 549 ? 30.309 6.974 -16.616 1.00 88.25 549 GLU A CA 1
ATOM 4373 C C . GLU A 1 549 ? 29.282 7.208 -15.494 1.00 88.25 549 GLU A C 1
ATOM 4375 O O . GLU A 1 549 ? 29.564 7.046 -14.308 1.00 88.25 549 GLU A O 1
ATOM 4380 N N . SER A 1 550 ? 28.059 7.572 -15.884 1.00 82.12 550 SER A N 1
ATOM 4381 C CA . SER A 1 550 ? 26.937 7.862 -14.987 1.00 82.12 550 SER A CA 1
ATOM 4382 C C . SER A 1 550 ? 26.029 6.650 -14.746 1.00 82.12 550 SER A C 1
ATOM 4384 O O . SER A 1 550 ? 24.924 6.809 -14.229 1.00 82.12 550 SER A O 1
ATOM 4386 N N . GLY A 1 551 ? 26.449 5.459 -15.180 1.00 89.62 551 GLY A N 1
ATOM 4387 C CA . GLY A 1 551 ? 25.769 4.187 -14.934 1.00 89.62 551 GLY A CA 1
ATOM 4388 C C . GLY A 1 551 ? 25.451 3.385 -16.184 1.00 89.62 551 GLY A C 1
ATOM 4389 O O . GLY A 1 551 ? 25.461 3.918 -17.294 1.00 89.62 551 GLY A O 1
ATOM 4390 N N . ILE A 1 552 ? 25.158 2.104 -15.983 1.00 95.88 552 ILE A N 1
ATOM 4391 C CA . ILE A 1 552 ? 24.961 1.089 -17.023 1.00 95.88 552 ILE A CA 1
ATOM 4392 C C . ILE A 1 552 ? 23.612 0.405 -16.762 1.00 95.88 552 ILE A C 1
ATOM 4394 O O . ILE A 1 552 ? 23.347 0.002 -15.631 1.00 95.88 552 ILE A O 1
ATOM 4398 N N . GLU A 1 553 ? 22.762 0.303 -17.788 1.00 94.44 553 GLU A N 1
ATOM 4399 C CA . GLU A 1 553 ? 21.375 -0.189 -17.663 1.00 94.44 553 GLU A CA 1
ATOM 4400 C C . GLU A 1 553 ? 21.247 -1.697 -17.903 1.00 94.44 553 GLU A C 1
ATOM 4402 O O . GLU A 1 553 ? 20.326 -2.313 -17.396 1.00 94.44 553 GLU A O 1
ATOM 4407 N N . ALA A 1 554 ? 22.151 -2.295 -18.677 1.00 97.19 554 ALA A N 1
ATOM 4408 C CA . ALA A 1 554 ? 22.299 -3.742 -18.789 1.00 97.19 554 ALA A CA 1
ATOM 4409 C C . ALA A 1 554 ? 23.736 -4.067 -19.196 1.00 97.19 554 ALA A C 1
ATOM 4411 O O . ALA A 1 554 ? 24.392 -3.268 -19.868 1.00 97.19 554 ALA A O 1
ATOM 4412 N N . ALA A 1 555 ? 24.224 -5.239 -18.809 1.00 98.12 555 ALA A N 1
ATOM 4413 C CA . ALA A 1 555 ? 25.541 -5.710 -19.200 1.00 98.12 555 ALA A CA 1
ATOM 4414 C C . ALA A 1 555 ? 25.567 -7.235 -19.272 1.00 98.12 555 ALA A C 1
ATOM 4416 O O . ALA A 1 555 ? 24.729 -7.891 -18.665 1.00 98.12 555 ALA A O 1
ATOM 4417 N N . PHE A 1 556 ? 26.509 -7.796 -20.024 1.00 98.06 556 PHE A N 1
ATOM 4418 C CA . PHE A 1 556 ? 26.865 -9.212 -19.926 1.00 98.06 556 PHE A CA 1
ATOM 4419 C C . PHE A 1 556 ? 28.311 -9.433 -20.387 1.00 98.06 556 PHE A C 1
ATOM 4421 O O . PHE A 1 556 ? 28.815 -8.697 -21.242 1.00 98.06 556 PHE A O 1
ATOM 4428 N N . ALA A 1 557 ? 28.979 -10.453 -19.844 1.00 96.88 557 ALA A N 1
ATOM 4429 C CA . ALA A 1 557 ? 30.320 -10.826 -20.282 1.00 96.88 557 ALA A CA 1
ATOM 4430 C C . ALA A 1 557 ? 30.268 -11.632 -21.589 1.00 96.88 557 ALA A C 1
ATOM 4432 O O . ALA A 1 557 ? 29.383 -12.452 -21.814 1.00 96.88 557 ALA A O 1
ATOM 4433 N N . SER A 1 558 ? 31.237 -11.435 -22.468 1.00 95.81 558 SER A N 1
ATOM 4434 C CA . SER A 1 558 ? 31.407 -12.234 -23.677 1.00 95.81 558 SER A CA 1
ATOM 4435 C C . SER A 1 558 ? 32.024 -13.602 -23.356 1.00 95.81 558 SER A C 1
ATOM 4437 O O . SER A 1 558 ? 32.569 -13.849 -22.280 1.00 95.81 558 SER A O 1
ATOM 4439 N N . HIS A 1 559 ? 31.953 -14.533 -24.304 1.00 94.94 559 HIS A N 1
ATOM 4440 C CA . HIS A 1 559 ? 32.723 -15.777 -24.287 1.00 94.94 559 HIS A CA 1
ATOM 4441 C C . HIS A 1 559 ? 34.190 -15.531 -24.653 1.00 94.94 559 HIS A C 1
ATOM 4443 O O . HIS A 1 559 ? 35.033 -16.397 -24.428 1.00 94.94 559 HIS A O 1
ATOM 4449 N N . ARG A 1 560 ? 34.511 -14.355 -25.208 1.00 94.56 560 ARG A N 1
ATOM 4450 C CA . ARG A 1 560 ? 35.891 -13.900 -25.353 1.00 94.56 560 ARG A CA 1
ATOM 4451 C C . ARG A 1 560 ? 36.415 -13.423 -24.006 1.00 94.56 560 ARG A C 1
ATOM 4453 O O . ARG A 1 560 ? 35.726 -12.724 -23.266 1.00 94.56 560 ARG A O 1
ATOM 4460 N N . THR A 1 561 ? 37.647 -13.809 -23.696 1.00 93.19 561 THR A N 1
ATOM 4461 C CA . THR A 1 561 ? 38.309 -13.436 -22.447 1.00 93.19 561 THR A CA 1
ATOM 4462 C C . THR A 1 561 ? 38.344 -11.921 -22.296 1.00 93.19 561 THR A C 1
ATOM 4464 O O . THR A 1 561 ? 38.757 -11.221 -23.221 1.00 93.19 561 THR A O 1
ATOM 4467 N N . ASN A 1 562 ? 37.968 -11.444 -21.108 1.00 95.44 562 ASN A N 1
ATOM 4468 C CA . ASN A 1 562 ? 38.024 -10.039 -20.718 1.00 95.44 562 ASN A CA 1
ATOM 4469 C C . ASN A 1 562 ? 37.149 -9.119 -21.574 1.00 95.44 562 ASN A C 1
ATOM 4471 O O . ASN A 1 562 ? 37.373 -7.923 -21.575 1.00 95.44 562 ASN A O 1
ATOM 4475 N N . GLU A 1 563 ? 36.156 -9.631 -22.297 1.00 96.94 563 GLU A N 1
ATOM 4476 C CA . GLU A 1 563 ? 35.270 -8.814 -23.128 1.00 96.94 563 GLU A CA 1
ATOM 4477 C C . GLU A 1 563 ? 33.874 -8.727 -22.493 1.00 96.94 563 GLU A C 1
ATOM 4479 O O . GLU A 1 563 ? 33.353 -9.734 -22.014 1.00 96.94 563 GLU A O 1
ATOM 4484 N N . ALA A 1 564 ? 33.258 -7.543 -22.466 1.00 97.69 564 ALA A N 1
ATOM 4485 C CA . ALA A 1 564 ? 31.899 -7.344 -21.955 1.00 97.69 564 ALA A CA 1
ATOM 4486 C C . ALA A 1 564 ? 31.129 -6.312 -22.785 1.00 97.69 564 ALA A C 1
ATOM 4488 O O . ALA A 1 564 ? 31.694 -5.332 -23.271 1.00 97.69 564 ALA A O 1
ATOM 4489 N N . TYR A 1 565 ? 29.822 -6.524 -22.912 1.00 98.12 565 TYR A N 1
ATOM 4490 C CA . TYR A 1 565 ? 28.907 -5.612 -23.589 1.00 98.12 565 TYR A CA 1
ATOM 4491 C C . TYR A 1 565 ? 28.128 -4.810 -22.556 1.00 98.12 565 TYR A C 1
ATOM 4493 O O . TYR A 1 565 ? 27.519 -5.395 -21.662 1.00 98.12 565 TYR A O 1
ATOM 4501 N N . LEU A 1 566 ? 28.127 -3.485 -22.692 1.00 98.06 566 LEU A N 1
ATOM 4502 C CA . LEU A 1 566 ? 27.420 -2.559 -21.807 1.00 98.06 566 LEU A CA 1
ATOM 4503 C C . LEU A 1 566 ? 26.356 -1.804 -22.601 1.00 98.06 566 LEU A C 1
ATOM 4505 O O . LEU A 1 566 ? 26.642 -1.306 -23.688 1.00 98.06 566 LEU A O 1
ATOM 4509 N N . PHE A 1 567 ? 25.153 -1.671 -22.048 1.00 96.44 567 PHE A N 1
ATOM 4510 C CA . PHE A 1 567 ? 23.998 -1.052 -22.700 1.00 96.44 567 PHE A CA 1
ATOM 4511 C C . PHE A 1 567 ? 23.449 0.110 -21.868 1.00 96.44 567 PHE A C 1
ATOM 4513 O O . PHE A 1 567 ? 23.393 0.047 -20.636 1.00 96.44 567 PHE A O 1
ATOM 4520 N N . LYS A 1 568 ? 23.055 1.192 -22.546 1.00 93.06 568 LYS A N 1
ATOM 4521 C CA . LYS A 1 568 ? 22.407 2.360 -21.937 1.00 93.06 568 LYS A CA 1
ATOM 4522 C C . LYS A 1 568 ? 21.551 3.097 -22.961 1.00 93.06 568 LYS A C 1
ATOM 4524 O O . LYS A 1 568 ? 22.061 3.629 -23.948 1.00 93.06 568 LYS A O 1
ATOM 4529 N N . GLY A 1 569 ? 20.247 3.188 -22.712 1.00 86.88 569 GLY A N 1
ATOM 4530 C CA . GLY A 1 569 ? 19.297 3.756 -23.662 1.00 86.88 569 GLY A CA 1
ATOM 4531 C C . GLY A 1 569 ? 19.343 3.012 -24.997 1.00 86.88 569 GLY A C 1
ATOM 4532 O O . GLY A 1 569 ? 19.260 1.791 -25.029 1.00 86.88 569 GLY A O 1
ATOM 4533 N N . ASN A 1 570 ? 19.496 3.745 -26.101 1.00 88.94 570 ASN A N 1
ATOM 4534 C CA . ASN A 1 570 ? 19.620 3.181 -27.449 1.00 88.94 570 ASN A CA 1
ATOM 4535 C C . ASN A 1 570 ? 21.065 2.811 -27.835 1.00 88.94 570 ASN A C 1
ATOM 4537 O O . ASN A 1 570 ? 21.308 2.486 -28.997 1.00 88.94 570 ASN A O 1
ATOM 4541 N N . SER A 1 571 ? 22.017 2.914 -26.906 1.00 92.25 571 SER A N 1
ATOM 4542 C CA . SER A 1 571 ? 23.449 2.793 -27.171 1.00 92.25 571 SER A CA 1
ATOM 4543 C C . SER A 1 571 ? 24.062 1.595 -26.449 1.00 92.25 571 SER A C 1
ATOM 4545 O O . SER A 1 571 ? 23.589 1.178 -25.390 1.00 92.25 571 SER A O 1
ATOM 4547 N N . TYR A 1 572 ? 25.140 1.059 -27.011 1.00 95.75 572 TYR A N 1
ATOM 4548 C CA . TYR A 1 572 ? 25.972 0.033 -26.402 1.00 95.75 572 TYR A CA 1
ATOM 4549 C C . TYR A 1 572 ? 27.458 0.321 -26.642 1.00 95.75 572 TYR A C 1
ATOM 4551 O O . TYR A 1 572 ? 27.827 1.092 -27.530 1.00 95.75 572 TYR A O 1
ATOM 4559 N N . THR A 1 573 ? 28.313 -0.302 -25.845 1.00 96.56 573 THR A N 1
ATOM 4560 C CA . THR A 1 573 ? 29.753 -0.382 -26.095 1.00 96.56 573 THR A CA 1
ATOM 4561 C C . THR A 1 573 ? 30.243 -1.788 -25.776 1.00 96.56 573 THR A C 1
ATOM 4563 O O . THR A 1 573 ? 29.648 -2.486 -24.951 1.00 96.56 573 THR A O 1
ATOM 4566 N N . CYS A 1 574 ? 31.312 -2.208 -26.442 1.00 97.19 574 CYS A N 1
ATOM 4567 C CA . CYS A 1 574 ? 32.040 -3.424 -26.112 1.00 97.19 574 CYS A CA 1
ATOM 4568 C C . CYS A 1 574 ? 33.380 -3.016 -25.503 1.00 97.19 574 CYS A C 1
ATOM 4570 O O . CYS A 1 574 ? 34.119 -2.236 -26.109 1.00 97.19 574 CYS A O 1
ATOM 4572 N N . ILE A 1 575 ? 33.681 -3.514 -24.309 1.00 97.25 575 ILE A N 1
ATOM 4573 C CA . ILE A 1 575 ? 34.921 -3.208 -23.598 1.00 97.25 575 ILE A CA 1
ATOM 4574 C C . ILE A 1 575 ? 35.784 -4.449 -23.467 1.00 97.25 575 ILE A C 1
ATOM 4576 O O . ILE A 1 575 ? 35.269 -5.553 -23.303 1.00 97.25 575 ILE A O 1
ATOM 4580 N N . ASN A 1 576 ? 37.096 -4.243 -23.477 1.00 97.44 576 ASN A N 1
ATOM 4581 C CA . ASN A 1 576 ? 38.030 -5.169 -22.873 1.00 97.44 576 ASN A CA 1
ATOM 4582 C C . ASN A 1 576 ? 38.264 -4.717 -21.424 1.00 97.44 576 ASN A C 1
ATOM 4584 O O . ASN A 1 576 ? 38.880 -3.677 -21.208 1.00 97.44 576 ASN A O 1
ATOM 4588 N N . PHE A 1 577 ? 37.723 -5.436 -20.442 1.00 95.75 577 PHE A N 1
ATOM 4589 C CA . PHE A 1 577 ? 37.890 -5.124 -19.024 1.00 95.75 577 PHE A CA 1
ATOM 4590 C C . PHE A 1 577 ? 39.096 -5.857 -18.434 1.00 95.75 577 PHE A C 1
ATOM 4592 O O . PHE A 1 577 ? 39.405 -6.982 -18.813 1.00 95.75 577 PHE A O 1
ATOM 4599 N N . ALA A 1 578 ? 39.770 -5.246 -17.464 1.00 91.75 578 ALA A N 1
ATOM 4600 C CA . ALA A 1 578 ? 41.003 -5.790 -16.906 1.00 91.75 578 ALA A CA 1
ATOM 4601 C C . ALA A 1 578 ? 40.862 -6.040 -15.396 1.00 91.75 578 ALA A C 1
ATOM 4603 O O . ALA A 1 578 ? 41.168 -5.144 -14.606 1.00 91.75 578 ALA A O 1
ATOM 4604 N N . PRO A 1 579 ? 40.423 -7.238 -14.954 1.00 88.56 579 PRO A N 1
ATOM 4605 C CA . PRO A 1 579 ? 40.236 -7.508 -13.533 1.00 88.56 579 PRO A CA 1
ATOM 4606 C C . PRO A 1 579 ? 41.468 -7.174 -12.697 1.00 88.56 579 PRO A C 1
ATOM 4608 O O . PRO A 1 579 ? 42.600 -7.428 -13.107 1.00 88.56 579 PRO A O 1
ATOM 4611 N N . ARG A 1 580 ? 41.237 -6.613 -11.503 1.00 81.56 580 ARG A N 1
ATOM 4612 C CA . ARG A 1 580 ? 42.272 -6.180 -10.538 1.00 81.56 580 ARG A CA 1
ATOM 4613 C C . ARG A 1 580 ? 43.167 -5.022 -10.997 1.00 81.56 580 ARG A C 1
ATOM 4615 O O . ARG A 1 580 ? 44.022 -4.591 -10.227 1.00 81.56 580 ARG A O 1
ATOM 4622 N N . THR A 1 581 ? 42.958 -4.486 -12.195 1.00 87.06 581 THR A N 1
ATOM 4623 C CA . THR A 1 581 ? 43.650 -3.297 -12.711 1.00 87.06 581 THR A CA 1
ATOM 4624 C C . THR A 1 581 ? 42.632 -2.318 -13.303 1.00 87.06 581 THR A C 1
ATOM 4626 O O . THR A 1 581 ? 41.433 -2.572 -13.252 1.00 87.06 581 THR A O 1
ATOM 4629 N N . THR A 1 582 ? 43.098 -1.195 -13.842 1.00 85.50 582 THR A N 1
ATOM 4630 C CA . THR A 1 582 ? 42.266 -0.179 -14.516 1.00 85.50 582 THR A CA 1
ATOM 4631 C C . THR A 1 582 ? 42.659 -0.025 -15.988 1.00 85.50 582 THR A C 1
ATOM 4633 O O . THR A 1 582 ? 42.456 1.028 -16.581 1.00 85.50 582 THR A O 1
ATOM 4636 N N . ASN A 1 583 ? 43.316 -1.041 -16.561 1.00 90.44 583 ASN A N 1
ATOM 4637 C CA . ASN A 1 583 ? 43.813 -1.032 -17.940 1.00 90.44 583 ASN A CA 1
ATOM 4638 C C . ASN A 1 583 ? 42.742 -1.532 -18.924 1.00 90.44 583 ASN A C 1
ATOM 4640 O O . ASN A 1 583 ? 43.038 -2.310 -19.831 1.00 90.44 583 ASN A O 1
ATOM 4644 N N . ASP A 1 584 ? 41.490 -1.144 -18.703 1.00 95.19 584 ASP A N 1
ATOM 4645 C CA . ASP A 1 584 ? 40.393 -1.434 -19.615 1.00 95.19 584 ASP A CA 1
ATOM 4646 C C . ASP A 1 584 ? 40.419 -0.496 -20.831 1.00 95.19 584 ASP A C 1
ATOM 4648 O O . ASP A 1 584 ? 40.943 0.618 -20.775 1.00 95.19 584 ASP A O 1
ATOM 4652 N N . TYR A 1 585 ? 39.846 -0.940 -21.947 1.00 96.50 585 TYR A N 1
ATOM 4653 C CA . TYR A 1 585 ? 39.674 -0.111 -23.139 1.00 96.50 585 TYR A CA 1
ATOM 4654 C C . TYR A 1 585 ? 38.382 -0.450 -23.877 1.00 96.50 585 TYR A C 1
ATOM 4656 O O . TYR A 1 585 ? 37.923 -1.592 -23.889 1.00 96.50 585 TYR A O 1
ATOM 4664 N N . ILE A 1 586 ? 37.802 0.548 -24.539 1.00 96.06 586 ILE A N 1
ATOM 4665 C CA . ILE A 1 586 ? 36.666 0.351 -25.438 1.00 96.06 586 ILE A CA 1
ATOM 4666 C C . ILE A 1 586 ? 37.179 -0.254 -26.753 1.00 96.06 586 ILE A C 1
ATOM 4668 O O . ILE A 1 586 ? 38.075 0.302 -27.383 1.00 96.06 586 ILE A O 1
ATOM 4672 N N . ILE A 1 587 ? 36.598 -1.378 -27.180 1.00 93.81 587 ILE A N 1
ATOM 4673 C CA . ILE A 1 587 ? 37.028 -2.126 -28.372 1.00 93.81 587 ILE A CA 1
ATOM 4674 C C . ILE A 1 587 ? 36.595 -1.422 -29.664 1.00 93.81 587 ILE A C 1
ATOM 4676 O O . ILE A 1 587 ? 37.352 -1.396 -30.629 1.00 93.81 587 ILE A O 1
ATOM 4680 N N . ASP A 1 588 ? 35.381 -0.864 -29.703 1.00 83.06 588 ASP A N 1
ATOM 4681 C CA . ASP A 1 588 ? 34.763 -0.419 -30.963 1.00 83.06 588 ASP A CA 1
ATOM 4682 C C . ASP A 1 588 ? 33.855 0.815 -30.791 1.00 83.06 588 ASP A C 1
ATOM 4684 O O . ASP A 1 588 ? 32.802 0.944 -31.410 1.00 83.06 588 ASP A O 1
ATOM 4688 N N . GLY A 1 589 ? 34.256 1.728 -29.905 1.00 88.69 589 GLY A N 1
ATOM 4689 C CA . GLY A 1 589 ? 33.521 2.952 -29.573 1.00 88.69 589 GLY A CA 1
ATOM 4690 C C . GLY A 1 589 ? 32.138 2.731 -28.939 1.00 88.69 589 GLY A C 1
ATOM 4691 O O . GLY A 1 589 ? 31.694 1.611 -28.694 1.00 88.69 589 GLY A O 1
ATOM 4692 N N . VAL A 1 590 ? 31.442 3.840 -28.675 1.00 91.56 590 VAL A N 1
ATOM 4693 C CA . VAL A 1 590 ? 30.020 3.829 -28.298 1.00 91.56 590 VAL A CA 1
ATOM 4694 C C . VAL A 1 590 ? 29.178 3.874 -29.570 1.00 91.56 590 VAL A C 1
ATOM 4696 O O . VAL A 1 590 ? 29.366 4.756 -30.408 1.00 91.56 590 VAL A O 1
ATOM 4699 N N . LYS A 1 591 ? 28.247 2.931 -29.711 1.00 91.56 591 LYS A N 1
ATOM 4700 C CA . LYS A 1 591 ? 27.432 2.729 -30.915 1.00 91.56 591 LYS A CA 1
ATOM 4701 C C . LYS A 1 591 ? 25.956 2.630 -30.575 1.00 91.56 591 LYS A C 1
ATOM 4703 O O . LYS A 1 591 ? 25.590 2.250 -29.469 1.00 91.56 591 LYS A O 1
ATOM 4708 N N . GLU A 1 592 ? 25.089 2.914 -31.540 1.00 90.00 592 GLU A N 1
ATOM 4709 C CA . GLU A 1 592 ? 23.665 2.603 -31.403 1.00 90.00 592 GLU A CA 1
ATOM 4710 C C . GLU A 1 592 ? 23.413 1.094 -31.524 1.00 90.00 592 GLU A C 1
ATOM 4712 O O . GLU A 1 592 ? 24.055 0.411 -32.320 1.00 90.00 592 GLU A O 1
ATOM 4717 N N . ILE A 1 593 ? 22.439 0.570 -30.776 1.00 92.06 593 ILE A N 1
ATOM 4718 C CA . ILE A 1 593 ? 22.118 -0.865 -30.759 1.00 92.06 593 ILE A CA 1
ATOM 4719 C C . ILE A 1 593 ? 21.587 -1.319 -32.127 1.00 92.06 593 ILE A C 1
ATOM 4721 O O . ILE A 1 593 ? 22.177 -2.175 -32.773 1.00 92.06 593 ILE A O 1
ATOM 4725 N N . VAL A 1 594 ? 20.485 -0.738 -32.608 1.00 89.88 594 VAL A N 1
ATOM 4726 C CA . VAL A 1 594 ? 19.738 -1.258 -33.775 1.00 89.88 594 VAL A CA 1
ATOM 4727 C C . VAL A 1 594 ? 20.547 -1.307 -35.089 1.00 89.88 594 VAL A C 1
ATOM 4729 O O . VAL A 1 594 ? 20.350 -2.250 -35.861 1.00 89.88 594 VAL A O 1
ATOM 4732 N N . PRO A 1 595 ? 21.445 -0.349 -35.398 1.00 87.12 595 PRO A N 1
ATOM 4733 C CA . PRO A 1 595 ? 22.274 -0.432 -36.602 1.00 87.12 595 PRO A CA 1
ATOM 4734 C C . PRO A 1 595 ? 23.321 -1.556 -36.572 1.00 87.12 595 PRO A C 1
ATOM 4736 O O . PRO A 1 595 ? 23.667 -2.072 -37.633 1.00 87.12 595 PRO A O 1
ATOM 4739 N N . TYR A 1 596 ? 23.807 -1.936 -35.386 1.00 91.31 596 TYR A N 1
ATOM 4740 C CA . TYR A 1 596 ? 24.903 -2.902 -35.215 1.00 91.31 596 TYR A CA 1
ATOM 4741 C C . TYR A 1 596 ? 24.460 -4.263 -34.662 1.00 91.31 596 TYR A C 1
ATOM 4743 O O . TYR A 1 596 ? 25.220 -5.221 -34.737 1.00 91.31 596 TYR A O 1
ATOM 4751 N N . TRP A 1 597 ? 23.220 -4.355 -34.187 1.00 93.50 597 TRP A N 1
ATOM 4752 C CA . TRP A 1 597 ? 22.530 -5.582 -33.795 1.00 93.50 597 TRP A CA 1
ATOM 4753 C C . TRP A 1 597 ? 21.288 -5.763 -34.680 1.00 93.50 597 TRP A C 1
ATOM 4755 O O . TRP A 1 597 ? 20.154 -5.572 -34.217 1.00 93.50 597 TRP A O 1
ATOM 4765 N N . PRO A 1 598 ? 21.461 -6.011 -35.995 1.00 91.94 598 PRO A N 1
ATOM 4766 C CA . PRO A 1 598 ? 20.363 -6.063 -36.954 1.00 91.94 598 PRO A CA 1
ATOM 4767 C C . PRO A 1 598 ? 19.243 -7.033 -36.577 1.00 91.94 598 PRO A C 1
ATOM 4769 O O . PRO A 1 598 ? 18.096 -6.760 -36.938 1.00 91.94 598 PRO A O 1
ATOM 4772 N N . SER A 1 599 ? 19.518 -8.116 -35.840 1.00 94.44 599 SER A N 1
ATOM 4773 C CA . SER A 1 599 ? 18.462 -9.053 -35.429 1.00 94.44 599 SER A CA 1
ATOM 4774 C C . SER A 1 599 ? 17.502 -8.472 -34.384 1.00 94.44 599 SER A C 1
ATOM 4776 O O . SER A 1 599 ? 16.363 -8.923 -34.271 1.00 94.44 599 SER A O 1
ATOM 4778 N N . LEU A 1 600 ? 17.915 -7.417 -33.674 1.00 93.69 600 LEU A N 1
ATOM 4779 C CA . LEU A 1 600 ? 17.087 -6.692 -32.707 1.00 93.69 600 LEU A CA 1
ATOM 4780 C C . LEU A 1 600 ? 16.228 -5.594 -33.360 1.00 93.69 600 LEU A C 1
ATOM 4782 O O . LEU A 1 600 ? 15.394 -4.965 -32.694 1.00 93.69 600 LEU A O 1
ATOM 4786 N N . ARG A 1 601 ? 16.387 -5.360 -34.670 1.00 90.81 601 ARG A N 1
ATOM 4787 C CA . ARG A 1 601 ? 15.569 -4.407 -35.428 1.00 90.81 601 ARG A CA 1
ATOM 4788 C C . ARG A 1 601 ? 14.105 -4.846 -35.424 1.00 90.81 601 ARG A C 1
ATOM 4790 O O . ARG A 1 601 ? 13.772 -5.963 -35.795 1.00 90.81 601 ARG A O 1
ATOM 4797 N N . GLY A 1 602 ? 13.212 -3.942 -35.024 1.00 84.25 602 GLY A N 1
ATOM 4798 C CA . GLY A 1 602 ? 11.778 -4.234 -34.901 1.00 84.25 602 GLY A CA 1
ATOM 4799 C C . GLY A 1 602 ? 11.381 -4.904 -33.580 1.00 84.25 602 GLY A C 1
ATOM 4800 O O . GLY A 1 602 ? 10.191 -4.977 -33.280 1.00 84.25 602 GLY A O 1
ATOM 4801 N N . ILE A 1 603 ? 12.355 -5.319 -32.762 1.00 87.81 603 ILE A N 1
ATOM 4802 C CA . ILE A 1 603 ? 12.143 -5.754 -31.374 1.00 87.81 603 ILE A CA 1
ATOM 4803 C C . ILE A 1 603 ? 12.381 -4.575 -30.422 1.00 87.81 603 ILE A C 1
ATOM 4805 O O . ILE A 1 603 ? 11.573 -4.333 -29.521 1.00 87.81 603 ILE A O 1
ATOM 4809 N N . LEU A 1 604 ? 13.458 -3.818 -30.661 1.00 85.81 604 LEU A N 1
ATOM 4810 C CA . LEU A 1 604 ? 13.874 -2.674 -29.854 1.00 85.81 604 LEU A CA 1
ATOM 4811 C C . LEU A 1 604 ? 13.597 -1.314 -30.538 1.00 85.81 604 LEU A C 1
ATOM 4813 O O . LEU A 1 604 ? 13.785 -1.201 -31.752 1.00 85.81 604 LEU A O 1
ATOM 4817 N N . PRO A 1 605 ? 13.202 -0.266 -29.781 1.00 79.75 605 PRO A N 1
ATOM 4818 C CA . PRO A 1 605 ? 12.784 -0.331 -28.383 1.00 79.75 605 PRO A CA 1
ATOM 4819 C C . PRO A 1 605 ? 11.429 -1.028 -28.248 1.00 79.75 605 PRO A C 1
ATOM 4821 O O . PRO A 1 605 ? 10.526 -0.846 -29.072 1.00 79.75 605 PRO A O 1
ATOM 4824 N N . ARG A 1 606 ? 11.248 -1.783 -27.162 1.00 73.50 606 ARG A N 1
ATOM 4825 C CA . ARG A 1 606 ? 9.979 -2.464 -26.922 1.00 73.50 606 ARG A CA 1
ATOM 4826 C C . ARG A 1 606 ? 8.902 -1.443 -26.543 1.00 73.50 606 ARG A C 1
ATOM 4828 O O . ARG A 1 606 ? 8.951 -0.855 -25.460 1.00 73.50 606 ARG A O 1
ATOM 4835 N N . LYS A 1 607 ? 7.913 -1.223 -27.418 1.00 61.03 607 LYS A N 1
ATOM 4836 C CA . LYS A 1 607 ? 6.762 -0.340 -27.134 1.00 61.03 607 LYS A CA 1
ATOM 4837 C C . LYS A 1 607 ? 5.986 -0.852 -25.908 1.00 61.03 607 LYS A C 1
ATOM 4839 O O . LYS A 1 607 ? 5.985 -2.055 -25.644 1.00 61.03 607 LYS A O 1
ATOM 4844 N N . ASN A 1 608 ? 5.491 0.069 -25.072 1.00 45.59 608 ASN A N 1
ATOM 4845 C CA . ASN A 1 608 ? 4.663 -0.249 -23.893 1.00 45.59 608 ASN A CA 1
ATOM 4846 C C . ASN A 1 608 ? 3.353 -0.901 -24.298 1.00 45.59 608 ASN A C 1
ATOM 4848 O O . ASN A 1 608 ? 2.784 -0.438 -25.309 1.00 45.59 608 ASN A O 1
#

Organism: Rhododendron simsii (NCBI:txid118357)